Protein 8BIC (pdb70)

Sequence (641 aa):
GSMLIDLITSCRKSTVIYAFVDMGLSVHFKDGACVNISELASQYGLDHSRFSRLCEYLIKIGVLVSCNEGVALSEECSALADPESMESLMIRCEVSPEYWKAWSMYSKSSLYENNSKTAFEIAHGKPFFEYLDHHELFRSNNFDSFMSKNSDKIIEKLLDIYDFSQHNRILDVGGGEGNLLIRINEKIKGKHYAVLDRYNETPVLEDIEFINGDFFKLVPSGYDLYILKNVIHNWSDSNAILILENCRKAMDDNATILLIGTVKKLKLEIIDSTDILMDVLLLGKERYLNELEDLAHQAGFVVKDIKEINEKYSIIELGVLYFQGSMLIDLITSCRKSTVIYAFVDMGLSVHFKDGACVNISELASSQYGLDHSRFSRLCEYLIKIGVLVSCNEGVALSEEEECSALADPESMESLMIRCEVSPEYWKAWSSMYSKSLYENNSKTAFEIAHGKPFFEYLDHHELFRSNFDSFMSKNSDKIIEKLLDIYDFSQHNRILDVGGGEGNLLIRINEKIKGKHYAVLDRYNETPVLEDIEFINGDFFKLVPSGYDLYILKNVIHNWSDSNAILILENCRKAMDDNATILLIGTVKKLKLEIIDSTDILMDVLLLGKERYLNELEDLAHQAGFVVKDIKEINEKYSIIELGVK

Organism: Photorhabdus laumondii subsp. laumondii (strain DSM 15139 / CIP 105565 / TT01) (NCBI:txid243265)

B-factor: mean 32.11, std 12.87, range [11.85, 101.64]

InterPro domains:
  IPR001077 O-methyltransferase, C-terminal domain [PF00891] (106-297)
  IPR016461 O-methyltransferase-like [PIRSF005739] (4-313)
  IPR016461 O-methyltransferase-like [PS51683] (3-316)
  IPR029063 S-adenosyl-L-methionine-dependent methyltransferase superfamily [G3DSA:3.40.50.150] (79-315)
  IPR029063 S-adenosyl-L-methionine-dependent methyltransferase superfamily [SSF53335] (88-313)
  IPR036388 Winged helix-like DNA-binding domain superfamily [G3DSA:1.10.10.10] (1-78)
  IPR036390 Winged helix DNA-binding domain superfamily [SSF46785] (2-79)

Solvent-accessible surface area: 26872 Å² total; per-residue (Å²): 60,94,73,0,8,56,7,0,7,0,3,4,25,0,3,0,0,36,0,1,6,27,7,45,0,2,91,72,1,115,138,49,45,67,14,52,28,57,112,4,2,89,123,61,24,0,43,90,67,23,0,25,46,0,1,105,3,0,51,91,15,21,0,1,70,93,36,146,157,14,4,7,8,6,163,101,0,60,29,0,8,57,67,129,10,13,3,0,22,14,0,79,2,4,9,8,60,16,7,13,92,0,6,45,34,0,5,109,1,0,75,79,124,142,15,125,17,0,0,34,55,35,43,60,73,46,2,47,87,19,11,37,119,67,118,154,18,42,54,21,28,36,34,24,60,15,68,14,7,42,89,5,5,134,44,0,46,125,34,18,83,2,60,108,10,97,102,0,0,2,0,23,19,18,74,0,18,5,0,54,71,0,16,94,157,34,135,85,47,53,2,0,0,3,37,100,33,103,154,58,41,136,82,173,79,8,87,18,42,86,29,44,29,54,158,112,6,26,77,46,18,34,0,0,0,2,22,26,7,13,36,18,37,36,66,82,52,0,22,67,0,0,72,5,0,72,164,10,8,105,121,122,4,9,0,0,13,4,10,25,20,32,126,71,177,35,50,37,8,30,3,29,4,0,9,16,2,0,4,17,39,0,38,4,6,104,60,89,65,14,57,90,10,0,95,128,6,32,2,66,38,126,59,62,85,79,0,16,10,34,30,4,2,2,29,1,5,77,122,105,93,112,25,44,74,0,4,57,11,0,9,0,3,5,24,0,4,0,0,39,0,0,5,54,10,42,0,5,63,67,2,108,145,51,41,54,11,35,28,51,104,6,1,92,131,79,46,13,47,96,51,20,1,29,24,0,0,95,2,0,51,83,12,17,0,0,70,87,40,147,102,20,3,10,8,14,169,94,0,62,30,0,9,68,71,112,10,13,4,0,14,17,0,62,1,5,12,9,77,17,7,11,94,0,6,21,51,0,0,91,0,0,62,108,142,41,104,110,17,0,0,50,52,12,46,60,64,51,2,45,76,20,12,41,114,66,133,137,12,51,58,36,26,35,32,24,60,14,48,13,6,39,108,7,7,148,86,0,42,121,19,19,79,0,55,113,10,96,93,0,0,2,0,23,18,16,74,0,21,5,0,53,65,0,12,96,149,32,129,84,48,66,1,0,0,3,36,103,34,107,151,64,46,140,85,174,77,7,104,14,47,89,29,52,29,55,162,117,5,24,78,51,17,38,0,0,0,1,20,22,7,13,31,18,34,38,66,79,56,0,25,67,0,0,56,9,0,88,164,12,17,96,101,133,3,15,0,0,8,4,14,19,7,42,56,103,182,51,55,38,5,30,4,21,6,1,9,15,2,0,3,23,46,0,56,3,6,104,62,100,70,13,59,71,5,0,134,100,0,37,10,67,45,112,63,64,84,107,13,47,86,35,21,8,4,4,36,0,4,27,156

Secondary structure (DSSP, 8-state):
-HHHHHHHTTHHHHHHHHHHHHTT-GGGGGGG--B-HHHHHHHHTB-HHHHHHHHHHHHHTTSEEEETTEEEE-GGGGGGGSTTSHHHHHHHHHTSHHHHHHHHTHHHHHH-TTPPPHHHHHHSS-HHHHHTT-HHHHHHHHHHHHHHHHHHHHHHHHHS-GGG-SEEEEET-TT-HHHHHHHHHS-SSEEEEEE--SS----SSEEEEE-BTTTB--SS-SEEEEES-GGGS-HHHHHHHHHHHHHH--TT-EEEEEEE-B-S--HHHHHHHHHHHHHHS----BHHHHHHHHHHTT-EEEEEEE-SSSEEEEEEE-/---TTHHHHHHHTTHHHHHHHHHHHHTT-GGGGGGG--B-HHHHHHHHT--HHHHHHHHHHHHHHTSEEEETTEEEE-GGGGGGGSTTSHHHHHHHHHTSHHHHHHHHTHHHHTBTT--S-HHHHHHSS-HHHHHHT-HHHHHHHHHHHHHHHHHHHHHHHHHS-GGG-SEEEEET-TT-HHHHHHHHHS-SSEEEEEE--SS----SSEEEEE-BTTTB--SS-SEEEEES-GGGS-HHHHHHHHHHHHHH--TT-EEEEEEE-B-S--HHHHHHHHHHHHHHS----BHHHHHHHHHHTT-EEEEEEESSSSEEEEEEE--

Structure (mmCIF, N/CA/C/O backbone):
data_8BIC
#
_entry.id   8BIC
#
_cell.length_a   172.280
_cell.length_b   57.940
_cell.length_c   97.180
_cell.angle_alpha   90.000
_cell.angle_beta   121.780
_cell.angle_gamma   90.000
#
_symmetry.space_group_name_H-M   'C 1 2 1'
#
loop_
_entity.id
_entity.type
_entity.pdbx_description
1 polymer 'methyltransferase Plu4891'
2 non-polymer S-ADENOSYL-L-HOMOCYSTEINE
3 non-polymer 'SODIUM ION'
4 non-polymer GLYCEROL
5 water water
#
loop_
_atom_site.group_PDB
_atom_site.id
_atom_site.type_symbol
_atom_site.label_atom_id
_atom_site.label_alt_id
_atom_site.label_comp_id
_atom_site.label_asym_id
_atom_site.label_entity_id
_atom_site.label_seq_id
_atom_site.pdbx_PDB_ins_code
_atom_site.Cartn_x
_atom_site.Cartn_y
_atom_site.Cartn_z
_atom_site.occupancy
_atom_site.B_iso_or_equiv
_atom_site.auth_seq_id
_atom_site.auth_comp_id
_atom_site.auth_asym_id
_atom_site.auth_atom_id
_atom_site.pdbx_PDB_model_num
ATOM 1 N N . GLY A 1 17 ? 11.740 32.832 61.895 1.00 41.35 -1 GLY A N 1
ATOM 2 C CA . GLY A 1 17 ? 11.634 32.427 60.461 1.00 36.25 -1 GLY A CA 1
ATOM 3 C C . GLY A 1 17 ? 10.284 32.787 59.862 1.00 32.72 -1 GLY A C 1
ATOM 4 O O . GLY A 1 17 ? 9.681 31.918 59.197 1.00 29.08 -1 GLY A O 1
ATOM 5 N N . SER A 1 18 ? 9.826 34.032 60.052 1.00 30.88 0 SER A N 1
ATOM 6 C CA . SER A 1 18 ? 8.499 34.497 59.566 1.00 28.20 0 SER A CA 1
ATOM 7 C C . SER A 1 18 ? 8.481 34.501 58.028 1.00 22.46 0 SER A C 1
ATOM 8 O O . SER A 1 18 ? 7.447 34.109 57.451 1.00 23.41 0 SER A O 1
ATOM 11 N N . MET A 1 19 ? 9.585 34.871 57.374 1.00 19.93 1 MET A N 1
ATOM 12 C CA . MET A 1 19 ? 9.649 34.893 55.886 1.00 20.65 1 MET A CA 1
ATOM 13 C C . MET A 1 19 ? 9.611 33.454 55.339 1.00 17.24 1 MET A C 1
ATOM 14 O O . MET A 1 19 ? 8.902 33.222 54.350 1.00 15.65 1 MET A O 1
ATOM 19 N N . LEU A 1 20 ? 10.367 32.531 55.935 1.00 16.89 2 LEU A N 1
ATOM 20 C CA . LEU A 1 20 ? 10.428 31.110 55.488 1.00 16.39 2 LEU A CA 1
ATOM 21 C C . LEU A 1 20 ? 9.042 30.464 55.630 1.00 15.87 2 LEU A C 1
ATOM 22 O O . LEU A 1 20 ? 8.614 29.753 54.704 1.00 15.79 2 LEU A O 1
ATOM 27 N N . ILE A 1 21 ? 8.349 30.727 56.734 1.00 16.66 3 ILE A N 1
ATOM 28 C CA . ILE A 1 21 ? 7.008 30.124 57.004 1.00 17.26 3 ILE A CA 1
ATOM 29 C C . ILE A 1 21 ? 5.986 30.734 56.037 1.00 16.68 3 ILE A C 1
ATOM 30 O O . ILE A 1 21 ? 5.116 29.991 55.547 1.00 17.04 3 ILE A O 1
ATOM 35 N N . ASP A 1 22 ? 6.104 32.026 55.723 1.00 17.55 4 ASP A N 1
ATOM 36 C CA . ASP A 1 22 ? 5.256 32.657 54.676 1.00 17.23 4 ASP A CA 1
ATOM 37 C C . ASP A 1 22 ? 5.471 31.932 53.337 1.00 16.12 4 ASP A C 1
ATOM 38 O O . ASP A 1 22 ? 4.478 31.627 52.656 1.00 15.52 4 ASP A O 1
ATOM 43 N N . LEU A 1 23 ? 6.726 31.679 52.953 1.00 15.32 5 LEU A N 1
ATOM 44 C CA . LEU A 1 23 ? 7.047 30.986 51.676 1.00 14.66 5 LEU A CA 1
ATOM 45 C C . LEU A 1 23 ? 6.474 29.565 51.718 1.00 13.61 5 LEU A C 1
ATOM 46 O O . LEU A 1 23 ? 5.838 29.164 50.736 1.00 14.05 5 LEU A O 1
ATOM 51 N N . ILE A 1 24 ? 6.696 28.841 52.817 1.00 13.89 6 ILE A N 1
ATOM 52 C CA . ILE A 1 24 ? 6.261 27.421 52.987 1.00 13.23 6 ILE A CA 1
ATOM 53 C C . ILE A 1 24 ? 4.749 27.340 52.786 1.00 13.48 6 ILE A C 1
ATOM 54 O O . ILE A 1 24 ? 4.316 26.423 52.064 1.00 15.44 6 ILE A O 1
ATOM 59 N N . THR A 1 25 ? 3.995 28.296 53.346 1.00 13.91 7 THR A N 1
ATOM 60 C CA . THR A 1 25 ? 2.507 28.285 53.379 1.00 14.64 7 THR A CA 1
ATOM 61 C C . THR A 1 25 ? 1.917 29.076 52.204 1.00 14.84 7 THR A C 1
ATOM 62 O O . THR A 1 25 ? 0.678 29.303 52.215 1.00 16.26 7 THR A O 1
ATOM 66 N N . SER A 1 26 ? 2.736 29.463 51.218 1.00 14.77 8 SER A N 1
ATOM 67 C CA . SER A 1 26 ? 2.303 30.207 50.003 1.00 15.65 8 SER A CA 1
ATOM 68 C C . SER A 1 26 ? 1.129 29.501 49.319 1.00 15.48 8 SER A C 1
ATOM 69 O O . SER A 1 26 ? 0.223 30.206 48.850 1.00 17.86 8 SER A O 1
ATOM 72 N N . CYS A 1 27 ? 1.128 28.163 49.272 1.00 14.77 9 CYS A N 1
ATOM 73 C CA . CYS A 1 27 ? 0.060 27.354 48.610 1.00 14.70 9 CYS A CA 1
ATOM 74 C C . CYS A 1 27 ? -1.332 27.701 49.157 1.00 14.95 9 CYS A C 1
ATOM 75 O O . CYS A 1 27 ? -2.302 27.540 48.395 1.00 16.01 9 CYS A O 1
ATOM 78 N N . ARG A 1 28 ? -1.439 28.118 50.421 1.00 14.86 10 ARG A N 1
ATOM 79 C CA . ARG A 1 28 ? -2.743 28.443 51.082 1.00 14.74 10 ARG A CA 1
ATOM 80 C C . ARG A 1 28 ? -3.426 29.617 50.361 1.00 15.46 10 ARG A C 1
ATOM 81 O O . ARG A 1 28 ? -4.670 29.677 50.356 1.00 16.90 10 ARG A O 1
ATOM 89 N N . LYS A 1 29 ? -2.656 30.519 49.757 1.00 15.61 11 LYS A N 1
ATOM 90 C CA . LYS A 1 29 ? -3.210 31.621 48.927 1.00 16.14 11 LYS A CA 1
ATOM 91 C C . LYS A 1 29 ? -3.888 31.028 47.683 1.00 15.51 11 LYS A C 1
ATOM 92 O O . LYS A 1 29 ? -5.028 31.418 47.376 1.00 16.43 11 LYS A O 1
ATOM 98 N N . SER A 1 30 ? -3.227 30.095 47.000 1.00 15.01 12 SER A N 1
ATOM 99 C CA . SER A 1 30 ? -3.756 29.452 45.771 1.00 15.04 12 SER A CA 1
ATOM 100 C C . SER A 1 30 ? -5.038 28.673 46.109 1.00 15.00 12 SER A C 1
ATOM 101 O O . SER A 1 30 ? -6.001 28.755 45.331 1.00 16.13 12 SER A O 1
ATOM 104 N N . THR A 1 31 ? -5.064 27.952 47.233 1.00 14.75 13 THR A N 1
ATOM 105 C CA . THR A 1 31 ? -6.180 27.033 47.584 1.00 14.41 13 THR A CA 1
ATOM 106 C C . THR A 1 31 ? -7.417 27.839 48.005 1.00 15.24 13 THR A C 1
ATOM 107 O O . THR A 1 31 ? -8.527 27.418 47.645 1.00 16.34 13 THR A O 1
ATOM 111 N N . VAL A 1 32 ? -7.266 28.963 48.712 1.00 16.07 14 VAL A N 1
ATOM 112 C CA . VAL A 1 32 ? -8.450 29.793 49.102 1.00 17.20 14 VAL A CA 1
ATOM 113 C C . VAL A 1 32 ? -9.007 30.483 47.850 1.00 17.72 14 VAL A C 1
ATOM 114 O O . VAL A 1 32 ? -10.241 30.578 47.738 1.00 20.54 14 VAL A O 1
ATOM 118 N N . ILE A 1 33 ? -8.157 30.916 46.915 1.00 17.92 15 ILE A N 1
ATOM 119 C CA . ILE A 1 33 ? -8.635 31.506 45.628 1.00 18.43 15 ILE A CA 1
ATOM 120 C C . ILE A 1 33 ? -9.395 30.426 44.846 1.00 19.06 15 ILE A C 1
ATOM 121 O O . ILE A 1 33 ? -10.476 30.732 44.317 1.00 19.00 15 ILE A O 1
ATOM 126 N N . TYR A 1 34 ? -8.874 29.200 44.787 1.00 18.62 16 TYR A N 1
ATOM 127 C CA . TYR A 1 34 ? -9.581 28.054 44.158 1.00 19.17 16 TYR A CA 1
ATOM 128 C C . TYR A 1 34 ? -10.969 27.892 44.793 1.00 19.66 16 TYR A C 1
ATOM 129 O O . TYR A 1 34 ? -11.966 27.823 44.046 1.00 18.45 16 TYR A O 1
ATOM 138 N N . ALA A 1 35 ? -11.022 27.829 46.128 1.00 20.33 17 ALA A N 1
ATOM 139 C CA . ALA A 1 35 ? -12.259 27.626 46.921 1.00 22.04 17 ALA A CA 1
ATOM 140 C C . ALA A 1 35 ? -13.274 28.729 46.584 1.00 23.56 17 ALA A C 1
ATOM 141 O O . ALA A 1 35 ? -14.446 28.402 46.334 1.00 23.46 17 ALA A O 1
ATOM 143 N N . PHE A 1 36 ? -12.834 29.990 46.555 1.00 24.70 18 PHE A N 1
ATOM 144 C CA . PHE A 1 36 ? -13.664 31.157 46.158 1.00 27.38 18 PHE A CA 1
ATOM 145 C C . PHE A 1 36 ? -14.252 30.917 44.762 1.00 28.03 18 PHE A C 1
ATOM 146 O O . PHE A 1 36 ? -15.471 31.043 44.584 1.00 28.92 18 PHE A O 1
ATOM 154 N N . VAL A 1 37 ? -13.404 30.575 43.793 1.00 26.54 19 VAL A N 1
ATOM 155 C CA . VAL A 1 37 ? -13.822 30.358 42.375 1.00 28.40 19 VAL A CA 1
ATOM 156 C C . VAL A 1 37 ? -14.789 29.166 42.320 1.00 27.73 19 VAL A C 1
ATOM 157 O O . VAL A 1 37 ? -15.795 29.244 41.600 1.00 28.37 19 VAL A O 1
ATOM 161 N N . ASP A 1 38 ? -14.500 28.102 43.069 1.00 28.07 20 ASP A N 1
ATOM 162 C CA . ASP A 1 38 ? -15.198 26.798 42.930 1.00 29.12 20 ASP A CA 1
ATOM 163 C C . ASP A 1 38 ? -16.630 26.914 43.464 1.00 31.81 20 ASP A C 1
ATOM 164 O O . ASP A 1 38 ? -17.501 26.189 42.957 1.00 34.16 20 ASP A O 1
ATOM 169 N N . MET A 1 39 ? -16.860 27.804 44.431 1.00 33.26 21 MET A N 1
ATOM 170 C CA . MET A 1 39 ? -18.174 27.998 45.105 1.00 35.49 21 MET A CA 1
ATOM 171 C C . MET A 1 39 ? -19.198 28.629 44.152 1.00 38.36 21 MET A C 1
ATOM 172 O O . MET A 1 39 ? -20.393 28.596 44.490 1.00 39.92 21 MET A O 1
ATOM 177 N N . GLY A 1 40 ? -18.756 29.184 43.018 1.00 41.29 22 GLY A N 1
ATOM 178 C CA . GLY A 1 40 ? -19.631 29.664 41.929 1.00 44.08 22 GLY A CA 1
ATOM 179 C C . GLY A 1 40 ? -20.368 30.940 42.301 1.00 50.69 22 GLY A C 1
ATOM 180 O O . GLY A 1 40 ? -21.431 31.203 41.707 1.00 56.94 22 GLY A O 1
ATOM 181 N N . LEU A 1 41 ? -19.810 31.714 43.234 1.00 51.74 23 LEU A N 1
ATOM 182 C CA . LEU A 1 41 ? -20.421 32.946 43.802 1.00 54.39 23 LEU A CA 1
ATOM 183 C C . LEU A 1 41 ? -19.764 34.197 43.200 1.00 51.93 23 LEU A C 1
ATOM 184 O O . LEU A 1 41 ? -20.179 35.319 43.577 1.00 55.41 23 LEU A O 1
ATOM 189 N N . SER A 1 42 ? -18.822 34.017 42.267 1.00 51.98 24 SER A N 1
ATOM 190 C CA . SER A 1 42 ? -18.004 35.108 41.675 1.00 55.48 24 SER A CA 1
ATOM 191 C C . SER A 1 42 ? -18.884 36.033 40.824 1.00 56.26 24 SER A C 1
ATOM 192 O O . SER A 1 42 ? -18.590 37.243 40.777 1.00 58.10 24 SER A O 1
ATOM 195 N N . VAL A 1 43 ? -19.930 35.487 40.195 1.00 62.44 25 VAL A N 1
ATOM 196 C CA . VAL A 1 43 ? -20.915 36.243 39.361 1.00 63.28 25 VAL A CA 1
ATOM 197 C C . VAL A 1 43 ? -21.401 37.480 40.137 1.00 60.59 25 VAL A C 1
ATOM 198 O O . VAL A 1 43 ? -21.539 38.549 39.508 1.00 63.33 25 VAL A O 1
ATOM 202 N N . HIS A 1 44 ? -21.620 37.351 41.451 1.00 59.29 26 HIS A N 1
ATOM 203 C CA . HIS A 1 44 ? -22.203 38.400 42.336 1.00 59.49 26 HIS A CA 1
ATOM 204 C C . HIS A 1 44 ? -21.176 39.493 42.659 1.00 54.62 26 HIS A C 1
ATOM 205 O O . HIS A 1 44 ? -21.579 40.532 43.189 1.00 60.62 26 HIS A O 1
ATOM 212 N N . PHE A 1 45 ? -19.894 39.274 42.364 1.00 53.60 27 PHE A N 1
ATOM 213 C CA . PHE A 1 45 ? -18.794 40.223 42.684 1.00 54.45 27 PHE A CA 1
ATOM 214 C C . PHE A 1 45 ? -18.450 41.082 41.460 1.00 57.02 27 PHE A C 1
ATOM 215 O O . PHE A 1 45 ? -17.528 41.923 41.573 1.00 64.29 27 PHE A O 1
ATOM 223 N N . LYS A 1 46 ? -19.184 40.903 40.353 1.00 58.26 28 LYS A N 1
ATOM 224 C CA . LYS A 1 46 ? -18.924 41.552 39.036 1.00 58.77 28 LYS A CA 1
ATOM 225 C C . LYS A 1 46 ? -19.014 43.077 39.180 1.00 59.76 28 LYS A C 1
ATOM 226 O O . LYS A 1 46 ? -19.841 43.547 39.986 1.00 63.15 28 LYS A O 1
ATOM 232 N N . ASP A 1 47 ? -18.179 43.801 38.424 1.00 62.47 29 ASP A N 1
ATOM 233 C CA . ASP A 1 47 ? -18.118 45.288 38.373 1.00 62.21 29 ASP A CA 1
ATOM 234 C C . ASP A 1 47 ? -17.949 45.839 39.795 1.00 62.26 29 ASP A C 1
ATOM 235 O O . ASP A 1 47 ? -18.615 46.835 40.128 1.00 64.09 29 ASP A O 1
ATOM 240 N N . GLY A 1 48 ? -17.085 45.199 40.592 1.00 61.43 30 GLY A N 1
ATOM 241 C CA . GLY A 1 48 ? -16.730 45.606 41.967 1.00 59.56 30 GLY A CA 1
ATOM 242 C C . GLY A 1 48 ? -17.946 45.821 42.854 1.00 61.39 30 GLY A C 1
ATOM 243 O O . GLY A 1 48 ? -17.848 46.657 43.769 1.00 57.06 30 GLY A O 1
ATOM 244 N N . ALA A 1 49 ? -19.035 45.080 42.621 1.00 61.99 31 ALA A N 1
ATOM 245 C CA . ALA A 1 49 ? -20.303 45.187 43.386 1.00 58.88 31 ALA A CA 1
ATOM 246 C C . ALA A 1 49 ? -20.038 44.779 44.841 1.00 58.19 31 ALA A C 1
ATOM 247 O O . ALA A 1 49 ? -19.271 43.815 45.055 1.00 65.62 31 ALA A O 1
ATOM 249 N N . CYS A 1 50 ? -20.620 45.513 45.796 1.00 61.03 32 CYS A N 1
ATOM 250 C CA . CYS A 1 50 ? -20.440 45.309 47.261 1.00 62.92 32 CYS A CA 1
ATOM 251 C C . CYS A 1 50 ? -21.418 44.232 47.749 1.00 61.47 32 CYS A C 1
ATOM 252 O O . CYS A 1 50 ? -22.624 44.529 47.857 1.00 62.49 32 CYS A O 1
ATOM 255 N N . VAL A 1 51 ? -20.906 43.028 48.030 1.00 60.19 33 VAL A N 1
ATOM 256 C CA . VAL A 1 51 ? -21.702 41.819 48.402 1.00 63.39 33 VAL A CA 1
ATOM 257 C C . VAL A 1 51 ? -21.770 41.714 49.931 1.00 64.83 33 VAL A C 1
ATOM 258 O O . VAL A 1 51 ? -20.708 41.801 50.575 1.00 70.13 33 VAL A O 1
ATOM 262 N N . ASN A 1 52 ? -22.973 41.511 50.479 1.00 63.03 34 ASN A N 1
ATOM 263 C CA . ASN A 1 52 ? -23.212 41.295 51.932 1.00 62.57 34 ASN A CA 1
ATOM 264 C C . ASN A 1 52 ? -23.008 39.811 52.259 1.00 61.90 34 ASN A C 1
ATOM 265 O O . ASN A 1 52 ? -23.768 38.977 51.724 1.00 59.22 34 ASN A O 1
ATOM 270 N N . ILE A 1 53 ? -22.040 39.514 53.133 1.00 60.93 35 ILE A N 1
ATOM 271 C CA . ILE A 1 53 ? -21.607 38.134 53.511 1.00 63.08 35 ILE A CA 1
ATOM 272 C C . ILE A 1 53 ? -22.825 37.332 53.989 1.00 62.25 35 ILE A C 1
ATOM 273 O O . ILE A 1 53 ? -22.965 36.166 53.575 1.00 62.66 35 ILE A O 1
ATOM 278 N N . SER A 1 54 ? -23.683 37.941 54.811 1.00 63.96 36 SER A N 1
ATOM 279 C CA . SER A 1 54 ? -24.879 37.302 55.421 1.00 62.93 36 SER A CA 1
ATOM 280 C C . SER A 1 54 ? -25.900 36.938 54.337 1.00 60.35 36 SER A C 1
ATOM 281 O O . SER A 1 54 ? -26.383 35.790 54.351 1.00 61.08 36 SER A O 1
ATOM 284 N N . GLU A 1 55 ? -26.219 37.881 53.445 1.00 61.41 37 GLU A N 1
ATOM 285 C CA . GLU A 1 55 ? -27.181 37.675 52.327 1.00 65.44 37 GLU A CA 1
ATOM 286 C C . GLU A 1 55 ? -26.657 36.547 51.433 1.00 65.53 37 GLU A C 1
ATOM 287 O O . GLU A 1 55 ? -27.474 35.703 51.017 1.00 69.15 37 GLU A O 1
ATOM 293 N N . LEU A 1 56 ? -25.342 36.521 51.193 1.00 65.30 38 LEU A N 1
ATOM 294 C CA . LEU A 1 56 ? -24.658 35.547 50.300 1.00 63.52 38 LEU A CA 1
ATOM 295 C C . LEU A 1 56 ? -24.740 34.138 50.901 1.00 63.42 38 LEU A C 1
ATOM 296 O O . LEU A 1 56 ? -25.053 33.197 50.144 1.00 67.50 38 LEU A O 1
ATOM 301 N N . ALA A 1 57 ? -24.472 34.003 52.205 1.00 61.26 39 ALA A N 1
ATOM 302 C CA . ALA A 1 57 ? -24.447 32.712 52.932 1.00 62.85 39 ALA A CA 1
ATOM 303 C C . ALA A 1 57 ? -25.859 32.119 52.999 1.00 64.91 39 ALA A C 1
ATOM 304 O O . ALA A 1 57 ? -25.993 30.900 52.783 1.00 75.31 39 ALA A O 1
ATOM 306 N N . SER A 1 58 ? -26.864 32.948 53.292 1.00 63.55 40 SER A N 1
ATOM 307 C CA . SER A 1 58 ? -28.293 32.552 53.396 1.00 67.75 40 SER A CA 1
ATOM 308 C C . SER A 1 58 ? -28.792 32.028 52.042 1.00 70.58 40 SER A C 1
ATOM 309 O O . SER A 1 58 ? -29.395 30.934 52.020 1.00 69.57 40 SER A O 1
ATOM 312 N N . GLN A 1 59 ? -28.540 32.781 50.964 1.00 72.97 41 GLN A N 1
ATOM 313 C CA . GLN A 1 59 ? -28.931 32.446 49.565 1.00 78.49 41 GLN A CA 1
ATOM 314 C C . GLN A 1 59 ? -28.390 31.065 49.180 1.00 78.93 41 GLN A C 1
ATOM 315 O O . GLN A 1 59 ? -29.198 30.199 48.786 1.00 81.62 41 GLN A O 1
ATOM 321 N N . TYR A 1 60 ? -27.070 30.892 49.290 1.00 76.83 42 TYR A N 1
ATOM 322 C CA . TYR A 1 60 ? -26.297 29.711 48.818 1.00 68.77 42 TYR A CA 1
ATOM 323 C C . TYR A 1 60 ? -26.417 28.537 49.797 1.00 67.20 42 TYR A C 1
ATOM 324 O O . TYR A 1 60 ? -26.055 27.403 49.414 1.00 63.46 42 TYR A O 1
ATOM 333 N N . GLY A 1 61 ? -26.891 28.796 51.018 1.00 61.90 43 GLY A N 1
ATOM 334 C CA . GLY A 1 61 ? -26.822 27.832 52.130 1.00 56.75 43 GLY A CA 1
ATOM 335 C C . GLY A 1 61 ? -25.375 27.554 52.497 1.00 54.16 43 GLY A C 1
ATOM 336 O O . GLY A 1 61 ? -24.953 26.388 52.383 1.00 57.24 43 GLY A O 1
ATOM 337 N N . LEU A 1 62 ? -24.638 28.599 52.893 1.00 48.02 44 LEU A N 1
ATOM 338 C CA . LEU A 1 62 ? -23.237 28.527 53.396 1.00 45.83 44 LEU A CA 1
ATOM 339 C C . LEU A 1 62 ? -23.221 28.792 54.905 1.00 42.07 44 LEU A C 1
ATOM 340 O O . LEU A 1 62 ? -24.078 29.560 55.379 1.00 44.20 44 LEU A O 1
ATOM 345 N N . ASP A 1 63 ? -22.260 28.203 55.621 1.00 39.21 45 ASP A N 1
ATOM 346 C CA . ASP A 1 63 ? -21.988 28.512 57.050 1.00 42.14 45 ASP A CA 1
ATOM 347 C C . ASP A 1 63 ? -21.452 29.948 57.134 1.00 40.05 45 ASP A C 1
ATOM 348 O O . ASP A 1 63 ? -20.366 30.212 56.583 1.00 44.19 45 ASP A O 1
ATOM 353 N N . HIS A 1 64 ? -22.192 30.842 57.792 1.00 39.21 46 HIS A N 1
ATOM 354 C CA . HIS A 1 64 ? -21.910 32.302 57.840 1.00 41.02 46 HIS A CA 1
ATOM 355 C C . HIS A 1 64 ? -20.525 32.561 58.450 1.00 39.65 46 HIS A C 1
ATOM 356 O O . HIS A 1 64 ? -19.697 33.209 57.775 1.00 38.78 46 HIS A O 1
ATOM 363 N N . SER A 1 65 ? -20.290 32.095 59.682 1.00 39.15 47 SER A N 1
ATOM 364 C CA . SER A 1 65 ? -19.074 32.411 60.481 1.00 39.87 47 SER A CA 1
ATOM 365 C C . SER A 1 65 ? -17.830 31.854 59.780 1.00 37.64 47 SER A C 1
ATOM 366 O O . SER A 1 65 ? -16.787 32.541 59.772 1.00 38.81 47 SER A O 1
ATOM 369 N N . ARG A 1 66 ? -17.941 30.656 59.205 1.00 37.07 48 ARG A N 1
ATOM 370 C CA . ARG A 1 66 ? -16.819 29.967 58.516 1.00 34.83 48 ARG A CA 1
ATOM 371 C C . ARG A 1 66 ? -16.525 30.687 57.194 1.00 34.41 48 ARG A C 1
ATOM 372 O O . ARG A 1 66 ? -15.332 30.849 56.865 1.00 34.13 48 ARG A O 1
ATOM 380 N N . PHE A 1 67 ? -17.560 31.134 56.477 1.00 37.26 49 PHE A N 1
ATOM 381 C CA . PHE A 1 67 ? -17.405 31.893 55.207 1.00 38.41 49 PHE A CA 1
ATOM 382 C C . PHE A 1 67 ? -16.821 33.279 55.505 1.00 37.42 49 PHE A C 1
ATOM 383 O O . PHE A 1 67 ? -15.994 33.755 54.710 1.00 38.86 49 PHE A O 1
ATOM 391 N N . SER A 1 68 ? -17.235 33.906 56.610 1.00 39.53 50 SER A N 1
ATOM 392 C CA . SER A 1 68 ? -16.708 35.219 57.074 1.00 36.53 50 SER A CA 1
ATOM 393 C C . SER A 1 68 ? -15.198 35.111 57.311 1.00 33.50 50 SER A C 1
ATOM 394 O O . SER A 1 68 ? -14.470 36.025 56.908 1.00 33.35 50 SER A O 1
ATOM 397 N N . ARG A 1 69 ? -14.760 34.020 57.941 1.00 32.50 51 ARG A N 1
ATOM 398 C CA . ARG A 1 69 ? -13.332 33.737 58.249 1.00 30.29 51 ARG A CA 1
ATOM 399 C C . ARG A 1 69 ? -12.524 33.661 56.945 1.00 30.40 51 ARG A C 1
ATOM 400 O O . ARG A 1 69 ? -11.414 34.232 56.911 1.00 31.80 51 ARG A O 1
ATOM 408 N N . LEU A 1 70 ? -13.062 32.986 55.923 1.00 29.30 52 LEU A N 1
ATOM 409 C CA . LEU A 1 70 ? -12.458 32.899 54.564 1.00 29.22 52 LEU A CA 1
ATOM 410 C C . LEU A 1 70 ? -12.312 34.318 54.003 1.00 29.54 52 LEU A C 1
ATOM 411 O O . LEU A 1 70 ? -11.204 34.672 53.577 1.00 29.46 52 LEU A O 1
ATOM 416 N N . CYS A 1 71 ? -13.392 35.107 54.027 1.00 31.03 53 CYS A N 1
ATOM 417 C CA . CYS A 1 71 ? -13.420 36.495 53.491 1.00 32.60 53 CYS A CA 1
ATOM 418 C C . CYS A 1 71 ? -12.324 37.339 54.161 1.00 33.72 53 CYS A C 1
ATOM 419 O O . CYS A 1 71 ? -11.611 38.044 53.429 1.00 35.11 53 CYS A O 1
ATOM 422 N N . GLU A 1 72 ? -12.161 37.236 55.486 1.00 33.93 54 GLU A N 1
ATOM 423 C CA . GLU A 1 72 ? -11.137 37.997 56.258 1.00 33.44 54 GLU A CA 1
ATOM 424 C C . GLU A 1 72 ? -9.742 37.641 55.725 1.00 31.35 54 GLU A C 1
ATOM 425 O O . GLU A 1 72 ? -8.906 38.546 55.576 1.00 34.95 54 GLU A O 1
ATOM 431 N N . TYR A 1 73 ? -9.489 36.366 55.430 1.00 29.02 55 TYR A N 1
ATOM 432 C CA . TYR A 1 73 ? -8.171 35.920 54.907 1.00 27.17 55 TYR A CA 1
ATOM 433 C C . TYR A 1 73 ? -7.985 36.467 53.487 1.00 26.39 55 TYR A C 1
ATOM 434 O O . TYR A 1 73 ? -6.873 36.916 53.167 1.00 26.44 55 TYR A O 1
ATOM 443 N N . LEU A 1 74 ? -9.044 36.438 52.672 1.00 26.45 56 LEU A N 1
ATOM 444 C CA . LEU A 1 74 ? -9.013 36.933 51.269 1.00 26.89 56 LEU A CA 1
ATOM 445 C C . LEU A 1 74 ? -8.744 38.440 51.270 1.00 28.34 56 LEU A C 1
ATOM 446 O O . LEU A 1 74 ? -8.073 38.910 50.336 1.00 27.60 56 LEU A O 1
ATOM 451 N N . ILE A 1 75 ? -9.246 39.165 52.278 1.00 30.34 57 ILE A N 1
ATOM 452 C CA . ILE A 1 75 ? -8.942 40.614 52.463 1.00 30.87 57 ILE A CA 1
ATOM 453 C C . ILE A 1 75 ? -7.453 40.743 52.803 1.00 29.80 57 ILE A C 1
ATOM 454 O O . ILE A 1 75 ? -6.776 41.548 52.160 1.00 31.09 57 ILE A O 1
ATOM 459 N N . LYS A 1 76 ? -6.953 39.936 53.741 1.00 30.58 58 LYS A N 1
ATOM 460 C CA . LYS A 1 76 ? -5.547 40.015 54.218 1.00 33.61 58 LYS A CA 1
ATOM 461 C C . LYS A 1 76 ? -4.558 39.778 53.066 1.00 30.77 58 LYS A C 1
ATOM 462 O O . LYS A 1 76 ? -3.500 40.431 53.079 1.00 31.94 58 LYS A O 1
ATOM 468 N N . ILE A 1 77 ? -4.865 38.884 52.120 1.00 27.85 59 ILE A N 1
ATOM 469 C CA . ILE A 1 77 ? -3.941 38.548 50.989 1.00 26.63 59 ILE A CA 1
ATOM 470 C C . ILE A 1 77 ? -4.258 39.424 49.769 1.00 26.10 59 ILE A C 1
ATOM 471 O O . ILE A 1 77 ? -3.512 39.319 48.784 1.00 28.12 59 ILE A O 1
ATOM 476 N N . GLY A 1 78 ? -5.327 40.230 49.835 1.00 26.97 60 GLY A N 1
ATOM 477 C CA . GLY A 1 78 ? -5.598 41.348 48.909 1.00 29.14 60 GLY A CA 1
ATOM 478 C C . GLY A 1 78 ? -6.492 40.966 47.736 1.00 28.63 60 GLY A C 1
ATOM 479 O O . GLY A 1 78 ? -6.536 41.744 46.751 1.00 30.92 60 GLY A O 1
ATOM 480 N N . VAL A 1 79 ? -7.197 39.834 47.822 1.00 28.20 61 VAL A N 1
ATOM 481 C CA . VAL A 1 79 ? -8.202 39.410 46.804 1.00 28.61 61 VAL A CA 1
ATOM 482 C C . VAL A 1 79 ? -9.474 40.248 47.013 1.00 30.86 61 VAL A C 1
ATOM 483 O O . VAL A 1 79 ? -9.973 40.835 46.028 1.00 36.57 61 VAL A O 1
ATOM 487 N N . LEU A 1 80 ? -9.963 40.300 48.256 1.00 31.28 62 LEU A N 1
ATOM 488 C CA . LEU A 1 80 ? -11.151 41.097 48.651 1.00 32.42 62 LEU A CA 1
ATOM 489 C C . LEU A 1 80 ? -10.682 42.401 49.300 1.00 33.85 62 LEU A C 1
ATOM 490 O O . LEU A 1 80 ? -9.551 42.451 49.823 1.00 35.00 62 LEU A O 1
ATOM 495 N N . VAL A 1 81 ? -11.536 43.420 49.242 1.00 37.46 63 VAL A N 1
ATOM 496 C CA . VAL A 1 81 ? -11.385 44.693 49.998 1.00 40.67 63 VAL A CA 1
ATOM 497 C C . VAL A 1 81 ? -12.689 44.890 50.762 1.00 44.77 63 VAL A C 1
ATOM 498 O O . VAL A 1 81 ? -13.729 44.401 50.274 1.00 47.23 63 VAL A O 1
ATOM 502 N N . SER A 1 82 ? -12.611 45.521 51.933 1.00 46.54 64 SER A N 1
ATOM 503 C CA . SER A 1 82 ? -13.780 45.864 52.781 1.00 52.14 64 SER A CA 1
ATOM 504 C C . SER A 1 82 ? -14.606 46.931 52.053 1.00 57.21 64 SER A C 1
ATOM 505 O O . SER A 1 82 ? -13.984 47.871 51.516 1.00 58.30 64 SER A O 1
ATOM 508 N N . CYS A 1 83 ? -15.934 46.757 51.987 1.00 60.75 65 CYS A N 1
ATOM 509 C CA . CYS A 1 83 ? -16.903 47.754 51.444 1.00 64.07 65 CYS A CA 1
ATOM 510 C C . CYS A 1 83 ? -18.089 47.904 52.413 1.00 65.68 65 CYS A C 1
ATOM 511 O O . CYS A 1 83 ? -18.272 47.023 53.280 1.00 65.47 65 CYS A O 1
ATOM 514 N N . ASN A 1 84 ? -18.843 49.000 52.284 1.00 67.84 66 ASN A N 1
ATOM 515 C CA . ASN A 1 84 ? -19.915 49.416 53.231 1.00 70.02 66 ASN A CA 1
ATOM 516 C C . ASN A 1 84 ? -20.899 48.263 53.459 1.00 68.94 66 ASN A C 1
ATOM 517 O O . ASN A 1 84 ? -21.716 47.994 52.555 1.00 74.13 66 ASN A O 1
ATOM 522 N N . GLU A 1 85 ? -20.819 47.633 54.635 1.00 68.72 67 GLU A N 1
ATOM 523 C CA . GLU A 1 85 ? -21.688 46.506 55.077 1.00 79.20 67 GLU A CA 1
ATOM 524 C C . GLU A 1 85 ? -21.511 45.302 54.135 1.00 74.55 67 GLU A C 1
ATOM 525 O O . GLU A 1 85 ? -22.539 44.691 53.768 1.00 80.83 67 GLU A O 1
ATOM 531 N N . GLY A 1 86 ? -20.270 44.958 53.764 1.00 66.86 68 GLY A N 1
ATOM 532 C CA . GLY A 1 86 ? -19.990 43.778 52.918 1.00 63.68 68 GLY A CA 1
ATOM 533 C C . GLY A 1 86 ? -18.529 43.635 52.503 1.00 57.36 68 GLY A C 1
ATOM 534 O O . GLY A 1 86 ? -17.643 44.152 53.213 1.00 59.46 68 GLY A O 1
ATOM 535 N N . VAL A 1 87 ? -18.292 42.928 51.392 1.00 50.48 69 VAL A N 1
ATOM 536 C CA . VAL A 1 87 ? -16.950 42.716 50.767 1.00 50.95 69 VAL A CA 1
ATOM 537 C C . VAL A 1 87 ? -17.094 42.824 49.242 1.00 49.87 69 VAL A C 1
ATOM 538 O O . VAL A 1 87 ? -18.178 42.467 48.718 1.00 51.67 69 VAL A O 1
ATOM 542 N N . ALA A 1 88 ? -16.041 43.301 48.566 1.00 47.62 70 ALA A N 1
ATOM 543 C CA . ALA A 1 88 ? -15.926 43.369 47.089 1.00 44.35 70 ALA A CA 1
ATOM 544 C C . ALA A 1 88 ? -14.558 42.827 46.659 1.00 43.13 70 ALA A C 1
ATOM 545 O O . ALA A 1 88 ? -13.594 42.938 47.446 1.00 46.17 70 ALA A O 1
ATOM 547 N N . LEU A 1 89 ? -14.480 42.251 45.456 1.00 42.97 71 LEU A N 1
ATOM 548 C CA . LEU A 1 89 ? -13.196 41.877 44.811 1.00 40.45 71 LEU A CA 1
ATOM 549 C C . LEU A 1 89 ? -12.365 43.152 44.639 1.00 40.12 71 LEU A C 1
ATOM 550 O O . LEU A 1 89 ? -12.939 44.179 44.220 1.00 41.55 71 LEU A O 1
ATOM 555 N N . SER A 1 90 ? -11.075 43.089 44.983 1.00 40.92 72 SER A N 1
ATOM 556 C CA . SER A 1 90 ? -10.085 44.164 44.720 1.00 40.76 72 SER A CA 1
ATOM 557 C C . SER A 1 90 ? -10.020 44.391 43.208 1.00 40.90 72 SER A C 1
ATOM 558 O O . SER A 1 90 ? -10.356 43.454 42.455 1.00 41.09 72 SER A O 1
ATOM 561 N N . GLU A 1 91 ? -9.622 45.591 42.784 1.00 44.96 73 GLU A N 1
ATOM 562 C CA . GLU A 1 91 ? -9.503 45.962 41.347 1.00 43.45 73 GLU A CA 1
ATOM 563 C C . GLU A 1 91 ? -8.514 45.001 40.669 1.00 40.51 73 GLU A C 1
ATOM 564 O O . GLU A 1 91 ? -8.826 44.509 39.563 1.00 39.74 73 GLU A O 1
ATOM 570 N N . GLU A 1 92 ? -7.392 44.708 41.334 1.00 39.89 74 GLU A N 1
ATOM 571 C CA . GLU A 1 92 ? -6.297 43.844 40.805 1.00 38.08 74 GLU A CA 1
ATOM 572 C C . GLU A 1 92 ? -6.813 42.416 40.577 1.00 36.89 74 GLU A C 1
ATOM 573 O O . GLU A 1 92 ? -6.258 41.732 39.695 1.00 35.29 74 GLU A O 1
ATOM 579 N N . CYS A 1 93 ? -7.832 41.984 41.329 1.00 35.64 75 CYS A N 1
ATOM 580 C CA . CYS A 1 93 ? -8.372 40.596 41.305 1.00 33.71 75 CYS A CA 1
ATOM 581 C C . CYS A 1 93 ? -9.784 40.554 40.698 1.00 34.65 75 CYS A C 1
ATOM 582 O O . CYS A 1 93 ? -10.467 39.537 40.901 1.00 35.76 75 CYS A O 1
ATOM 585 N N . SER A 1 94 ? -10.189 41.583 39.942 1.00 34.82 76 SER A N 1
ATOM 586 C CA . SER A 1 94 ? -11.562 41.725 39.374 1.00 36.14 76 SER A CA 1
ATOM 587 C C . SER A 1 94 ? -11.878 40.577 38.401 1.00 33.29 76 SER A C 1
ATOM 588 O O . SER A 1 94 ? -13.069 40.254 38.250 1.00 36.21 76 SER A O 1
ATOM 591 N N . ALA A 1 95 ? -10.857 39.975 37.781 1.00 31.90 77 ALA A N 1
ATOM 592 C CA . ALA A 1 95 ? -10.987 38.905 36.762 1.00 31.40 77 ALA A CA 1
ATOM 593 C C . ALA A 1 95 ? -11.662 37.664 37.362 1.00 31.80 77 ALA A C 1
ATOM 594 O O . ALA A 1 95 ? -12.273 36.898 36.588 1.00 32.45 77 ALA A O 1
ATOM 596 N N . LEU A 1 96 ? -11.555 37.468 38.681 1.00 31.61 78 LEU A N 1
ATOM 597 C CA . LEU A 1 96 ? -12.161 36.318 39.408 1.00 33.19 78 LEU A CA 1
ATOM 598 C C . LEU A 1 96 ? -13.689 36.428 39.404 1.00 35.83 78 LEU A C 1
ATOM 599 O O . LEU A 1 96 ? -14.340 35.401 39.658 1.00 38.00 78 LEU A O 1
ATOM 604 N N . ALA A 1 97 ? -14.232 37.621 39.142 1.00 38.00 79 ALA A N 1
ATOM 605 C CA . ALA A 1 97 ? -15.687 37.878 39.028 1.00 39.18 79 ALA A CA 1
ATOM 606 C C . ALA A 1 97 ? -16.249 37.142 37.806 1.00 40.65 79 ALA A C 1
ATOM 607 O O . ALA A 1 97 ? -17.443 36.791 37.834 1.00 44.43 79 ALA A O 1
ATOM 609 N N . ASP A 1 98 ? -15.420 36.932 36.777 1.00 39.47 80 ASP A N 1
ATOM 610 C CA . ASP A 1 98 ? -15.791 36.230 35.518 1.00 39.35 80 ASP A CA 1
ATOM 611 C C . ASP A 1 98 ? -15.292 34.789 35.594 1.00 38.24 80 ASP A C 1
ATOM 612 O O . ASP A 1 98 ? -14.083 34.550 35.579 1.00 37.40 80 ASP A O 1
ATOM 617 N N . PRO A 1 99 ? -16.201 33.786 35.660 1.00 40.29 81 PRO A N 1
ATOM 618 C CA . PRO A 1 99 ? -15.797 32.388 35.823 1.00 39.36 81 PRO A CA 1
ATOM 619 C C . PRO A 1 99 ? -15.137 31.779 34.576 1.00 37.39 81 PRO A C 1
ATOM 620 O O . PRO A 1 99 ? -14.551 30.718 34.695 1.00 37.37 81 PRO A O 1
ATOM 624 N N . GLU A 1 100 ? -15.248 32.453 33.426 1.00 38.40 82 GLU A N 1
ATOM 625 C CA . GLU A 1 100 ? -14.654 32.012 32.136 1.00 38.00 82 GLU A CA 1
ATOM 626 C C . GLU A 1 100 ? -13.370 32.799 31.841 1.00 32.92 82 GLU A C 1
ATOM 627 O O . GLU A 1 100 ? -12.796 32.580 30.758 1.00 34.19 82 GLU A O 1
ATOM 633 N N . SER A 1 101 ? -12.929 33.664 32.762 1.00 29.36 83 SER A N 1
ATOM 634 C CA . SER A 1 101 ? -11.683 34.470 32.633 1.00 28.12 83 SER A CA 1
ATOM 635 C C . SER A 1 101 ? -10.463 33.538 32.612 1.00 26.62 83 SER A C 1
ATOM 636 O O . SER A 1 101 ? -10.541 32.432 33.179 1.00 24.00 83 SER A O 1
ATOM 639 N N . MET A 1 102 ? -9.364 33.984 31.999 1.00 26.18 84 MET A N 1
ATOM 640 C CA . MET A 1 102 ? -8.086 33.222 31.953 1.00 25.59 84 MET A CA 1
ATOM 641 C C . MET A 1 102 ? -7.687 32.844 33.384 1.00 23.98 84 MET A C 1
ATOM 642 O O . MET A 1 102 ? -7.223 31.712 33.587 1.00 23.06 84 MET A O 1
ATOM 647 N N . GLU A 1 103 ? -7.862 33.767 34.332 1.00 23.27 85 GLU A N 1
ATOM 648 C CA . GLU A 1 103 ? -7.397 33.612 35.733 1.00 23.38 85 GLU A CA 1
ATOM 649 C C . GLU A 1 103 ? -8.276 32.583 36.457 1.00 23.19 85 GLU A C 1
ATOM 650 O O . GLU A 1 103 ? -7.710 31.751 37.191 1.00 23.39 85 GLU A O 1
ATOM 656 N N . SER A 1 104 ? -9.596 32.630 36.261 1.00 24.21 86 SER A N 1
ATOM 657 C CA . SER A 1 104 ? -10.562 31.651 36.830 1.00 24.68 86 SER A CA 1
ATOM 658 C C . SER A 1 104 ? -10.192 30.233 36.369 1.00 24.32 86 SER A C 1
ATOM 659 O O . SER A 1 104 ? -10.152 29.307 37.212 1.00 24.16 86 SER A O 1
ATOM 662 N N . LEU A 1 105 ? -9.925 30.064 35.074 1.00 24.09 87 LEU A N 1
ATOM 663 C CA . LEU A 1 105 ? -9.559 28.747 34.486 1.00 24.01 87 LEU A CA 1
ATOM 664 C C . LEU A 1 105 ? -8.146 28.360 34.948 1.00 21.55 87 LEU A C 1
ATOM 665 O O . LEU A 1 105 ? -7.915 27.172 35.225 1.00 21.89 87 LEU A O 1
ATOM 670 N N . MET A 1 106 ? -7.241 29.331 35.068 1.00 20.59 88 MET A N 1
ATOM 671 C CA . MET A 1 106 ? -5.825 29.082 35.442 1.00 20.05 88 MET A CA 1
ATOM 672 C C . MET A 1 106 ? -5.756 28.441 36.837 1.00 18.86 88 MET A C 1
ATOM 673 O O . MET A 1 106 ? -4.989 27.478 36.990 1.00 17.84 88 MET A O 1
ATOM 678 N N . ILE A 1 107 ? -6.506 28.959 37.820 1.00 18.69 89 ILE A N 1
ATOM 679 C CA . ILE A 1 107 ? -6.447 28.457 39.230 1.00 20.39 89 ILE A CA 1
ATOM 680 C C . ILE A 1 107 ? -6.967 27.011 39.279 1.00 21.38 89 ILE A C 1
ATOM 681 O O . ILE A 1 107 ? -6.413 26.224 40.073 1.00 20.39 89 ILE A O 1
ATOM 686 N N . ARG A 1 108 ? -7.972 26.674 38.461 1.00 23.34 90 ARG A N 1
ATOM 687 C CA . ARG A 1 108 ? -8.525 25.295 38.347 1.00 22.26 90 ARG A CA 1
ATOM 688 C C . ARG A 1 108 ? -7.425 24.324 37.894 1.00 23.13 90 ARG A C 1
ATOM 689 O O . ARG A 1 108 ? -7.401 23.203 38.410 1.00 25.14 90 ARG A O 1
ATOM 697 N N . CYS A 1 109 ? -6.542 24.733 36.979 1.00 22.30 91 CYS A N 1
ATOM 698 C CA . CYS A 1 109 ? -5.379 23.915 36.524 1.00 22.77 91 CYS A CA 1
ATOM 699 C C . CYS A 1 109 ? -4.315 23.860 37.625 1.00 19.81 91 CYS A C 1
ATOM 700 O O . CYS A 1 109 ? -3.782 22.762 37.895 1.00 21.29 91 CYS A O 1
ATOM 703 N N . GLU A 1 110 ? -4.022 25.014 38.228 1.00 18.77 92 GLU A N 1
ATOM 704 C CA . GLU A 1 110 ? -2.894 25.234 39.172 1.00 18.95 92 GLU A CA 1
ATOM 705 C C . GLU A 1 110 ? -2.964 24.286 40.384 1.00 19.05 92 GLU A C 1
ATOM 706 O O . GLU A 1 110 ? -1.907 23.760 40.777 1.00 18.01 92 GLU A O 1
ATOM 712 N N . VAL A 1 111 ? -4.141 24.110 40.995 1.00 19.05 93 VAL A N 1
ATOM 713 C CA . VAL A 1 111 ? -4.296 23.283 42.235 1.00 20.16 93 VAL A CA 1
ATOM 714 C C . VAL A 1 111 ? -5.080 22.003 41.908 1.00 19.39 93 VAL A C 1
ATOM 715 O O . VAL A 1 111 ? -5.600 21.387 42.832 1.00 21.69 93 VAL A O 1
ATOM 719 N N . SER A 1 112 ? -5.101 21.598 40.640 1.00 17.86 94 SER A N 1
ATOM 720 C CA . SER A 1 112 ? -5.683 20.323 40.156 1.00 18.25 94 SER A CA 1
ATOM 721 C C . SER A 1 112 ? -4.879 19.159 40.726 1.00 18.05 94 SER A C 1
ATOM 722 O O . SER A 1 112 ? -3.684 19.309 40.978 1.00 17.48 94 SER A O 1
ATOM 725 N N . PRO A 1 113 ? -5.495 17.969 40.936 1.00 19.27 95 PRO A N 1
ATOM 726 C CA . PRO A 1 113 ? -4.739 16.782 41.325 1.00 20.44 95 PRO A CA 1
ATOM 727 C C . PRO A 1 113 ? -3.623 16.487 40.313 1.00 20.55 95 PRO A C 1
ATOM 728 O O . PRO A 1 113 ? -2.566 16.056 40.736 1.00 22.66 95 PRO A O 1
ATOM 732 N N . GLU A 1 114 ? -3.890 16.754 39.029 1.00 20.32 96 GLU A N 1
ATOM 733 C CA . GLU A 1 114 ? -2.938 16.606 37.897 1.00 21.34 96 GLU A CA 1
ATOM 734 C C . GLU A 1 114 ? -1.634 17.336 38.236 1.00 19.35 96 GLU A C 1
ATOM 735 O O . GLU A 1 114 ? -0.550 16.724 38.106 1.00 20.40 96 GLU A O 1
ATOM 741 N N . TYR A 1 115 ? -1.734 18.594 38.670 1.00 18.18 97 TYR A N 1
ATOM 742 C CA . TYR A 1 115 ? -0.562 19.465 38.952 1.00 17.27 97 TYR A CA 1
ATOM 743 C C . TYR A 1 115 ? 0.117 19.015 40.247 1.00 18.18 97 TYR A C 1
ATOM 744 O O . TYR A 1 115 ? 1.330 18.815 40.209 1.00 17.66 97 TYR A O 1
ATOM 753 N N . TRP A 1 116 ? -0.603 18.876 41.367 1.00 18.36 98 TRP A N 1
ATOM 754 C CA . TRP A 1 116 ? 0.109 18.681 42.660 1.00 19.28 98 TRP A CA 1
ATOM 755 C C . TRP A 1 116 ? 0.742 17.286 42.719 1.00 17.20 98 TRP A C 1
ATOM 756 O O . TRP A 1 116 ? 1.806 17.176 43.338 1.00 17.40 98 TRP A O 1
ATOM 767 N N . LYS A 1 117 ? 0.160 16.289 42.048 1.00 17.63 99 LYS A N 1
ATOM 768 C CA . LYS A 1 117 ? 0.742 14.918 41.968 1.00 16.74 99 LYS A CA 1
ATOM 769 C C . LYS A 1 117 ? 2.037 14.998 41.152 1.00 16.11 99 LYS A C 1
ATOM 770 O O . LYS A 1 117 ? 3.040 14.397 41.578 1.00 17.00 99 LYS A O 1
ATOM 776 N N . ALA A 1 118 ? 2.025 15.758 40.051 1.00 14.61 100 ALA A N 1
ATOM 777 C CA . ALA A 1 118 ? 3.204 15.994 39.190 1.00 14.30 100 ALA A CA 1
ATOM 778 C C . ALA A 1 118 ? 4.301 16.650 40.032 1.00 13.52 100 ALA A C 1
ATOM 779 O O . ALA A 1 118 ? 5.424 16.126 40.058 1.00 14.06 100 ALA A O 1
ATOM 781 N N . TRP A 1 119 ? 3.971 17.733 40.739 1.00 13.16 101 TRP A N 1
ATOM 782 C CA . TRP A 1 119 ? 4.914 18.456 41.636 1.00 13.48 101 TRP A CA 1
ATOM 783 C C . TRP A 1 119 ? 5.562 17.499 42.648 1.00 13.91 101 TRP A C 1
ATOM 784 O O . TRP A 1 119 ? 6.764 17.641 42.901 1.00 14.78 101 TRP A O 1
ATOM 795 N N . SER A 1 120 ? 4.802 16.569 43.231 1.00 14.32 102 SER A N 1
ATOM 796 C CA . SER A 1 120 ? 5.325 15.625 44.255 1.00 15.43 102 SER A CA 1
ATOM 797 C C . SER A 1 120 ? 6.489 14.806 43.673 1.00 15.81 102 SER A C 1
ATOM 798 O O . SER A 1 120 ? 7.392 14.461 44.448 1.00 15.37 102 SER A O 1
ATOM 801 N N . MET A 1 121 ? 6.501 14.551 42.359 1.00 16.02 103 MET A N 1
ATOM 802 C CA . MET A 1 121 ? 7.535 13.708 41.694 1.00 16.62 103 MET A CA 1
ATOM 803 C C . MET A 1 121 ? 8.668 14.558 41.097 1.00 16.76 103 MET A C 1
ATOM 804 O O . MET A 1 121 ? 9.583 13.979 40.485 1.00 17.65 103 MET A O 1
ATOM 809 N N . TYR A 1 122 ? 8.639 15.879 41.268 1.00 17.26 104 TYR A N 1
ATOM 810 C CA . TYR A 1 122 ? 9.676 16.790 40.709 1.00 17.23 104 TYR A CA 1
ATOM 811 C C . TYR A 1 122 ? 11.061 16.411 41.248 1.00 18.30 104 TYR A C 1
ATOM 812 O O . TYR A 1 122 ? 11.992 16.314 40.441 1.00 19.25 104 TYR A O 1
ATOM 821 N N . SER A 1 123 ? 11.189 16.233 42.566 1.00 18.52 105 SER A N 1
ATOM 822 C CA . SER A 1 123 ? 12.472 15.952 43.266 1.00 19.06 105 SER A CA 1
ATOM 823 C C . SER A 1 123 ? 13.072 14.647 42.734 1.00 19.04 105 SER A C 1
ATOM 824 O O . SER A 1 123 ? 14.300 14.579 42.562 1.00 19.16 105 SER A O 1
ATOM 827 N N . LYS A 1 124 ? 12.225 13.664 42.439 1.00 19.31 106 LYS A N 1
ATOM 828 C CA . LYS A 1 124 ? 12.671 12.353 41.906 1.00 20.12 106 LYS A CA 1
ATOM 829 C C . LYS A 1 124 ? 13.164 12.542 40.462 1.00 19.22 106 LYS A C 1
ATOM 830 O O . LYS A 1 124 ? 14.231 11.991 40.113 1.00 21.22 106 LYS A O 1
ATOM 836 N N A SER A 1 125 ? 12.425 13.319 39.662 0.50 18.54 107 SER A N 1
ATOM 837 N N B SER A 1 125 ? 12.420 13.311 39.659 0.50 19.04 107 SER A N 1
ATOM 838 C CA A SER A 1 125 ? 12.722 13.598 38.230 0.50 18.69 107 SER A CA 1
ATOM 839 C CA B SER A 1 125 ? 12.725 13.598 38.231 0.50 19.14 107 SER A CA 1
ATOM 840 C C A SER A 1 125 ? 14.076 14.308 38.081 0.50 19.07 107 SER A C 1
ATOM 841 C C B SER A 1 125 ? 14.089 14.290 38.093 0.50 19.34 107 SER A C 1
ATOM 842 O O A SER A 1 125 ? 14.749 14.066 37.062 0.50 20.25 107 SER A O 1
ATOM 843 O O B SER A 1 125 ? 14.782 14.015 37.095 0.50 20.49 107 SER A O 1
ATOM 848 N N . LEU A 1 126 ? 14.461 15.148 39.048 1.00 19.60 108 LEU A N 1
ATOM 849 C CA . LEU A 1 126 ? 15.724 15.944 38.974 1.00 19.36 108 LEU A CA 1
ATOM 850 C C . LEU A 1 126 ? 16.951 15.041 39.141 1.00 21.47 108 LEU A C 1
ATOM 851 O O . LEU A 1 126 ? 18.023 15.431 38.648 1.00 23.12 108 LEU A O 1
ATOM 856 N N . TYR A 1 127 ? 16.810 13.900 39.821 1.00 22.52 109 TYR A N 1
ATOM 857 C CA . TYR A 1 127 ? 17.923 12.940 40.064 1.00 23.29 109 TYR A CA 1
ATOM 858 C C . TYR A 1 127 ? 18.144 12.018 38.860 1.00 24.36 109 TYR A C 1
ATOM 859 O O . TYR A 1 127 ? 19.241 11.449 38.784 1.00 26.34 109 TYR A O 1
ATOM 868 N N . GLU A 1 128 ? 17.167 11.869 37.961 1.00 24.15 110 GLU A N 1
ATOM 869 C CA . GLU A 1 128 ? 17.221 10.860 36.864 1.00 26.27 110 GLU A CA 1
ATOM 870 C C . GLU A 1 128 ? 17.627 11.535 35.547 1.00 29.32 110 GLU A C 1
ATOM 871 O O . GLU A 1 128 ? 16.899 12.426 35.087 1.00 28.47 110 GLU A O 1
ATOM 877 N N . ASN A 1 129 ? 18.746 11.091 34.964 1.00 35.34 111 ASN A N 1
ATOM 878 C CA . ASN A 1 129 ? 19.447 11.728 33.813 1.00 39.89 111 ASN A CA 1
ATOM 879 C C . ASN A 1 129 ? 18.500 11.823 32.605 1.00 38.46 111 ASN A C 1
ATOM 880 O O . ASN A 1 129 ? 18.401 12.931 32.016 1.00 41.33 111 ASN A O 1
ATOM 885 N N . ASN A 1 130 ? 17.841 10.713 32.257 1.00 34.53 112 ASN A N 1
ATOM 886 C CA . ASN A 1 130 ? 16.898 10.592 31.111 1.00 32.50 112 ASN A CA 1
ATOM 887 C C . ASN A 1 130 ? 15.496 10.325 31.672 1.00 28.78 112 ASN A C 1
ATOM 888 O O . ASN A 1 130 ? 14.754 9.466 31.131 1.00 28.49 112 ASN A O 1
ATOM 893 N N . SER A 1 131 ? 15.170 11.060 32.730 1.00 25.60 113 SER A N 1
ATOM 894 C CA . SER A 1 131 ? 13.883 11.026 33.462 1.00 24.67 113 SER A CA 1
ATOM 895 C C . SER A 1 131 ? 12.711 11.063 32.477 1.00 21.79 113 SER A C 1
ATOM 896 O O . SER A 1 131 ? 12.824 11.727 31.429 1.00 23.42 113 SER A O 1
ATOM 899 N N . LYS A 1 132 ? 11.623 10.373 32.819 1.00 19.57 114 LYS A N 1
ATOM 900 C CA . LYS A 1 132 ? 10.260 10.710 32.341 1.00 18.29 114 LYS A CA 1
ATOM 901 C C . LYS A 1 132 ? 9.866 12.032 33.006 1.00 17.12 114 LYS A C 1
ATOM 902 O O . LYS A 1 132 ? 10.479 12.376 34.042 1.00 17.38 114 LYS A O 1
ATOM 908 N N . THR A 1 133 ? 8.882 12.747 32.457 1.00 17.01 115 THR A N 1
ATOM 909 C CA . THR A 1 133 ? 8.348 13.983 33.088 1.00 16.22 115 THR A CA 1
ATOM 910 C C . THR A 1 133 ? 7.820 13.619 34.480 1.00 16.50 115 THR A C 1
ATOM 911 O O . THR A 1 133 ? 7.247 12.496 34.635 1.00 15.72 115 THR A O 1
ATOM 915 N N . ALA A 1 134 ? 7.983 14.521 35.457 1.00 15.79 116 ALA A N 1
ATOM 916 C CA . ALA A 1 134 ? 7.433 14.347 36.818 1.00 15.68 116 ALA A CA 1
ATOM 917 C C . ALA A 1 134 ? 5.936 14.019 36.700 1.00 15.51 116 ALA A C 1
ATOM 918 O O . ALA A 1 134 ? 5.453 13.194 37.485 1.00 15.15 116 ALA A O 1
ATOM 920 N N . PHE A 1 135 ? 5.252 14.595 35.708 1.00 15.26 117 PHE A N 1
ATOM 921 C CA . PHE A 1 135 ? 3.820 14.337 35.420 1.00 15.64 117 PHE A CA 1
ATOM 922 C C . PHE A 1 135 ? 3.616 12.857 35.047 1.00 16.97 117 PHE A C 1
ATOM 923 O O . PHE A 1 135 ? 2.709 12.203 35.598 1.00 18.48 117 PHE A O 1
ATOM 931 N N . GLU A 1 136 ? 4.409 12.341 34.110 1.00 17.50 118 GLU A N 1
ATOM 932 C CA . GLU A 1 136 ? 4.301 10.927 33.661 1.00 18.73 118 GLU A CA 1
ATOM 933 C C . GLU A 1 136 ? 4.561 9.996 34.851 1.00 18.20 118 GLU A C 1
ATOM 934 O O . GLU A 1 136 ? 3.816 9.002 34.997 1.00 18.42 118 GLU A O 1
ATOM 940 N N . ILE A 1 137 ? 5.568 10.301 35.670 1.00 17.50 119 ILE A N 1
ATOM 941 C CA . ILE A 1 137 ? 5.902 9.486 36.873 1.00 17.96 119 ILE A CA 1
ATOM 942 C C . ILE A 1 137 ? 4.659 9.427 37.763 1.00 18.29 119 ILE A C 1
ATOM 943 O O . ILE A 1 137 ? 4.350 8.338 38.258 1.00 19.67 119 ILE A O 1
ATOM 948 N N . ALA A 1 138 ? 3.974 10.560 37.938 1.00 18.64 120 ALA A N 1
ATOM 949 C CA . ALA A 1 138 ? 2.791 10.688 38.816 1.00 18.50 120 ALA A CA 1
ATOM 950 C C . ALA A 1 138 ? 1.600 9.935 38.222 1.00 19.30 120 ALA A C 1
ATOM 951 O O . ALA A 1 138 ? 0.913 9.285 39.002 1.00 20.36 120 ALA A O 1
ATOM 953 N N . HIS A 1 139 ? 1.354 10.041 36.913 1.00 20.07 121 HIS A N 1
ATOM 954 C CA . HIS A 1 139 ? 0.043 9.688 36.295 1.00 20.76 121 HIS A CA 1
ATOM 955 C C . HIS A 1 139 ? 0.122 8.465 35.369 1.00 21.04 121 HIS A C 1
ATOM 956 O O . HIS A 1 139 ? -0.949 7.948 35.020 1.00 21.54 121 HIS A O 1
ATOM 963 N N . GLY A 1 140 ? 1.319 8.030 34.964 1.00 20.94 122 GLY A N 1
ATOM 964 C CA . GLY A 1 140 ? 1.501 6.875 34.060 1.00 21.14 122 GLY A CA 1
ATOM 965 C C . GLY A 1 140 ? 1.341 7.230 32.587 1.00 22.06 122 GLY A C 1
ATOM 966 O O . GLY A 1 140 ? 1.420 6.311 31.764 1.00 23.72 122 GLY A O 1
ATOM 967 N N . LYS A 1 141 ? 1.120 8.508 32.252 1.00 22.96 123 LYS A N 1
ATOM 968 C CA . LYS A 1 141 ? 1.040 9.015 30.853 1.00 23.50 123 LYS A CA 1
ATOM 969 C C . LYS A 1 141 ? 1.667 10.402 30.790 1.00 22.38 123 LYS A C 1
ATOM 970 O O . LYS A 1 141 ? 1.600 11.141 31.768 1.00 22.22 123 LYS A O 1
ATOM 976 N N . PRO A 1 142 ? 2.287 10.796 29.653 1.00 22.46 124 PRO A N 1
ATOM 977 C CA . PRO A 1 142 ? 2.739 12.174 29.472 1.00 21.21 124 PRO A CA 1
ATOM 978 C C . PRO A 1 142 ? 1.523 13.106 29.357 1.00 20.27 124 PRO A C 1
ATOM 979 O O . PRO A 1 142 ? 0.426 12.634 29.052 1.00 20.49 124 PRO A O 1
ATOM 983 N N . PHE A 1 143 ? 1.750 14.389 29.638 1.00 19.01 125 PHE A N 1
ATOM 984 C CA . PHE A 1 143 ? 0.716 15.444 29.808 1.00 18.96 125 PHE A CA 1
ATOM 985 C C . PHE A 1 143 ? -0.325 15.368 28.687 1.00 20.05 125 PHE A C 1
ATOM 986 O O . PHE A 1 143 ? -1.516 15.230 28.994 1.00 23.43 125 PHE A O 1
ATOM 994 N N . PHE A 1 144 ? 0.097 15.471 27.426 1.00 20.86 126 PHE A N 1
ATOM 995 C CA . PHE A 1 144 ? -0.828 15.623 26.273 1.00 23.42 126 PHE A CA 1
ATOM 996 C C . PHE A 1 144 ? -1.564 14.304 26.010 1.00 24.12 126 PHE A C 1
ATOM 997 O O . PHE A 1 144 ? -2.743 14.364 25.612 1.00 26.95 126 PHE A O 1
ATOM 1005 N N . GLU A 1 145 ? -0.921 13.160 26.257 1.00 25.13 127 GLU A N 1
ATOM 1006 C CA . GLU A 1 145 ? -1.579 11.826 26.190 1.00 27.49 127 GLU A CA 1
ATOM 1007 C C . GLU A 1 145 ? -2.677 11.758 27.255 1.00 26.94 127 GLU A C 1
ATOM 1008 O O . GLU A 1 145 ? -3.778 11.271 26.936 1.00 27.73 127 GLU A O 1
ATOM 1014 N N . TYR A 1 146 ? -2.380 12.234 28.467 1.00 26.09 128 TYR A N 1
ATOM 1015 C CA . TYR A 1 146 ? -3.314 12.258 29.621 1.00 25.03 128 TYR A CA 1
ATOM 1016 C C . TYR A 1 146 ? -4.586 13.023 29.234 1.00 25.45 128 TYR A C 1
ATOM 1017 O O . TYR A 1 146 ? -5.693 12.535 29.532 1.00 24.07 128 TYR A O 1
ATOM 1026 N N . LEU A 1 147 ? -4.430 14.173 28.571 1.00 27.43 129 LEU A N 1
ATOM 1027 C CA . LEU A 1 147 ? -5.554 15.055 28.144 1.00 29.51 129 LEU A CA 1
ATOM 1028 C C . LEU A 1 147 ? -6.576 14.255 27.324 1.00 31.03 129 LEU A C 1
ATOM 1029 O O . LEU A 1 147 ? -7.773 14.570 27.431 1.00 30.99 129 LEU A O 1
ATOM 1034 N N . ASP A 1 148 ? -6.131 13.257 26.553 1.00 32.04 130 ASP A N 1
ATOM 1035 C CA . ASP A 1 148 ? -7.005 12.420 25.683 1.00 34.86 130 ASP A CA 1
ATOM 1036 C C . ASP A 1 148 ? -8.039 11.654 26.517 1.00 33.91 130 ASP A C 1
ATOM 1037 O O . ASP A 1 148 ? -9.137 11.403 25.990 1.00 37.33 130 ASP A O 1
ATOM 1042 N N . HIS A 1 149 ? -7.699 11.281 27.755 1.00 34.00 131 HIS A N 1
ATOM 1043 C CA . HIS A 1 149 ? -8.517 10.395 28.628 1.00 37.35 131 HIS A CA 1
ATOM 1044 C C . HIS A 1 149 ? -9.202 11.197 29.740 1.00 35.93 131 HIS A C 1
ATOM 1045 O O . HIS A 1 149 ? -9.822 10.570 30.602 1.00 37.58 131 HIS A O 1
ATOM 1052 N N . HIS A 1 150 ? -9.107 12.532 29.733 1.00 34.37 132 HIS A N 1
ATOM 1053 C CA . HIS A 1 150 ? -9.625 13.393 30.831 1.00 34.69 132 HIS A CA 1
ATOM 1054 C C . HIS A 1 150 ? -10.300 14.641 30.248 1.00 34.14 132 HIS A C 1
ATOM 1055 O O . HIS A 1 150 ? -9.686 15.721 30.272 1.00 33.67 132 HIS A O 1
ATOM 1062 N N . GLU A 1 151 ? -11.543 14.476 29.783 1.00 35.76 133 GLU A N 1
ATOM 1063 C CA . GLU A 1 151 ? -12.363 15.493 29.061 1.00 38.39 133 GLU A CA 1
ATOM 1064 C C . GLU A 1 151 ? -12.440 16.804 29.854 1.00 34.76 133 GLU A C 1
ATOM 1065 O O . GLU A 1 151 ? -12.265 17.868 29.233 1.00 35.66 133 GLU A O 1
ATOM 1071 N N . LEU A 1 152 ? -12.736 16.730 31.155 1.00 32.00 134 LEU A N 1
ATOM 1072 C CA . LEU A 1 152 ? -12.962 17.912 32.034 1.00 33.41 134 LEU A CA 1
ATOM 1073 C C . LEU A 1 152 ? -11.659 18.719 32.149 1.00 30.48 134 LEU A C 1
ATOM 1074 O O . LEU A 1 152 ? -11.676 19.944 31.895 1.00 26.97 134 LEU A O 1
ATOM 1079 N N . PHE A 1 153 ? -10.554 18.056 32.491 1.00 28.65 135 PHE A N 1
ATOM 1080 C CA . PHE A 1 153 ? -9.219 18.691 32.622 1.00 27.77 135 PHE A CA 1
ATOM 1081 C C . PHE A 1 153 ? -8.788 19.311 31.284 1.00 26.76 135 PHE A C 1
ATOM 1082 O O . PHE A 1 153 ? -8.298 20.456 31.292 1.00 27.71 135 PHE A O 1
ATOM 1090 N N . ARG A 1 154 ? -8.948 18.582 30.174 1.00 28.46 136 ARG A N 1
ATOM 1091 C CA . ARG A 1 154 ? -8.589 19.062 28.809 1.00 29.45 136 ARG A CA 1
ATOM 1092 C C . ARG A 1 154 ? -9.411 20.312 28.481 1.00 28.24 136 ARG A C 1
ATOM 1093 O O . ARG A 1 154 ? -8.813 21.305 28.042 1.00 28.66 136 ARG A O 1
ATOM 1101 N N . SER A 1 155 ? -10.732 20.241 28.664 1.00 28.26 137 SER A N 1
ATOM 1102 C CA . SER A 1 155 ? -11.689 21.349 28.408 1.00 28.39 137 SER A CA 1
ATOM 1103 C C . SER A 1 155 ? -11.211 22.623 29.116 1.00 28.06 137 SER A C 1
ATOM 1104 O O . SER A 1 155 ? -11.128 23.687 28.458 1.00 28.26 137 SER A O 1
ATOM 1107 N N A ASN A 1 156 ? -10.890 22.499 30.407 0.50 27.31 138 ASN A N 1
ATOM 1108 N N B ASN A 1 156 ? -10.895 22.515 30.412 0.50 26.89 138 ASN A N 1
ATOM 1109 C CA A ASN A 1 156 ? -10.385 23.599 31.271 0.50 27.04 138 ASN A CA 1
ATOM 1110 C CA B ASN A 1 156 ? -10.393 23.636 31.254 0.50 26.71 138 ASN A CA 1
ATOM 1111 C C A ASN A 1 156 ? -9.060 24.130 30.705 0.50 25.93 138 ASN A C 1
ATOM 1112 C C B ASN A 1 156 ? -9.055 24.141 30.694 0.50 25.56 138 ASN A C 1
ATOM 1113 O O A ASN A 1 156 ? -8.919 25.361 30.586 0.50 24.67 138 ASN A O 1
ATOM 1114 O O B ASN A 1 156 ? -8.898 25.369 30.568 0.50 24.19 138 ASN A O 1
ATOM 1123 N N . PHE A 1 157 ? -8.128 23.233 30.368 1.00 24.27 139 PHE A N 1
ATOM 1124 C CA . PHE A 1 157 ? -6.791 23.587 29.827 1.00 24.71 139 PHE A CA 1
ATOM 1125 C C . PHE A 1 157 ? -6.943 24.298 28.473 1.00 25.49 139 PHE A C 1
ATOM 1126 O O . PHE A 1 157 ? -6.344 25.386 28.294 1.00 23.98 139 PHE A O 1
ATOM 1134 N N . ASP A 1 158 ? -7.708 23.708 27.547 1.00 26.78 140 ASP A N 1
ATOM 1135 C CA . ASP A 1 158 ? -7.872 24.228 26.160 1.00 28.68 140 ASP A CA 1
ATOM 1136 C C . ASP A 1 158 ? -8.503 25.629 26.224 1.00 29.51 140 ASP A C 1
ATOM 1137 O O . ASP A 1 158 ? -8.037 26.518 25.483 1.00 29.16 140 ASP A O 1
ATOM 1142 N N . SER A 1 159 ? -9.502 25.830 27.090 1.00 28.81 141 SER A N 1
ATOM 1143 C CA . SER A 1 159 ? -10.188 27.135 27.294 1.00 30.27 141 SER A CA 1
ATOM 1144 C C . SER A 1 159 ? -9.210 28.157 27.891 1.00 30.27 141 SER A C 1
ATOM 1145 O O . SER A 1 159 ? -9.238 29.324 27.458 1.00 30.71 141 SER A O 1
ATOM 1148 N N . PHE A 1 160 ? -8.393 27.734 28.860 1.00 29.52 142 PHE A N 1
ATOM 1149 C CA . PHE A 1 160 ? -7.331 28.553 29.506 1.00 28.44 142 PHE A CA 1
ATOM 1150 C C . PHE A 1 160 ? -6.380 29.068 28.415 1.00 28.16 142 PHE A C 1
ATOM 1151 O O . PHE A 1 160 ? -6.085 30.282 28.384 1.00 27.42 142 PHE A O 1
ATOM 1159 N N . MET A 1 161 ? -5.954 28.180 27.513 1.00 26.04 143 MET A N 1
ATOM 1160 C CA . MET A 1 161 ? -5.046 28.520 26.386 1.00 26.01 143 MET A CA 1
ATOM 1161 C C . MET A 1 161 ? -5.746 29.524 25.455 1.00 24.82 143 MET A C 1
ATOM 1162 O O . MET A 1 161 ? -5.101 30.513 25.071 1.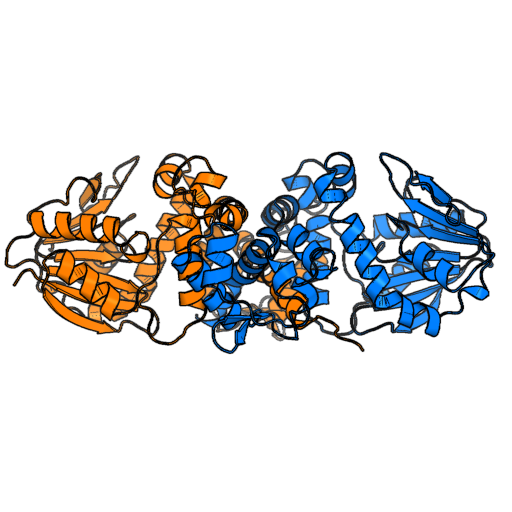00 24.53 143 MET A O 1
ATOM 1167 N N . SER A 1 162 ? -7.028 29.316 25.146 1.00 24.73 144 SER A N 1
ATOM 1168 C CA . SER A 1 162 ? -7.836 30.199 24.261 1.00 27.21 144 SER A CA 1
ATOM 1169 C C . SER A 1 162 ? -7.905 31.623 24.832 1.00 28.32 144 SER A C 1
ATOM 1170 O O . SER A 1 162 ? -7.744 32.583 24.043 1.00 29.59 144 SER A O 1
ATOM 1173 N N . LYS A 1 163 ? -8.116 31.761 26.146 1.00 28.47 145 LYS A N 1
ATOM 1174 C CA . LYS A 1 163 ? -8.179 33.078 26.842 1.00 29.71 145 LYS A CA 1
ATOM 1175 C C . LYS A 1 163 ? -6.799 33.754 26.831 1.00 29.57 145 LYS A C 1
ATOM 1176 O O . LYS A 1 163 ? -6.752 34.997 26.882 1.00 30.10 145 LYS A O 1
ATOM 1182 N N . ASN A 1 164 ? -5.712 32.980 26.777 1.00 29.61 146 ASN A N 1
ATOM 1183 C CA . ASN A 1 164 ? -4.332 33.526 26.673 1.00 29.05 146 ASN A CA 1
ATOM 1184 C C . ASN A 1 164 ? -4.169 34.248 25.329 1.00 28.88 146 ASN A C 1
ATOM 1185 O O . ASN A 1 164 ? -3.515 35.318 25.301 1.00 30.44 146 ASN A O 1
ATOM 1190 N N . SER A 1 165 ? -4.725 33.681 24.255 1.00 26.78 147 SER A N 1
ATOM 1191 C CA . SER A 1 165 ? -4.704 34.269 22.890 1.00 29.90 147 SER A CA 1
ATOM 1192 C C . SER A 1 165 ? -5.521 35.564 22.882 1.00 31.00 147 SER A C 1
ATOM 1193 O O . SER A 1 165 ? -5.095 36.523 22.218 1.00 30.54 147 SER A O 1
ATOM 1196 N N . ASP A 1 166 ? -6.640 35.591 23.614 1.00 33.65 148 ASP A N 1
ATOM 1197 C CA . ASP A 1 166 ? -7.536 36.776 23.720 1.00 34.65 148 ASP A CA 1
ATOM 1198 C C . ASP A 1 166 ? -6.782 37.962 24.337 1.00 36.89 148 ASP A C 1
ATOM 1199 O O . ASP A 1 166 ? -7.104 39.117 23.976 1.00 37.35 148 ASP A O 1
ATOM 1204 N N . LYS A 1 167 ? -5.822 37.702 25.230 1.00 36.84 149 LYS A N 1
ATOM 1205 C CA . LYS A 1 167 ? -5.121 38.767 26.000 1.00 38.93 149 LYS A CA 1
ATOM 1206 C C . LYS A 1 167 ? -4.086 39.497 25.131 1.00 37.66 149 LYS A C 1
ATOM 1207 O O . LYS A 1 167 ? -3.781 40.647 25.463 1.00 36.49 149 LYS A O 1
ATOM 1213 N N . ILE A 1 168 ? -3.538 38.864 24.088 1.00 38.96 150 ILE A N 1
ATOM 1214 C CA . ILE A 1 168 ? -2.396 39.436 23.308 1.00 37.71 150 ILE A CA 1
ATOM 1215 C C . ILE A 1 168 ? -2.801 39.718 21.856 1.00 36.13 150 ILE A C 1
ATOM 1216 O O . ILE A 1 168 ? -1.951 40.261 21.127 1.00 33.38 150 ILE A O 1
ATOM 1221 N N . ILE A 1 169 ? -4.022 39.361 21.443 1.00 34.94 151 ILE A N 1
ATOM 1222 C CA . ILE A 1 169 ? -4.418 39.361 20.003 1.00 38.27 151 ILE A CA 1
ATOM 1223 C C . ILE A 1 169 ? -4.376 40.790 19.454 1.00 37.76 151 ILE A C 1
ATOM 1224 O O . ILE A 1 169 ? -3.925 40.960 18.308 1.00 37.13 151 ILE A O 1
ATOM 1229 N N . GLU A 1 170 ? -4.841 41.768 20.230 1.00 40.30 152 GLU A N 1
ATOM 1230 C CA . GLU A 1 170 ? -4.873 43.193 19.807 1.00 42.82 152 GLU A CA 1
ATOM 1231 C C . GLU A 1 170 ? -3.436 43.612 19.471 1.00 41.39 152 GLU A C 1
ATOM 1232 O O . GLU A 1 170 ? -3.187 44.030 18.325 1.00 40.35 152 GLU A O 1
ATOM 1238 N N . LYS A 1 171 ? -2.518 43.442 20.423 1.00 37.24 153 LYS A N 1
ATOM 1239 C CA . LYS A 1 171 ? -1.095 43.848 20.288 1.00 41.41 153 LYS A CA 1
ATOM 1240 C C . LYS A 1 171 ? -0.447 43.092 19.121 1.00 40.00 153 LYS A C 1
ATOM 1241 O O . LYS A 1 171 ? 0.424 43.673 18.441 1.00 41.25 153 LYS A O 1
ATOM 1247 N N . LEU A 1 172 ? -0.862 41.844 18.901 1.00 37.75 154 LEU A N 1
ATOM 1248 C CA . LEU A 1 172 ? -0.280 40.940 17.875 1.00 37.54 154 LEU A CA 1
ATOM 1249 C C . LEU A 1 172 ? -0.566 41.469 16.465 1.00 37.76 154 LEU A C 1
ATOM 1250 O O . LEU A 1 172 ? 0.367 41.474 15.639 1.00 36.16 154 LEU A O 1
ATOM 1255 N N . LEU A 1 173 ? -1.810 41.882 16.205 1.00 39.62 155 LEU A N 1
ATOM 1256 C CA . LEU A 1 173 ? -2.288 42.368 14.880 1.00 42.31 155 LEU A CA 1
ATOM 1257 C C . LEU A 1 173 ? -1.605 43.696 14.525 1.00 42.28 155 LEU A C 1
ATOM 1258 O O . LEU A 1 173 ? -1.440 43.964 13.322 1.00 46.87 155 LEU A O 1
ATOM 1263 N N . ASP A 1 174 ? -1.219 44.485 15.531 1.00 45.00 156 ASP A N 1
ATOM 1264 C CA . ASP A 1 174 ? -0.546 45.801 15.356 1.00 47.49 156 ASP A CA 1
ATOM 1265 C C . ASP A 1 174 ? 0.881 45.598 14.833 1.00 47.73 156 ASP A C 1
ATOM 1266 O O . ASP A 1 174 ? 1.231 46.239 13.831 1.00 53.02 156 ASP A O 1
ATOM 1271 N N . ILE A 1 175 ? 1.667 44.740 15.488 1.00 44.92 157 ILE A N 1
ATOM 1272 C CA . ILE A 1 175 ? 3.150 44.664 15.308 1.00 46.08 157 ILE A CA 1
ATOM 1273 C C . ILE A 1 175 ? 3.520 43.711 14.167 1.00 43.24 157 ILE A C 1
ATOM 1274 O O . ILE A 1 175 ? 4.696 43.738 13.757 1.00 42.26 157 ILE A O 1
ATOM 1279 N N . TYR A 1 176 ? 2.590 42.884 13.686 1.00 40.24 158 TYR A N 1
ATOM 1280 C CA . TYR A 1 176 ? 2.850 41.942 12.567 1.00 41.63 158 TYR A CA 1
ATOM 1281 C C . TYR A 1 176 ? 1.716 42.010 11.544 1.00 41.19 158 TYR A C 1
ATOM 1282 O O . TYR A 1 176 ? 0.536 41.946 11.937 1.00 44.27 158 TYR A O 1
ATOM 1291 N N . ASP A 1 177 ? 2.094 42.106 10.267 1.00 42.06 159 ASP A N 1
ATOM 1292 C CA . ASP A 1 177 ? 1.175 42.215 9.105 1.00 42.46 159 ASP A CA 1
ATOM 1293 C C . ASP A 1 177 ? 0.799 40.799 8.653 1.00 41.08 159 ASP A C 1
ATOM 1294 O O . ASP A 1 177 ? 1.568 40.187 7.881 1.00 40.57 159 ASP A O 1
ATOM 1299 N N . PHE A 1 178 ? -0.341 40.299 9.132 1.00 36.47 160 PHE A N 1
ATOM 1300 C CA . PHE A 1 178 ? -0.870 38.950 8.809 1.00 36.79 160 PHE A CA 1
ATOM 1301 C C . PHE A 1 178 ? -1.473 38.948 7.399 1.00 39.10 160 PHE A C 1
ATOM 1302 O O . PHE A 1 178 ? -1.564 37.861 6.803 1.00 35.42 160 PHE A O 1
ATOM 1310 N N . SER A 1 179 ? -1.846 40.120 6.871 1.00 42.19 161 SER A N 1
ATOM 1311 C CA . SER A 1 179 ? -2.494 40.279 5.541 1.00 42.37 161 SER A CA 1
ATOM 1312 C C . SER A 1 179 ? -1.519 39.911 4.412 1.00 41.37 161 SER A C 1
ATOM 1313 O O . SER A 1 179 ? -2.000 39.607 3.307 1.00 40.45 161 SER A O 1
ATOM 1316 N N . GLN A 1 180 ? -0.206 39.913 4.674 1.00 41.15 162 GLN A N 1
ATOM 1317 C CA . GLN A 1 180 ? 0.844 39.550 3.678 1.00 41.25 162 GLN A CA 1
ATOM 1318 C C . GLN A 1 180 ? 0.812 38.034 3.416 1.00 38.32 162 GLN A C 1
ATOM 1319 O O . GLN A 1 180 ? 1.337 37.601 2.372 1.00 39.18 162 GLN A O 1
ATOM 1325 N N . HIS A 1 181 ? 0.218 37.254 4.321 1.00 36.15 163 HIS A N 1
ATOM 1326 C CA . HIS A 1 181 ? 0.131 35.770 4.233 1.00 37.17 163 HIS A CA 1
ATOM 1327 C C . HIS A 1 181 ? -1.262 35.354 3.744 1.00 38.18 163 HIS A C 1
ATOM 1328 O O . HIS A 1 181 ? -2.237 36.022 4.128 1.00 43.19 163 HIS A O 1
ATOM 1335 N N . ASN A 1 182 ? -1.343 34.289 2.935 1.00 36.46 164 ASN A N 1
ATOM 1336 C CA . ASN A 1 182 ? -2.601 33.798 2.301 1.00 37.35 164 ASN A CA 1
ATOM 1337 C C . ASN A 1 182 ? -3.001 32.420 2.848 1.00 35.09 164 ASN A C 1
ATOM 1338 O O . ASN A 1 182 ? -4.215 32.143 2.911 1.00 38.09 164 ASN A O 1
ATOM 1343 N N . ARG A 1 183 ? -2.025 31.573 3.179 1.00 33.58 165 ARG A N 1
ATOM 1344 C CA . ARG A 1 183 ? -2.251 30.199 3.701 1.00 33.97 165 ARG A CA 1
ATOM 1345 C C . ARG A 1 183 ? -1.510 30.062 5.033 1.00 33.04 165 ARG A C 1
ATOM 1346 O O . ARG A 1 183 ? -0.264 30.007 5.015 1.00 36.96 165 ARG A O 1
ATOM 1354 N N . ILE A 1 184 ? -2.265 30.006 6.134 1.00 31.14 166 ILE A N 1
ATOM 1355 C CA . ILE A 1 184 ? -1.763 30.125 7.534 1.00 31.57 166 ILE A CA 1
ATOM 1356 C C . ILE A 1 184 ? -2.134 28.855 8.304 1.00 30.52 166 ILE A C 1
ATOM 1357 O O . ILE A 1 184 ? -3.337 28.543 8.380 1.00 31.13 166 ILE A O 1
ATOM 1362 N N . LEU A 1 185 ? -1.135 28.161 8.859 1.00 30.04 167 LEU A N 1
ATOM 1363 C CA . LEU A 1 185 ? -1.331 26.985 9.745 1.00 28.93 167 LEU A CA 1
ATOM 1364 C C . LEU A 1 185 ? -0.971 27.366 11.184 1.00 27.39 167 LEU A C 1
ATOM 1365 O O . LEU A 1 185 ? 0.162 27.820 11.417 1.00 28.16 167 LEU A O 1
ATOM 1370 N N . ASP A 1 186 ? -1.911 27.180 12.111 1.00 27.13 168 ASP A N 1
ATOM 1371 C CA . ASP A 1 186 ? -1.689 27.306 13.576 1.00 27.20 168 ASP A CA 1
ATOM 1372 C C . ASP A 1 186 ? -1.218 25.943 14.091 1.00 25.13 168 ASP A C 1
ATOM 1373 O O . ASP A 1 186 ? -2.070 25.064 14.303 1.00 25.30 168 ASP A O 1
ATOM 1378 N N . VAL A 1 187 ? 0.096 25.773 14.243 1.00 24.45 169 VAL A N 1
ATOM 1379 C CA . VAL A 1 187 ? 0.732 24.486 14.645 1.00 24.60 169 VAL A CA 1
ATOM 1380 C C . VAL A 1 187 ? 0.588 24.346 16.163 1.00 24.29 169 VAL A C 1
ATOM 1381 O O . VAL A 1 187 ? 1.209 25.142 16.883 1.00 24.39 169 VAL A O 1
ATOM 1385 N N . GLY A 1 188 ? -0.190 23.359 16.620 1.00 24.47 170 GLY A N 1
ATOM 1386 C CA . GLY A 1 188 ? -0.541 23.178 18.041 1.00 24.18 170 GLY A CA 1
ATOM 1387 C C . GLY A 1 188 ? -1.482 24.269 18.527 1.00 23.90 170 GLY A C 1
ATOM 1388 O O . GLY A 1 188 ? -1.321 24.710 19.670 1.00 23.24 170 GLY A O 1
ATOM 1389 N N . GLY A 1 189 ? -2.451 24.664 17.699 1.00 26.04 171 GLY A N 1
ATOM 1390 C CA . GLY A 1 189 ? -3.366 25.796 17.960 1.00 27.36 171 GLY A CA 1
ATOM 1391 C C . GLY A 1 189 ? -4.532 25.447 18.873 1.00 28.12 171 GLY A C 1
ATOM 1392 O O . GLY A 1 189 ? -5.290 26.377 19.225 1.00 30.51 171 GLY A O 1
ATOM 1393 N N . GLY A 1 190 ? -4.704 24.170 19.232 1.00 27.18 172 GLY A N 1
ATOM 1394 C CA . GLY A 1 190 ? -5.780 23.720 20.136 1.00 27.75 172 GLY A CA 1
ATOM 1395 C C . GLY A 1 190 ? -7.155 24.055 19.583 1.00 28.79 172 GLY A C 1
ATOM 1396 O O . GLY A 1 190 ? -7.469 23.604 18.467 1.00 27.12 172 GLY A O 1
ATOM 1397 N N . GLU A 1 191 ? -7.945 24.839 20.323 1.00 29.90 173 GLU A N 1
ATOM 1398 C CA . GLU A 1 191 ? -9.313 25.266 19.921 1.00 31.17 173 GLU A CA 1
ATOM 1399 C C . GLU A 1 191 ? -9.241 26.141 18.665 1.00 29.40 173 GLU A C 1
ATOM 1400 O O . GLU A 1 191 ? -10.284 26.307 18.014 1.00 28.75 173 GLU A O 1
ATOM 1406 N N . GLY A 1 192 ? -8.060 26.691 18.362 1.00 30.37 174 GLY A N 1
ATOM 1407 C CA . GLY A 1 192 ? -7.817 27.549 17.187 1.00 30.42 174 GLY A CA 1
ATOM 1408 C C . GLY A 1 192 ? -8.257 28.980 17.432 1.00 29.76 174 GLY A C 1
ATOM 1409 O O . GLY A 1 192 ? -8.545 29.682 16.445 1.00 31.50 174 GLY A O 1
ATOM 1410 N N . ASN A 1 193 ? -8.287 29.414 18.694 1.00 29.74 175 ASN A N 1
ATOM 1411 C CA . ASN A 1 193 ? -8.799 30.756 19.085 1.00 31.46 175 ASN A CA 1
ATOM 1412 C C . ASN A 1 193 ? -7.913 31.848 18.479 1.00 29.65 175 ASN A C 1
ATOM 1413 O O . ASN A 1 193 ? -8.443 32.933 18.198 1.00 32.07 175 ASN A O 1
ATOM 1418 N N . LEU A 1 194 ? -6.616 31.590 18.297 1.00 27.10 176 LEU A N 1
ATOM 1419 C CA . LEU A 1 194 ? -5.694 32.580 17.679 1.00 29.05 176 LEU A CA 1
ATOM 1420 C C . LEU A 1 194 ? -6.217 32.941 16.284 1.00 29.71 176 LEU A C 1
ATOM 1421 O O . LEU A 1 194 ? -6.375 34.142 16.013 1.00 32.62 176 LEU A O 1
ATOM 1426 N N . LEU A 1 195 ? -6.517 31.942 15.452 1.00 27.88 177 LEU A N 1
ATOM 1427 C CA . LEU A 1 195 ? -6.962 32.151 14.048 1.00 29.79 177 LEU A CA 1
ATOM 1428 C C . LEU A 1 195 ? -8.424 32.618 14.033 1.00 31.87 177 LEU A C 1
ATOM 1429 O O . LEU A 1 195 ? -8.781 33.373 13.111 1.00 33.74 177 LEU A O 1
ATOM 1434 N N . ILE A 1 196 ? -9.234 32.196 15.010 1.00 33.29 178 ILE A N 1
ATOM 1435 C CA . ILE A 1 196 ? -10.631 32.693 15.196 1.00 35.37 178 ILE A CA 1
ATOM 1436 C C . ILE A 1 196 ? -10.582 34.216 15.371 1.00 37.25 178 ILE A C 1
ATOM 1437 O O . ILE A 1 196 ? -11.374 34.906 14.701 1.00 42.19 178 ILE A O 1
ATOM 1442 N N . ARG A 1 197 ? -9.679 34.715 16.224 1.00 35.82 179 ARG A N 1
ATOM 1443 C CA . ARG A 1 197 ? -9.559 36.163 16.551 1.00 36.98 179 ARG A CA 1
ATOM 1444 C C . ARG A 1 197 ? -8.904 36.907 15.376 1.00 36.03 179 ARG A C 1
ATOM 1445 O O . ARG A 1 197 ? -9.376 38.016 15.055 1.00 35.90 179 ARG A O 1
ATOM 1453 N N . ILE A 1 198 ? -7.880 36.331 14.739 1.00 35.94 180 ILE A N 1
ATOM 1454 C CA . ILE A 1 198 ? -7.214 36.935 13.541 1.00 36.99 180 ILE A CA 1
ATOM 1455 C C . ILE A 1 198 ? -8.237 37.032 12.401 1.00 37.51 180 ILE A C 1
ATOM 1456 O O . ILE A 1 198 ? -8.239 38.069 11.704 1.00 36.42 180 ILE A O 1
ATOM 1461 N N . ASN A 1 199 ? -9.069 35.996 12.228 1.00 39.25 181 ASN A N 1
ATOM 1462 C CA . ASN A 1 199 ? -10.127 35.916 11.183 1.00 40.69 181 ASN A CA 1
ATOM 1463 C C . ASN A 1 199 ? -11.129 37.072 11.330 1.00 42.29 181 ASN A C 1
ATOM 1464 O O . ASN A 1 199 ? -11.622 37.543 10.291 1.00 44.10 181 ASN A O 1
ATOM 1469 N N . GLU A 1 200 ? -11.433 37.499 12.562 1.00 44.87 182 GLU A N 1
ATOM 1470 C CA . GLU A 1 200 ? -12.395 38.601 12.854 1.00 46.04 182 GLU A CA 1
ATOM 1471 C C . GLU A 1 200 ? -11.955 39.888 12.146 1.00 44.35 182 GLU A C 1
ATOM 1472 O O . GLU A 1 200 ? -12.842 40.652 11.732 1.00 49.26 182 GLU A O 1
ATOM 1478 N N . LYS A 1 201 ? -10.644 40.125 12.036 1.00 41.69 183 LYS A N 1
ATOM 1479 C CA . LYS A 1 201 ? -10.064 41.364 11.448 1.00 44.52 183 LYS A CA 1
ATOM 1480 C C . LYS A 1 201 ? -9.571 41.099 10.021 1.00 46.55 183 LYS A C 1
ATOM 1481 O O . LYS A 1 201 ? -9.746 41.996 9.173 1.00 44.07 183 LYS A O 1
ATOM 1487 N N . ILE A 1 202 ? -8.995 39.918 9.771 1.00 48.07 184 ILE A N 1
ATOM 1488 C CA . ILE A 1 202 ? -8.399 39.511 8.462 1.00 48.94 184 ILE A CA 1
ATOM 1489 C C . ILE A 1 202 ? -9.280 38.416 7.842 1.00 50.01 184 ILE A C 1
ATOM 1490 O O . ILE A 1 202 ? -9.247 37.273 8.344 1.00 48.44 184 ILE A O 1
ATOM 1495 N N . LYS A 1 203 ? -10.030 38.749 6.787 1.00 50.19 185 LYS A N 1
ATOM 1496 C CA . LYS A 1 203 ? -10.968 37.824 6.093 1.00 52.02 185 LYS A CA 1
ATOM 1497 C C . LYS A 1 203 ? -10.393 37.460 4.717 1.00 50.07 185 LYS A C 1
ATOM 1498 O O . LYS A 1 203 ? -9.437 38.127 4.279 1.00 55.76 185 LYS A O 1
ATOM 1504 N N . GLY A 1 204 ? -10.948 36.427 4.075 1.00 47.88 186 GLY A N 1
ATOM 1505 C CA . GLY A 1 204 ? -10.561 35.979 2.722 1.00 47.87 186 GLY A CA 1
ATOM 1506 C C . GLY A 1 204 ? -9.205 35.292 2.706 1.00 46.16 186 GLY A C 1
ATOM 1507 O O . GLY A 1 204 ? -8.520 35.366 1.667 1.00 44.40 186 GLY A O 1
ATOM 1508 N N . LYS A 1 205 ? -8.831 34.642 3.813 1.00 44.79 187 LYS A N 1
ATOM 1509 C CA . LYS A 1 205 ? -7.574 33.860 3.958 1.00 42.23 187 LYS A CA 1
ATOM 1510 C C . LYS A 1 205 ? -7.924 32.375 4.096 1.00 38.86 187 LYS A C 1
ATOM 1511 O O . LYS A 1 205 ? -9.114 32.069 4.309 1.00 39.52 187 LYS A O 1
ATOM 1517 N N . HIS A 1 206 ? -6.927 31.493 3.971 1.00 35.70 188 HIS A N 1
ATOM 1518 C CA . HIS A 1 206 ? -7.026 30.063 4.369 1.00 35.23 188 HIS A CA 1
ATOM 1519 C C . HIS A 1 206 ? -6.426 29.890 5.767 1.00 33.59 188 HIS A C 1
ATOM 1520 O O . HIS A 1 206 ? -5.196 30.036 5.908 1.00 33.95 188 HIS A O 1
ATOM 1527 N N . TYR A 1 207 ? -7.272 29.595 6.752 1.00 33.14 189 TYR A N 1
ATOM 1528 C CA . TYR A 1 207 ? -6.891 29.379 8.170 1.00 32.57 189 TYR A CA 1
ATOM 1529 C C . TYR A 1 207 ? -7.062 27.898 8.504 1.00 32.02 189 TYR A C 1
ATOM 1530 O O . TYR A 1 207 ? -8.190 27.382 8.381 1.00 31.86 189 TYR A O 1
ATOM 1539 N N . ALA A 1 208 ? -5.972 27.243 8.907 1.00 29.88 190 ALA A N 1
ATOM 1540 C CA . ALA A 1 208 ? -5.945 25.822 9.319 1.00 30.38 190 ALA A CA 1
ATOM 1541 C C . ALA A 1 208 ? -5.332 25.719 10.718 1.00 29.56 190 ALA A C 1
ATOM 1542 O O . ALA A 1 208 ? -4.459 26.541 11.049 1.00 29.77 190 ALA A O 1
ATOM 1544 N N . VAL A 1 209 ? -5.787 24.751 11.513 1.00 29.16 191 VAL A N 1
ATOM 1545 C CA . VAL A 1 209 ? -5.260 24.485 12.883 1.00 30.23 191 VAL A CA 1
ATOM 1546 C C . VAL A 1 209 ? -4.827 23.021 12.944 1.00 30.11 191 VAL A C 1
ATOM 1547 O O . VAL A 1 209 ? -5.642 22.161 12.570 1.00 32.83 191 VAL A O 1
ATOM 1551 N N . LEU A 1 210 ? -3.580 22.766 13.357 1.00 29.76 192 LEU A N 1
ATOM 1552 C CA . LEU A 1 210 ? -3.026 21.398 13.557 1.00 30.73 192 LEU A CA 1
ATOM 1553 C C . LEU A 1 210 ? -2.933 21.115 15.059 1.00 30.19 192 LEU A C 1
ATOM 1554 O O . LEU A 1 210 ? -2.240 21.879 15.763 1.00 29.30 192 LEU A O 1
ATOM 1559 N N . ASP A 1 211 ? -3.601 20.055 15.524 1.00 30.44 193 ASP A N 1
ATOM 1560 C CA . ASP A 1 211 ? -3.538 19.599 16.938 1.00 30.37 193 ASP A CA 1
ATOM 1561 C C . ASP A 1 211 ? -4.085 18.171 17.032 1.00 31.68 193 ASP A C 1
ATOM 1562 O O . ASP A 1 211 ? -4.473 17.601 15.992 1.00 31.41 193 ASP A O 1
ATOM 1567 N N . ARG A 1 212 ? -4.091 17.617 18.243 1.00 33.21 194 ARG A N 1
ATOM 1568 C CA . ARG A 1 212 ? -4.596 16.255 18.551 1.00 34.41 194 ARG A CA 1
ATOM 1569 C C . ARG A 1 212 ? -6.008 16.397 19.125 1.00 34.36 194 ARG A C 1
ATOM 1570 O O . ARG A 1 212 ? -6.155 17.078 20.157 1.00 36.52 194 ARG A O 1
ATOM 1578 N N . TYR A 1 213 ? -7.003 15.821 18.448 1.00 33.64 195 TYR A N 1
ATOM 1579 C CA . TYR A 1 213 ? -8.439 15.913 18.819 1.00 36.67 195 TYR A CA 1
ATOM 1580 C C . TYR A 1 213 ? -9.017 14.501 18.952 1.00 39.53 195 TYR A C 1
ATOM 1581 O O . TYR A 1 213 ? -8.731 13.640 18.094 1.00 38.91 195 TYR A O 1
ATOM 1590 N N . ASN A 1 214 ? -9.785 14.264 20.018 1.00 43.16 196 ASN A N 1
ATOM 1591 C CA . ASN A 1 214 ? -10.675 13.081 20.156 1.00 46.14 196 ASN A CA 1
ATOM 1592 C C . ASN A 1 214 ? -11.808 13.227 19.134 1.00 49.65 196 ASN A C 1
ATOM 1593 O O . ASN A 1 214 ? -12.178 12.219 18.501 1.00 50.80 196 ASN A O 1
ATOM 1598 N N . GLU A 1 215 ? -12.321 14.453 18.989 1.00 51.30 197 GLU A N 1
ATOM 1599 C CA . GLU A 1 215 ? -13.360 14.854 18.004 1.00 50.92 197 GLU A CA 1
ATOM 1600 C C . GLU A 1 215 ? -12.871 16.126 17.300 1.00 47.52 197 GLU A C 1
ATOM 1601 O O . GLU A 1 215 ? -12.739 17.162 17.977 1.00 43.06 197 GLU A O 1
ATOM 1607 N N . THR A 1 216 ? -12.583 16.035 15.997 1.00 48.16 198 THR A N 1
ATOM 1608 C CA . THR A 1 216 ? -12.028 17.142 15.170 1.00 47.29 198 THR A CA 1
ATOM 1609 C C . THR A 1 216 ? -13.032 18.292 15.132 1.00 46.21 198 THR A C 1
ATOM 1610 O O . THR A 1 216 ? -14.177 18.110 14.727 1.00 49.29 198 THR A O 1
ATOM 1614 N N . PRO A 1 217 ? -12.639 19.514 15.555 1.00 44.47 199 PRO A N 1
ATOM 1615 C CA . PRO A 1 217 ? -13.545 20.663 15.541 1.00 42.74 199 PRO A CA 1
ATOM 1616 C C . PRO A 1 217 ? -13.963 21.076 14.122 1.00 43.46 199 PRO A C 1
ATOM 1617 O O . PRO A 1 217 ? -13.219 20.811 13.193 1.00 39.19 199 PRO A O 1
ATOM 1621 N N . VAL A 1 218 ? -15.130 21.718 14.006 1.00 45.31 200 VAL A N 1
ATOM 1622 C CA . VAL A 1 218 ? -15.713 22.224 12.728 1.00 46.76 200 VAL A CA 1
ATOM 1623 C C . VAL A 1 218 ? -16.092 23.698 12.915 1.00 46.42 200 VAL A C 1
ATOM 1624 O O . VAL A 1 218 ? -16.884 23.991 13.828 1.00 44.55 200 VAL A O 1
ATOM 1628 N N . LEU A 1 219 ? -15.523 24.582 12.089 1.00 46.34 201 LEU A N 1
ATOM 1629 C CA . LEU A 1 219 ? -15.930 26.007 11.954 1.00 43.96 201 LEU A CA 1
ATOM 1630 C C . LEU A 1 219 ? -16.051 26.345 10.466 1.00 45.32 201 LEU A C 1
ATOM 1631 O O . LEU A 1 219 ? -15.425 25.649 9.649 1.00 43.32 201 LEU A O 1
ATOM 1636 N N . GLU A 1 220 ? -16.827 27.379 10.139 1.00 48.89 202 GLU A N 1
ATOM 1637 C CA . GLU A 1 220 ? -17.087 27.829 8.745 1.00 52.84 202 GLU A CA 1
ATOM 1638 C C . GLU A 1 220 ? -15.791 28.373 8.126 1.00 48.79 202 GLU A C 1
ATOM 1639 O O . GLU A 1 220 ? -15.501 28.009 6.974 1.00 50.15 202 GLU A O 1
ATOM 1645 N N . ASP A 1 221 ? -15.042 29.203 8.862 1.00 46.03 203 ASP A N 1
ATOM 1646 C CA . ASP A 1 221 ? -13.905 30.004 8.327 1.00 45.45 203 ASP A CA 1
ATOM 1647 C C . ASP A 1 221 ? -12.552 29.362 8.670 1.00 42.32 203 ASP A C 1
ATOM 1648 O O . ASP A 1 221 ? -11.543 29.830 8.115 1.00 42.12 203 ASP A O 1
ATOM 1653 N N . ILE A 1 222 ? -12.519 28.352 9.547 1.00 42.21 204 ILE A N 1
ATOM 1654 C CA . ILE A 1 222 ? -11.259 27.698 10.017 1.00 39.11 204 ILE A CA 1
ATOM 1655 C C . ILE A 1 222 ? -11.330 26.198 9.707 1.00 41.19 204 ILE A C 1
ATOM 1656 O O . ILE A 1 222 ? -12.338 25.567 10.080 1.00 47.83 204 ILE A O 1
ATOM 1661 N N . GLU A 1 223 ? -10.295 25.657 9.058 1.00 40.91 205 GLU A N 1
ATOM 1662 C CA . GLU A 1 223 ? -10.092 24.196 8.860 1.00 42.06 205 GLU A CA 1
ATOM 1663 C C . GLU A 1 223 ? -9.313 23.653 10.065 1.00 39.53 205 GLU A C 1
ATOM 1664 O O . GLU A 1 223 ? -8.388 24.339 10.528 1.00 38.10 205 GLU A O 1
ATOM 1670 N N . PHE A 1 224 ? -9.688 22.473 10.561 1.00 37.64 206 PHE A N 1
ATOM 1671 C CA . PHE A 1 224 ? -9.009 21.772 11.681 1.00 35.26 206 PHE A CA 1
ATOM 1672 C C . PHE A 1 224 ? -8.439 20.446 11.178 1.00 35.73 206 PHE A C 1
ATOM 1673 O O . PHE A 1 224 ? -9.189 19.690 10.541 1.00 35.93 206 PHE A O 1
ATOM 1681 N N . ILE A 1 225 ? -7.158 20.195 11.466 1.00 35.50 207 ILE A N 1
ATOM 1682 C CA . ILE A 1 225 ? -6.394 18.987 11.034 1.00 35.85 207 ILE A CA 1
ATOM 1683 C C . ILE A 1 225 ? -6.007 18.195 12.289 1.00 34.75 207 ILE A C 1
ATOM 1684 O O . ILE A 1 225 ? -5.178 18.689 13.078 1.00 32.77 207 ILE A O 1
ATOM 1689 N N . ASN A 1 226 ? -6.604 17.017 12.476 1.00 36.08 208 ASN A N 1
ATOM 1690 C CA . ASN A 1 226 ? -6.213 16.056 13.538 1.00 36.30 208 ASN A CA 1
ATOM 1691 C C . ASN A 1 226 ? -4.923 15.368 13.080 1.00 36.86 208 ASN A C 1
ATOM 1692 O O . ASN A 1 226 ? -4.995 14.546 12.155 1.00 41.33 208 ASN A O 1
ATOM 1697 N N . GLY A 1 227 ? -3.784 15.730 13.673 1.00 35.17 209 GLY A N 1
ATOM 1698 C CA . GLY A 1 227 ? -2.466 15.179 13.310 1.00 35.61 209 GLY A CA 1
ATOM 1699 C C . GLY A 1 227 ? -1.533 15.078 14.501 1.00 34.92 209 GLY A C 1
ATOM 1700 O O . GLY A 1 227 ? -2.017 14.971 15.643 1.00 34.50 209 GLY A O 1
ATOM 1701 N N . ASP A 1 228 ? -0.231 15.115 14.232 1.00 34.05 210 ASP A N 1
ATOM 1702 C CA . ASP A 1 228 ? 0.849 14.952 15.237 1.00 33.32 210 ASP A CA 1
ATOM 1703 C C . ASP A 1 228 ? 2.113 15.585 14.647 1.00 31.09 210 ASP A C 1
ATOM 1704 O O . ASP A 1 228 ? 2.658 14.999 13.706 1.00 33.49 210 ASP A O 1
ATOM 1709 N N . PHE A 1 229 ? 2.550 16.741 15.162 1.00 28.70 211 PHE A N 1
ATOM 1710 C CA . PHE A 1 229 ? 3.666 17.530 14.567 1.00 29.13 211 PHE A CA 1
ATOM 1711 C C . PHE A 1 229 ? 5.014 16.814 14.753 1.00 30.79 211 PHE A C 1
ATOM 1712 O O . PHE A 1 229 ? 6.031 17.318 14.217 1.00 31.34 211 PHE A O 1
ATOM 1720 N N . PHE A 1 230 ? 5.040 15.672 15.450 1.00 31.11 212 PHE A N 1
ATOM 1721 C CA . PHE A 1 230 ? 6.234 14.787 15.548 1.00 32.80 212 PHE A CA 1
ATOM 1722 C C . PHE A 1 230 ? 6.287 13.841 14.341 1.00 34.12 212 PHE A C 1
ATOM 1723 O O . PHE A 1 230 ? 7.402 13.435 13.967 1.00 34.60 212 PHE A O 1
ATOM 1731 N N . LYS A 1 231 ? 5.133 13.503 13.755 1.00 36.44 213 LYS A N 1
ATOM 1732 C CA . LYS A 1 231 ? 5.032 12.636 12.547 1.00 40.15 213 LYS A CA 1
ATOM 1733 C C . LYS A 1 231 ? 5.262 13.495 11.300 1.00 40.67 213 LYS A C 1
ATOM 1734 O O . LYS A 1 231 ? 6.255 13.245 10.599 1.00 42.42 213 LYS A O 1
ATOM 1740 N N . LEU A 1 232 ? 4.393 14.471 11.025 1.00 39.29 214 LEU A N 1
ATOM 1741 C CA . LEU A 1 232 ? 4.657 15.486 9.969 1.00 42.64 214 LEU A CA 1
ATOM 1742 C C . LEU A 1 232 ? 3.870 16.765 10.246 1.00 40.97 214 LEU A C 1
ATOM 1743 O O . LEU A 1 232 ? 2.875 16.723 11.004 1.00 42.28 214 LEU A O 1
ATOM 1748 N N . VAL A 1 233 ? 4.338 17.856 9.640 1.00 37.99 215 VAL A N 1
ATOM 1749 C CA . VAL A 1 233 ? 3.629 19.159 9.528 1.00 34.91 215 VAL A CA 1
ATOM 1750 C C . VAL A 1 233 ? 3.169 19.295 8.080 1.00 35.11 215 VAL A C 1
ATOM 1751 O O . VAL A 1 233 ? 3.965 19.087 7.167 1.00 34.92 215 VAL A O 1
ATOM 1755 N N . PRO A 1 234 ? 1.876 19.602 7.819 1.00 34.68 216 PRO A N 1
ATOM 1756 C CA . PRO A 1 234 ? 1.384 19.761 6.449 1.00 34.41 216 PRO A CA 1
ATOM 1757 C C . PRO A 1 234 ? 2.136 20.846 5.661 1.00 34.23 216 PRO A C 1
ATOM 1758 O O . PRO A 1 234 ? 2.380 21.906 6.204 1.00 32.65 216 PRO A O 1
ATOM 1762 N N . SER A 1 235 ? 2.485 20.545 4.408 1.00 34.47 217 SER A N 1
ATOM 1763 C CA . SER A 1 235 ? 3.071 21.498 3.430 1.00 34.63 217 SER A CA 1
ATOM 1764 C C . SER A 1 235 ? 1.954 22.357 2.820 1.00 34.54 217 SER A C 1
ATOM 1765 O O . SER A 1 235 ? 0.764 22.068 3.079 1.00 33.58 217 SER A O 1
ATOM 1768 N N . GLY A 1 236 ? 2.330 23.395 2.067 1.00 35.04 218 GLY A N 1
ATOM 1769 C CA . GLY A 1 236 ? 1.401 24.229 1.280 1.00 36.06 218 GLY A CA 1
ATOM 1770 C C . GLY A 1 236 ? 0.953 25.478 2.020 1.00 36.06 218 GLY A C 1
ATOM 1771 O O . GLY A 1 236 ? -0.012 26.109 1.558 1.00 39.05 218 GLY A O 1
ATOM 1772 N N . TYR A 1 237 ? 1.627 25.837 3.115 1.00 36.21 219 TYR A N 1
ATOM 1773 C CA . TYR A 1 237 ? 1.347 27.055 3.924 1.00 35.23 219 TYR A CA 1
ATOM 1774 C C . TYR A 1 237 ? 2.536 28.015 3.808 1.00 35.00 219 TYR A C 1
ATOM 1775 O O . TYR A 1 237 ? 3.693 27.551 3.795 1.00 37.72 219 TYR A O 1
ATOM 1784 N N . ASP A 1 238 ? 2.260 29.318 3.698 1.00 33.47 220 ASP A N 1
ATOM 1785 C CA . ASP A 1 238 ? 3.304 30.374 3.608 1.00 34.09 220 ASP A CA 1
ATOM 1786 C C . ASP A 1 238 ? 3.543 30.987 4.997 1.00 32.12 220 ASP A C 1
ATOM 1787 O O . ASP A 1 238 ? 4.527 31.726 5.132 1.00 34.00 220 ASP A O 1
ATOM 1792 N N . LEU A 1 239 ? 2.697 30.681 5.989 1.00 31.34 221 LEU A N 1
ATOM 1793 C CA . LEU A 1 239 ? 2.918 31.043 7.421 1.00 31.68 221 LEU A CA 1
ATOM 1794 C C . LEU A 1 239 ? 2.631 29.833 8.319 1.00 29.12 221 LEU A C 1
ATOM 1795 O O . LEU A 1 239 ? 1.526 29.275 8.222 1.00 28.52 221 LEU A O 1
ATOM 1800 N N . TYR A 1 240 ? 3.596 29.471 9.168 1.00 28.16 222 TYR A N 1
ATOM 1801 C CA . TYR A 1 240 ? 3.472 28.461 10.251 1.00 26.95 222 TYR A CA 1
ATOM 1802 C C . TYR A 1 240 ? 3.597 29.179 11.598 1.00 26.54 222 TYR A C 1
ATOM 1803 O O . TYR A 1 240 ? 4.661 29.750 11.865 1.00 30.63 222 TYR A O 1
ATOM 1812 N N . ILE A 1 241 ? 2.538 29.172 12.412 1.00 25.05 223 ILE A N 1
ATOM 1813 C CA . ILE A 1 241 ? 2.533 29.810 13.762 1.00 24.56 223 ILE A CA 1
ATOM 1814 C C . ILE A 1 241 ? 2.728 28.720 14.820 1.00 23.99 223 ILE A C 1
ATOM 1815 O O . ILE A 1 241 ? 1.964 27.736 14.802 1.00 25.13 223 ILE A O 1
ATOM 1820 N N . LEU A 1 242 ? 3.714 28.905 15.702 1.00 24.68 224 LEU A N 1
ATOM 1821 C CA . LEU A 1 242 ? 3.930 28.088 16.926 1.00 24.17 224 LEU A CA 1
ATOM 1822 C C . LEU A 1 242 ? 3.785 29.020 18.131 1.00 23.39 224 LEU A C 1
ATOM 1823 O O . LEU A 1 242 ? 4.801 29.629 18.519 1.00 22.26 224 LEU A O 1
ATOM 1828 N N . LYS A 1 243 ? 2.570 29.145 18.672 1.00 22.13 225 LYS A N 1
ATOM 1829 C CA . LYS A 1 243 ? 2.283 29.942 19.894 1.00 22.56 225 LYS A CA 1
ATOM 1830 C C . LYS A 1 243 ? 2.265 29.019 21.119 1.00 22.82 225 LYS A C 1
ATOM 1831 O O . LYS A 1 243 ? 1.442 28.076 21.148 1.00 21.67 225 LYS A O 1
ATOM 1837 N N . ASN A 1 244 ? 3.133 29.297 22.096 1.00 23.11 226 ASN A N 1
ATOM 1838 C CA . ASN A 1 244 ? 3.191 28.586 23.404 1.00 22.10 226 ASN A CA 1
ATOM 1839 C C . ASN A 1 244 ? 3.332 27.078 23.152 1.00 22.39 226 ASN A C 1
ATOM 1840 O O . ASN A 1 244 ? 2.652 26.297 23.841 1.00 24.31 226 ASN A O 1
ATOM 1845 N N . VAL A 1 245 ? 4.180 26.688 22.194 1.00 21.62 227 VAL A N 1
ATOM 1846 C CA . VAL A 1 245 ? 4.452 25.260 21.841 1.00 22.58 227 VAL A CA 1
ATOM 1847 C C . VAL A 1 245 ? 5.874 24.896 22.289 1.00 22.26 227 VAL A C 1
ATOM 1848 O O . VAL A 1 245 ? 6.019 23.937 23.066 1.00 22.12 227 VAL A O 1
ATOM 1852 N N . ILE A 1 246 ? 6.874 25.658 21.843 1.00 22.52 228 ILE A N 1
ATOM 1853 C CA . ILE A 1 246 ? 8.324 25.320 21.974 1.00 22.79 228 ILE A CA 1
ATOM 1854 C C . ILE A 1 246 ? 8.685 25.105 23.452 1.00 20.86 228 ILE A C 1
ATOM 1855 O O . ILE A 1 246 ? 9.503 24.202 23.724 1.00 20.94 228 ILE A O 1
ATOM 1860 N N . HIS A 1 247 ? 8.094 25.882 24.368 1.00 19.99 229 HIS A N 1
ATOM 1861 C CA . HIS A 1 247 ? 8.401 25.846 25.825 1.00 19.94 229 HIS A CA 1
ATOM 1862 C C . HIS A 1 247 ? 7.842 24.572 26.475 1.00 18.79 229 HIS A C 1
ATOM 1863 O O . HIS A 1 247 ? 8.197 24.311 27.631 1.00 18.95 229 HIS A O 1
ATOM 1870 N N . ASN A 1 248 ? 7.024 23.798 25.758 1.00 18.67 230 ASN A N 1
ATOM 1871 C CA . ASN A 1 248 ? 6.455 22.512 26.241 1.00 18.39 230 ASN A CA 1
ATOM 1872 C C . ASN A 1 248 ? 7.450 21.359 26.027 1.00 19.37 230 ASN A C 1
ATOM 1873 O O . ASN A 1 248 ? 7.101 20.223 26.405 1.00 19.68 230 ASN A O 1
ATOM 1878 N N . TRP A 1 249 ? 8.618 21.595 25.421 1.00 20.62 231 TRP A N 1
ATOM 1879 C CA . TRP A 1 249 ? 9.447 20.491 24.856 1.00 21.81 231 TRP A CA 1
ATOM 1880 C C . TRP A 1 249 ? 10.927 20.640 25.209 1.00 23.17 231 TRP A C 1
ATOM 1881 O O . TRP A 1 249 ? 11.409 21.771 25.288 1.00 22.69 231 TRP A O 1
ATOM 1892 N N . SER A 1 250 ? 11.607 19.503 25.390 1.00 25.12 232 SER A N 1
ATOM 1893 C CA . SER A 1 250 ? 13.085 19.387 25.473 1.00 26.82 232 SER A CA 1
ATOM 1894 C C . SER A 1 250 ? 13.702 19.905 24.170 1.00 27.31 232 SER A C 1
ATOM 1895 O O . SER A 1 250 ? 12.959 20.065 23.179 1.00 26.17 232 SER A O 1
ATOM 1898 N N . ASP A 1 251 ? 15.014 20.141 24.173 1.00 29.86 233 ASP A N 1
ATOM 1899 C CA . ASP A 1 251 ? 15.775 20.628 22.993 1.00 31.51 233 ASP A CA 1
ATOM 1900 C C . ASP A 1 251 ? 15.597 19.641 21.832 1.00 32.47 233 ASP A C 1
ATOM 1901 O O . ASP A 1 251 ? 15.325 20.105 20.710 1.00 37.98 233 ASP A O 1
ATOM 1906 N N . SER A 1 252 ? 15.710 18.333 22.091 1.00 33.63 234 SER A N 1
ATOM 1907 C CA . SER A 1 252 ? 15.605 17.270 21.054 1.00 33.26 234 SER A CA 1
ATOM 1908 C C . SER A 1 252 ? 14.192 17.277 20.450 1.00 31.47 234 SER A C 1
ATOM 1909 O O . SER A 1 252 ? 14.083 17.266 19.212 1.00 33.41 234 SER A O 1
ATOM 1912 N N . ASN A 1 253 ? 13.150 17.323 21.285 1.00 29.64 235 ASN A N 1
ATOM 1913 C CA . ASN A 1 253 ? 11.732 17.309 20.831 1.00 31.12 235 ASN A CA 1
ATOM 1914 C C . ASN A 1 253 ? 11.410 18.626 20.102 1.00 31.48 235 ASN A C 1
ATOM 1915 O O . ASN A 1 253 ? 10.702 18.572 19.072 1.00 29.87 235 ASN A O 1
ATOM 1920 N N . ALA A 1 254 ? 11.919 19.760 20.597 1.00 32.13 236 ALA A N 1
ATOM 1921 C CA . ALA A 1 254 ? 11.739 21.098 19.983 1.00 30.89 236 ALA A CA 1
ATOM 1922 C C . ALA A 1 254 ? 12.322 21.096 18.562 1.00 32.87 236 ALA A C 1
ATOM 1923 O O . ALA A 1 254 ? 11.630 21.569 17.636 1.00 31.39 236 ALA A O 1
ATOM 1925 N N . ILE A 1 255 ? 13.543 20.578 18.395 1.00 33.19 237 ILE A N 1
ATOM 1926 C CA . ILE A 1 255 ? 14.249 20.495 17.080 1.00 35.19 237 ILE A CA 1
ATOM 1927 C C . ILE A 1 255 ? 13.427 19.619 16.125 1.00 34.24 237 ILE A C 1
ATOM 1928 O O . ILE A 1 255 ? 13.312 19.984 14.949 1.00 37.61 237 ILE A O 1
ATOM 1933 N N . LEU A 1 256 ? 12.861 18.515 16.617 1.00 33.98 238 LEU A N 1
ATOM 1934 C CA . LEU A 1 256 ? 12.070 17.559 15.794 1.00 34.85 238 LEU A CA 1
ATOM 1935 C C . LEU A 1 256 ? 10.825 18.261 15.233 1.00 34.24 238 LEU A C 1
ATOM 1936 O O . LEU A 1 256 ? 10.474 17.991 14.067 1.00 34.75 238 LEU A O 1
ATOM 1941 N N . ILE A 1 257 ? 10.190 19.135 16.022 1.00 30.95 239 ILE A N 1
ATOM 1942 C CA . ILE A 1 257 ? 9.018 19.951 15.581 1.00 30.65 239 ILE A CA 1
ATOM 1943 C C . ILE A 1 257 ? 9.486 20.908 14.474 1.00 30.98 239 ILE A C 1
ATOM 1944 O O . ILE A 1 257 ? 8.857 20.919 13.396 1.00 31.16 239 ILE A O 1
ATOM 1949 N N . LEU A 1 258 ? 10.558 21.666 14.725 1.00 31.39 240 LEU A N 1
ATOM 1950 C CA . LEU A 1 258 ? 11.106 22.673 13.774 1.00 31.85 240 LEU A CA 1
ATOM 1951 C C . LEU A 1 258 ? 11.590 21.976 12.495 1.00 34.04 240 LEU A C 1
ATOM 1952 O O . LEU A 1 258 ? 11.376 22.542 11.407 1.00 35.35 240 LEU A O 1
ATOM 1957 N N . GLU A 1 259 ? 12.214 20.799 12.622 1.00 36.71 241 GLU A N 1
ATOM 1958 C CA . GLU A 1 259 ? 12.670 19.953 11.482 1.00 37.68 241 GLU A CA 1
ATOM 1959 C C . GLU A 1 259 ? 11.472 19.536 10.621 1.00 37.68 241 GLU A C 1
ATOM 1960 O O . GLU A 1 259 ? 11.581 19.614 9.391 1.00 38.48 241 GLU A O 1
ATOM 1966 N N . ASN A 1 260 ? 10.374 19.094 11.240 1.00 38.52 242 ASN A N 1
ATOM 1967 C CA . ASN A 1 260 ? 9.146 1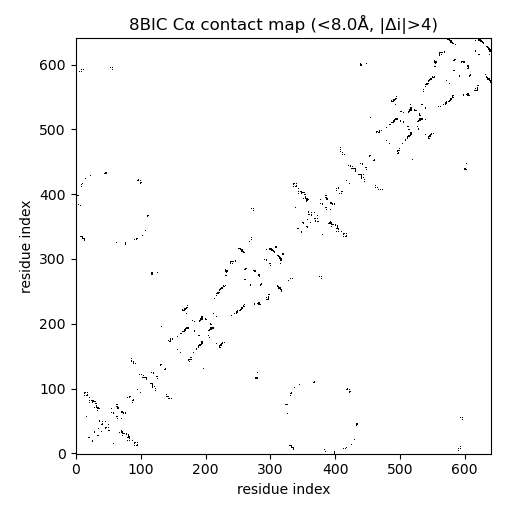8.658 10.522 1.00 36.89 242 ASN A CA 1
ATOM 1968 C C . ASN A 1 260 ? 8.518 19.870 9.820 1.00 37.17 242 ASN A C 1
ATOM 1969 O O . ASN A 1 260 ? 8.029 19.696 8.691 1.00 39.59 242 ASN A O 1
ATOM 1974 N N . CYS A 1 261 ? 8.542 21.048 10.455 1.00 38.20 243 CYS A N 1
ATOM 1975 C CA . CYS A 1 261 ? 8.110 22.342 9.854 1.00 37.35 243 CYS A CA 1
ATOM 1976 C C . CYS A 1 261 ? 8.978 22.644 8.623 1.00 38.76 243 CYS A C 1
ATOM 1977 O O . CYS A 1 261 ? 8.415 23.031 7.581 1.00 37.01 243 CYS A O 1
ATOM 1980 N N . ARG A 1 262 ? 10.295 22.450 8.736 1.00 40.13 244 ARG A N 1
ATOM 1981 C CA . ARG A 1 262 ? 11.289 22.745 7.665 1.00 43.78 244 ARG A CA 1
ATOM 1982 C C . ARG A 1 262 ? 11.025 21.870 6.434 1.00 42.60 244 ARG A C 1
ATOM 1983 O O . ARG A 1 262 ? 11.063 22.404 5.315 1.00 43.21 244 ARG A O 1
ATOM 1991 N N . LYS A 1 263 ? 10.775 20.576 6.641 1.00 43.61 245 LYS A N 1
ATOM 1992 C CA . LYS A 1 263 ? 10.494 19.597 5.556 1.00 46.26 245 LYS A CA 1
ATOM 1993 C C . LYS A 1 263 ? 9.174 19.975 4.866 1.00 46.61 245 LYS A C 1
ATOM 1994 O O . LYS A 1 263 ? 9.044 19.703 3.659 1.00 45.92 245 LYS A O 1
ATOM 2000 N N . ALA A 1 264 ? 8.246 20.610 5.592 1.00 43.30 246 ALA A N 1
ATOM 2001 C CA . ALA A 1 264 ? 6.918 21.035 5.087 1.00 43.42 246 ALA A CA 1
ATOM 2002 C C . ALA A 1 264 ? 7.038 22.328 4.271 1.00 43.67 246 ALA A C 1
ATOM 2003 O O . ALA A 1 264 ? 6.222 22.528 3.348 1.00 43.79 246 ALA A O 1
ATOM 2005 N N . MET A 1 265 ? 8.017 23.174 4.606 1.00 43.72 247 MET A N 1
ATOM 2006 C CA . MET A 1 265 ? 8.129 24.571 4.109 1.00 41.08 247 MET A CA 1
ATOM 2007 C C . MET A 1 265 ? 8.944 24.629 2.816 1.00 41.06 247 MET A C 1
ATOM 2008 O O . MET A 1 265 ? 9.912 23.850 2.673 1.00 39.82 247 MET A O 1
ATOM 2013 N N . ASP A 1 266 ? 8.565 25.549 1.927 1.00 39.19 248 ASP A N 1
ATOM 2014 C CA . ASP A 1 266 ? 9.389 26.000 0.777 1.00 39.24 248 ASP A CA 1
ATOM 2015 C C . ASP A 1 266 ? 10.169 27.237 1.230 1.00 39.61 248 ASP A C 1
ATOM 2016 O O . ASP A 1 266 ? 9.913 27.707 2.358 1.00 43.14 248 ASP A O 1
ATOM 2021 N N . ASP A 1 267 ? 11.071 27.737 0.382 1.00 41.50 249 ASP A N 1
ATOM 2022 C CA . ASP A 1 267 ? 12.115 28.736 0.743 1.00 44.84 249 ASP A CA 1
ATOM 2023 C C . ASP A 1 267 ? 11.482 30.077 1.146 1.00 42.49 249 ASP A C 1
ATOM 2024 O O . ASP A 1 267 ? 12.123 30.800 1.923 1.00 41.96 249 ASP A O 1
ATOM 2029 N N . ASN A 1 268 ? 10.278 30.392 0.656 1.00 43.97 250 ASN A N 1
ATOM 2030 C CA . ASN A 1 268 ? 9.591 31.695 0.887 1.00 43.36 250 ASN A CA 1
ATOM 2031 C C . ASN A 1 268 ? 8.740 31.671 2.167 1.00 42.65 250 ASN A C 1
ATOM 2032 O O . ASN A 1 268 ? 8.239 32.747 2.535 1.00 40.39 250 ASN A O 1
ATOM 2037 N N . ALA A 1 269 ? 8.551 30.508 2.803 1.00 43.17 251 ALA A N 1
ATOM 2038 C CA . ALA A 1 269 ? 7.592 30.306 3.921 1.00 40.93 251 ALA A CA 1
ATOM 2039 C C . ALA A 1 269 ? 8.163 30.865 5.232 1.00 39.77 251 ALA A C 1
ATOM 2040 O O . ALA A 1 269 ? 9.390 30.787 5.444 1.00 42.22 251 ALA A O 1
ATOM 2042 N N . THR A 1 270 ? 7.284 31.389 6.089 1.00 37.79 252 THR A N 1
ATOM 2043 C CA . THR A 1 270 ? 7.623 32.026 7.389 1.00 36.62 252 THR A CA 1
ATOM 2044 C C . THR A 1 270 ? 7.159 31.132 8.544 1.00 34.26 252 THR A C 1
ATOM 2045 O O . THR A 1 270 ? 6.050 30.577 8.451 1.00 32.97 252 THR A O 1
ATOM 2049 N N . ILE A 1 271 ? 7.988 31.003 9.584 1.00 33.93 253 ILE A N 1
ATOM 2050 C CA . ILE A 1 271 ? 7.573 30.511 10.932 1.00 32.45 253 ILE A CA 1
ATOM 2051 C C . ILE A 1 271 ? 7.502 31.722 11.868 1.00 29.22 253 ILE A C 1
ATOM 2052 O O . ILE A 1 271 ? 8.455 32.529 11.868 1.00 27.82 253 ILE A O 1
ATOM 2057 N N . LEU A 1 272 ? 6.413 31.828 12.633 1.00 28.26 254 LEU A N 1
ATOM 2058 C CA . LEU A 1 272 ? 6.271 32.775 13.770 1.00 28.80 254 LEU A CA 1
ATOM 2059 C C . LEU A 1 272 ? 6.291 31.986 15.081 1.00 27.25 254 LEU A C 1
ATOM 2060 O O . LEU A 1 272 ? 5.320 31.255 15.326 1.00 28.87 254 LEU A O 1
ATOM 2065 N N . LEU A 1 273 ? 7.355 32.126 15.879 1.00 28.19 255 LEU A N 1
ATOM 2066 C CA . LEU A 1 273 ? 7.402 31.650 17.289 1.00 29.68 255 LEU A CA 1
ATOM 2067 C C . LEU A 1 273 ? 6.795 32.734 18.182 1.00 29.19 255 LEU A C 1
ATOM 2068 O O . LEU A 1 273 ? 7.419 33.811 18.305 1.00 30.61 255 LEU A O 1
ATOM 2073 N N . ILE A 1 274 ? 5.621 32.463 18.758 1.00 27.00 256 ILE A N 1
ATOM 2074 C CA . ILE A 1 274 ? 4.918 33.372 19.710 1.00 25.92 256 ILE A CA 1
ATOM 2075 C C . ILE A 1 274 ? 4.941 32.721 21.093 1.00 25.45 256 ILE A C 1
ATOM 2076 O O . ILE A 1 274 ? 4.468 31.573 21.232 1.00 26.75 256 ILE A O 1
ATOM 2081 N N . GLY A 1 275 ? 5.463 33.439 22.083 1.00 25.28 257 GLY A N 1
ATOM 2082 C CA . GLY A 1 275 ? 5.525 32.969 23.474 1.00 26.91 257 GLY A CA 1
ATOM 2083 C C . GLY A 1 275 ? 6.613 33.678 24.241 1.00 29.30 257 GLY A C 1
ATOM 2084 O O . GLY A 1 275 ? 7.145 34.694 23.734 1.00 31.51 257 GLY A O 1
ATOM 2085 N N . THR A 1 276 ? 6.923 33.164 25.429 1.00 30.61 258 THR A N 1
ATOM 2086 C CA . THR A 1 276 ? 7.902 33.757 26.368 1.00 33.59 258 THR A CA 1
ATOM 2087 C C . THR A 1 276 ? 9.302 33.630 25.761 1.00 34.84 258 THR A C 1
ATOM 2088 O O . THR A 1 276 ? 9.640 32.545 25.256 1.00 36.95 258 THR A O 1
ATOM 2092 N N . VAL A 1 277 ? 10.054 34.728 25.770 1.00 35.77 259 VAL A N 1
ATOM 2093 C CA . VAL A 1 277 ? 11.514 34.763 25.467 1.00 37.37 259 VAL A CA 1
ATOM 2094 C C . VAL A 1 277 ? 12.208 35.289 26.722 1.00 38.26 259 VAL A C 1
ATOM 2095 O O . VAL A 1 277 ? 12.002 36.467 27.044 1.00 42.19 259 VAL A O 1
ATOM 2099 N N . LYS A 1 278 ? 12.976 34.443 27.411 1.00 37.90 260 LYS A N 1
ATOM 2100 C CA . LYS A 1 278 ? 13.631 34.811 28.693 1.00 40.19 260 LYS A CA 1
ATOM 2101 C C . LYS A 1 278 ? 14.559 36.011 28.459 1.00 40.06 260 LYS A C 1
ATOM 2102 O O . LYS A 1 278 ? 15.381 35.958 27.525 1.00 44.95 260 LYS A O 1
ATOM 2108 N N . LYS A 1 279 ? 14.402 37.058 29.269 1.00 40.92 261 LYS A N 1
ATOM 2109 C CA . LYS A 1 279 ? 15.201 38.312 29.198 1.00 42.26 261 LYS A CA 1
ATOM 2110 C C . LYS A 1 279 ? 14.868 39.158 30.429 1.00 40.13 261 LYS A C 1
ATOM 2111 O O . LYS A 1 279 ? 15.790 39.415 31.229 1.00 41.23 261 LYS A O 1
ATOM 2117 N N . LEU A 1 280 ? 13.597 39.556 30.572 1.00 37.79 262 LEU A N 1
ATOM 2118 C CA . LEU A 1 280 ? 13.091 40.303 31.755 1.00 39.14 262 LEU A CA 1
ATOM 2119 C C . LEU A 1 280 ? 13.100 39.365 32.966 1.00 36.75 262 LEU A C 1
ATOM 2120 O O . LEU A 1 280 ? 12.581 38.222 32.855 1.00 35.50 262 LEU A O 1
ATOM 2125 N N . LYS A 1 281 ? 13.660 39.835 34.084 1.00 35.82 263 LYS A N 1
ATOM 2126 C CA . LYS A 1 281 ? 13.877 39.022 35.311 1.00 33.56 263 LYS A CA 1
ATOM 2127 C C . LYS A 1 281 ? 12.578 39.038 36.129 1.00 29.66 263 LYS A C 1
ATOM 2128 O O . LYS A 1 281 ? 12.550 39.653 37.210 1.00 26.55 263 LYS A O 1
ATOM 2134 N N . LEU A 1 282 ? 11.540 38.376 35.608 1.00 27.76 264 LEU A N 1
ATOM 2135 C CA . LEU A 1 282 ? 10.188 38.293 36.216 1.00 25.81 264 LEU A CA 1
ATOM 2136 C C . LEU A 1 282 ? 9.990 36.915 36.854 1.00 26.23 264 LEU A C 1
ATOM 2137 O O . LEU A 1 282 ? 10.371 35.893 36.241 1.00 29.90 264 LEU A O 1
ATOM 2142 N N . GLU A 1 283 ? 9.389 36.907 38.040 1.00 25.41 265 GLU A N 1
ATOM 2143 C CA . GLU A 1 283 ? 9.136 35.688 38.851 1.00 24.62 265 GLU A CA 1
ATOM 2144 C C . GLU A 1 283 ? 8.144 34.768 38.131 1.00 24.01 265 GLU A C 1
ATOM 2145 O O . GLU A 1 283 ? 8.327 33.539 38.233 1.00 25.37 265 GLU A O 1
ATOM 2151 N N . ILE A 1 284 ? 7.131 35.318 37.454 1.00 22.98 266 ILE A N 1
ATOM 2152 C CA . ILE A 1 284 ? 6.134 34.507 36.687 1.00 22.48 266 ILE A CA 1
ATOM 2153 C C . ILE A 1 284 ? 6.849 33.710 35.581 1.00 22.24 266 ILE A C 1
ATOM 2154 O O . ILE A 1 284 ? 6.409 32.576 35.294 1.00 22.40 266 ILE A O 1
ATOM 2159 N N . ILE A 1 285 ? 7.913 34.257 34.988 1.00 22.12 267 ILE A N 1
ATOM 2160 C CA . ILE A 1 285 ? 8.706 33.544 33.944 1.00 22.19 267 ILE A CA 1
ATOM 2161 C C . ILE A 1 285 ? 9.500 32.413 34.614 1.00 20.38 267 ILE A C 1
ATOM 2162 O O . ILE A 1 285 ? 9.450 31.285 34.101 1.00 19.23 267 ILE A O 1
ATOM 2167 N N . ASP A 1 286 ? 10.191 32.697 35.723 1.00 20.53 268 ASP A N 1
ATOM 2168 C CA . ASP A 1 286 ? 10.984 31.677 36.465 1.00 20.37 268 ASP A CA 1
ATOM 2169 C C . ASP A 1 286 ? 10.064 30.544 36.941 1.00 19.04 268 ASP A C 1
ATOM 2170 O O . ASP A 1 286 ? 10.468 29.361 36.816 1.00 19.25 268 ASP A O 1
ATOM 2175 N N . SER A 1 287 ? 8.890 30.879 37.487 1.00 17.57 269 SER A N 1
ATOM 2176 C CA . SER A 1 287 ? 7.951 29.890 38.081 1.00 16.17 269 SER A CA 1
ATOM 2177 C C . SER A 1 287 ? 7.341 29.031 36.965 1.00 15.57 269 SER A C 1
ATOM 2178 O O . SER A 1 287 ? 7.167 27.836 37.191 1.00 17.48 269 SER A O 1
ATOM 2181 N N . THR A 1 288 ? 7.029 29.630 35.812 1.00 14.40 270 THR A N 1
ATOM 2182 C CA . THR A 1 288 ? 6.478 28.939 34.618 1.00 14.31 270 THR A CA 1
ATOM 2183 C C . THR A 1 288 ? 7.571 28.037 34.018 1.00 14.41 270 THR A C 1
ATOM 2184 O O . THR A 1 288 ? 7.237 26.931 33.551 1.00 15.51 270 THR A O 1
ATOM 2188 N N . ASP A 1 289 ? 8.827 28.493 34.037 1.00 13.82 271 ASP A N 1
ATOM 2189 C CA . ASP A 1 289 ? 10.003 27.698 33.597 1.00 14.23 271 ASP A CA 1
ATOM 2190 C C . ASP A 1 289 ? 10.031 26.376 34.382 1.00 14.27 271 ASP A C 1
ATOM 2191 O O . ASP A 1 289 ? 10.207 25.300 33.752 1.00 14.68 271 ASP A O 1
ATOM 2196 N N . ILE A 1 290 ? 9.846 26.438 35.704 1.00 13.97 272 ILE A N 1
ATOM 2197 C CA . ILE A 1 290 ? 9.889 25.233 36.587 1.00 13.54 272 ILE A CA 1
ATOM 2198 C C . ILE A 1 290 ? 8.635 24.383 36.339 1.00 13.91 272 ILE A C 1
ATOM 2199 O O . ILE A 1 290 ? 8.764 23.148 36.349 1.00 14.89 272 ILE A O 1
ATOM 2204 N N . LEU A 1 291 ? 7.471 24.998 36.110 1.00 13.69 273 LEU A N 1
ATOM 2205 C CA . LEU A 1 291 ? 6.221 24.244 35.820 1.00 13.40 273 LEU A CA 1
ATOM 2206 C C . LEU A 1 291 ? 6.377 23.457 34.513 1.00 14.19 273 LEU A C 1
ATOM 2207 O O . LEU A 1 291 ? 5.900 22.313 34.458 1.00 15.65 273 LEU A O 1
ATOM 2212 N N . MET A 1 292 ? 6.978 24.064 33.487 1.00 14.93 274 MET A N 1
ATOM 2213 C CA . MET A 1 292 ? 7.247 23.407 32.182 1.00 15.49 274 MET A CA 1
ATOM 2214 C C . MET A 1 292 ? 8.156 22.194 32.420 1.00 15.45 274 MET A C 1
ATOM 2215 O O . MET A 1 292 ? 7.886 21.127 31.824 1.00 16.28 274 MET A O 1
ATOM 2220 N N . ASP A 1 293 ? 9.159 22.335 33.289 1.00 15.14 275 ASP A N 1
ATOM 2221 C CA . ASP A 1 293 ? 10.054 21.216 33.686 1.00 16.00 275 ASP A CA 1
ATOM 2222 C C . ASP A 1 293 ? 9.213 20.092 34.309 1.00 17.18 275 ASP A C 1
ATOM 2223 O O . ASP A 1 293 ? 9.394 18.935 33.901 1.00 19.96 275 ASP A O 1
ATOM 2228 N N . VAL A 1 294 ? 8.324 20.428 35.246 1.00 16.63 276 VAL A N 1
ATOM 2229 C CA . VAL A 1 294 ? 7.513 19.450 36.035 1.00 16.32 276 VAL A CA 1
ATOM 2230 C C . VAL A 1 294 ? 6.545 18.719 35.100 1.00 16.75 276 VAL A C 1
ATOM 2231 O O . VAL A 1 294 ? 6.509 17.459 35.141 1.00 16.55 276 VAL A O 1
ATOM 2235 N N . LEU A 1 295 ? 5.787 19.478 34.304 1.00 16.35 277 LEU A N 1
ATOM 2236 C CA . LEU A 1 295 ? 4.669 18.952 33.484 1.00 16.84 277 LEU A CA 1
ATOM 2237 C C . LEU A 1 295 ? 5.206 18.222 32.249 1.00 17.07 277 LEU A C 1
ATOM 2238 O O . LEU A 1 295 ? 4.591 17.205 31.872 1.00 17.99 277 LEU A O 1
ATOM 2243 N N . LEU A 1 296 ? 6.265 18.746 31.625 1.00 16.27 278 LEU A N 1
ATOM 2244 C CA . LEU A 1 296 ? 6.612 18.453 30.207 1.00 17.49 278 LEU A CA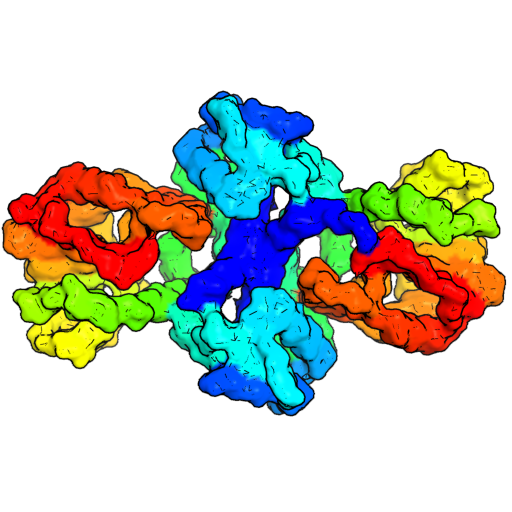 1
ATOM 2245 C C . LEU A 1 296 ? 8.122 18.280 29.978 1.00 16.98 278 LEU A C 1
ATOM 2246 O O . LEU A 1 296 ? 8.485 17.991 28.834 1.00 17.76 278 LEU A O 1
ATOM 2251 N N . LEU A 1 297 ? 8.969 18.430 30.998 1.00 16.82 279 LEU A N 1
ATOM 2252 C CA . LEU A 1 297 ? 10.444 18.567 30.831 1.00 17.86 279 LEU A CA 1
ATOM 2253 C C . LEU A 1 297 ? 10.726 19.628 29.753 1.00 18.04 279 LEU A C 1
ATOM 2254 O O . LEU A 1 297 ? 11.726 19.511 29.010 1.00 18.05 279 LEU A O 1
ATOM 2259 N N . GLY A 1 298 ? 9.880 20.660 29.698 1.00 17.25 280 GLY A N 1
ATOM 2260 C CA . GLY A 1 298 ? 10.073 21.839 28.843 1.00 16.94 280 GLY A CA 1
ATOM 2261 C C . GLY A 1 298 ? 10.889 22.896 29.564 1.00 16.61 280 GLY A C 1
ATOM 2262 O O . GLY A 1 298 ? 11.442 22.604 30.640 1.00 15.69 280 GLY A O 1
ATOM 2263 N N . LYS A 1 299 ? 10.960 24.093 28.991 1.00 17.72 281 LYS A N 1
ATOM 2264 C CA . LYS A 1 299 ? 11.709 25.231 29.580 1.00 19.26 281 LYS A CA 1
ATOM 2265 C C . LYS A 1 299 ? 11.337 26.521 28.850 1.00 20.66 281 LYS A C 1
ATOM 2266 O O . LYS A 1 299 ? 10.953 26.453 27.666 1.00 21.79 281 LYS A O 1
ATOM 2272 N N . GLU A 1 300 ? 11.462 27.649 29.544 1.00 21.66 282 GLU A N 1
ATOM 2273 C CA . GLU A 1 300 ? 11.539 28.984 28.909 1.00 23.87 282 GLU A CA 1
ATOM 2274 C C . GLU A 1 300 ? 12.983 29.159 28.434 1.00 25.12 282 GLU A C 1
ATOM 2275 O O . GLU A 1 300 ? 13.885 28.637 29.111 1.00 25.92 282 GLU A O 1
ATOM 2281 N N . ARG A 1 301 ? 13.185 29.825 27.296 1.00 26.78 283 ARG A N 1
ATOM 2282 C CA . ARG A 1 301 ? 14.509 29.911 26.625 1.00 26.70 283 ARG A CA 1
ATOM 2283 C C . ARG A 1 301 ? 14.892 31.374 26.374 1.00 28.37 283 ARG A C 1
ATOM 2284 O O . ARG A 1 301 ? 13.990 32.211 26.134 1.00 25.58 283 ARG A O 1
ATOM 2292 N N . TYR A 1 302 ? 16.195 31.660 26.454 1.00 31.01 284 TYR A N 1
ATOM 2293 C CA . TYR A 1 302 ? 16.830 32.919 25.987 1.00 32.13 284 TYR A CA 1
ATOM 2294 C C . TYR A 1 302 ? 16.818 32.930 24.459 1.00 32.56 284 TYR A C 1
ATOM 2295 O O . TYR A 1 302 ? 16.672 31.850 23.848 1.00 34.43 284 TYR A O 1
ATOM 2304 N N . LEU A 1 303 ? 16.982 34.108 23.859 1.00 35.11 285 LEU A N 1
ATOM 2305 C CA . LEU A 1 303 ? 16.931 34.285 22.384 1.00 37.07 285 LEU A CA 1
ATOM 2306 C C . LEU A 1 303 ? 17.986 33.400 21.714 1.00 36.99 285 LEU A C 1
ATOM 2307 O O . LEU A 1 303 ? 17.648 32.745 20.711 1.00 36.87 285 LEU A O 1
ATOM 2312 N N . ASN A 1 304 ? 19.216 33.407 22.238 1.00 37.34 286 ASN A N 1
ATOM 2313 C CA . ASN A 1 304 ? 20.370 32.644 21.687 1.00 40.52 286 ASN A CA 1
ATOM 2314 C C . ASN A 1 304 ? 20.043 31.143 21.696 1.00 38.81 286 ASN A C 1
ATOM 2315 O O . ASN A 1 304 ? 20.455 30.446 20.740 1.00 39.67 286 ASN A O 1
ATOM 2320 N N . GLU A 1 305 ? 19.323 30.671 22.721 1.00 36.47 287 GLU A N 1
ATOM 2321 C CA . GLU A 1 305 ? 18.914 29.249 22.870 1.00 36.09 287 GLU A CA 1
ATOM 2322 C C . GLU A 1 305 ? 17.890 28.908 21.782 1.00 37.63 287 GLU A C 1
ATOM 2323 O O . GLU A 1 305 ? 18.033 27.844 21.150 1.00 40.69 287 GLU A O 1
ATOM 2329 N N . LEU A 1 306 ? 16.898 29.782 21.583 1.00 32.53 288 LEU A N 1
ATOM 2330 C CA . LEU A 1 306 ? 15.869 29.655 20.519 1.00 33.50 288 LEU A CA 1
ATOM 2331 C C . LEU A 1 306 ? 16.547 29.757 19.149 1.00 36.78 288 LEU A C 1
ATOM 2332 O O . LEU A 1 306 ? 16.170 28.987 18.240 1.00 35.98 288 LEU A O 1
ATOM 2337 N N . GLU A 1 307 ? 17.528 30.659 19.035 1.00 39.40 289 GLU A N 1
ATOM 2338 C CA . GLU A 1 307 ? 18.389 30.859 17.840 1.00 41.71 289 GLU A CA 1
ATOM 2339 C C . GLU A 1 307 ? 19.134 29.554 17.519 1.00 41.21 289 GLU A C 1
ATOM 2340 O O . GLU A 1 307 ? 19.128 29.150 16.334 1.00 41.07 289 GLU A O 1
ATOM 2346 N N . ASP A 1 308 ? 19.735 28.919 18.533 1.00 40.78 290 ASP A N 1
ATOM 2347 C CA . ASP A 1 308 ? 20.490 27.640 18.403 1.00 42.65 290 ASP A CA 1
ATOM 2348 C C . ASP A 1 308 ? 19.560 26.536 17.884 1.00 40.77 290 ASP A C 1
ATOM 2349 O O . ASP A 1 308 ? 19.991 25.798 16.972 1.00 41.72 290 ASP A O 1
ATOM 2354 N N . LEU A 1 309 ? 18.344 26.427 18.439 1.00 39.22 291 LEU A N 1
ATOM 2355 C CA . LEU A 1 309 ? 17.303 25.463 17.982 1.00 38.00 291 LEU A CA 1
ATOM 2356 C C . LEU A 1 309 ? 16.979 25.739 16.511 1.00 38.34 291 LEU A C 1
ATOM 2357 O O . LEU A 1 309 ? 16.976 24.771 15.719 1.00 38.18 291 LEU A O 1
ATOM 2362 N N . ALA A 1 310 ? 16.716 27.008 16.177 1.00 38.51 292 ALA A N 1
ATOM 2363 C CA . ALA A 1 310 ? 16.318 27.471 14.825 1.00 41.47 292 ALA A CA 1
ATOM 2364 C C . ALA A 1 310 ? 17.377 27.054 13.799 1.00 42.78 292 ALA A C 1
ATOM 2365 O O . ALA A 1 310 ? 17.001 26.414 12.796 1.00 43.28 292 ALA A O 1
ATOM 2367 N N . HIS A 1 311 ? 18.646 27.392 14.057 1.00 45.67 293 HIS A N 1
ATOM 2368 C CA . HIS A 1 311 ? 19.811 27.092 13.178 1.00 47.58 293 HIS A CA 1
ATOM 2369 C C . HIS A 1 311 ? 19.915 25.579 12.955 1.00 47.43 293 HIS A C 1
ATOM 2370 O O . HIS A 1 311 ? 20.040 25.168 11.788 1.00 47.75 293 HIS A O 1
ATOM 2377 N N . GLN A 1 312 ? 19.831 24.791 14.031 1.00 47.25 294 GLN A N 1
ATOM 2378 C CA . GLN A 1 312 ? 19.973 23.309 14.006 1.00 48.51 294 GLN A CA 1
ATOM 2379 C C . GLN A 1 312 ? 18.857 22.701 13.144 1.00 48.03 294 GLN A C 1
ATOM 2380 O O . GLN A 1 312 ? 19.112 21.671 12.502 1.00 51.56 294 GLN A O 1
ATOM 2386 N N . ALA A 1 313 ? 17.670 23.320 13.130 1.00 44.09 295 ALA A N 1
ATOM 2387 C CA . ALA A 1 313 ? 16.490 22.875 12.350 1.00 43.03 295 ALA A CA 1
ATOM 2388 C C . ALA A 1 313 ? 16.570 23.395 10.909 1.00 43.73 295 ALA A C 1
ATOM 2389 O O . ALA A 1 313 ? 15.744 22.959 10.084 1.00 43.64 295 ALA A O 1
ATOM 2391 N N . GLY A 1 314 ? 17.510 24.304 10.627 1.00 45.47 296 GLY A N 1
ATOM 2392 C CA . GLY A 1 314 ? 17.785 24.837 9.278 1.00 45.13 296 GLY A CA 1
ATOM 2393 C C . GLY A 1 314 ? 17.035 26.131 9.003 1.00 45.64 296 GLY A C 1
ATOM 2394 O O . GLY A 1 314 ? 16.620 26.329 7.844 1.00 49.49 296 GLY A O 1
ATOM 2395 N N . PHE A 1 315 ? 16.884 26.989 10.021 1.00 44.31 297 PHE A N 1
ATOM 2396 C CA . PHE A 1 315 ? 16.215 28.316 9.939 1.00 41.42 297 PHE A CA 1
ATOM 2397 C C . PHE A 1 315 ? 17.171 29.416 10.402 1.00 40.29 297 PHE A C 1
ATOM 2398 O O . PHE A 1 315 ? 18.188 29.088 11.032 1.00 41.71 297 PHE A O 1
ATOM 2406 N N . VAL A 1 316 ? 16.827 30.676 10.115 1.00 41.36 298 VAL A N 1
ATOM 2407 C CA . VAL A 1 316 ? 17.521 31.890 10.643 1.00 44.12 298 VAL A CA 1
ATOM 2408 C C . VAL A 1 316 ? 16.470 32.845 11.219 1.00 42.69 298 VAL A C 1
ATOM 2409 O O . VAL A 1 316 ? 15.332 32.872 10.699 1.00 39.06 298 VAL A O 1
ATOM 2413 N N . VAL A 1 317 ? 16.847 33.597 12.254 1.00 42.10 299 VAL A N 1
ATOM 2414 C CA . VAL A 1 317 ? 15.993 34.647 12.880 1.00 41.82 299 VAL A CA 1
ATOM 2415 C C . VAL A 1 317 ? 16.004 35.867 11.957 1.00 40.94 299 VAL A C 1
ATOM 2416 O O . VAL A 1 317 ? 17.094 36.419 11.734 1.00 41.15 299 VAL A O 1
ATOM 2420 N N . LYS A 1 318 ? 14.840 36.267 11.443 1.00 38.92 300 LYS A N 1
ATOM 2421 C CA . LYS A 1 318 ? 14.705 37.440 10.540 1.00 43.33 300 LYS A CA 1
ATOM 2422 C C . LYS A 1 318 ? 14.366 38.690 11.360 1.00 42.80 300 LYS A C 1
ATOM 2423 O O . LYS A 1 318 ? 14.763 39.787 10.937 1.00 44.23 300 LYS A O 1
ATOM 2429 N N . ASP A 1 319 ? 13.658 38.539 12.484 1.00 43.79 301 ASP A N 1
ATOM 2430 C CA . ASP A 1 319 ? 13.180 39.683 13.306 1.00 45.20 301 ASP A CA 1
ATOM 2431 C C . ASP A 1 319 ? 12.670 39.188 14.666 1.00 43.01 301 ASP A C 1
ATOM 2432 O O . ASP A 1 319 ? 12.271 38.006 14.769 1.00 40.10 301 ASP A O 1
ATOM 2437 N N . ILE A 1 320 ? 12.698 40.078 15.664 1.00 41.83 302 ILE A N 1
ATOM 2438 C CA . ILE A 1 320 ? 12.091 39.897 17.016 1.00 39.68 302 ILE A CA 1
ATOM 2439 C C . ILE A 1 320 ? 11.267 41.145 17.343 1.00 38.90 302 ILE A C 1
ATOM 2440 O O . ILE A 1 320 ? 11.767 42.255 17.106 1.00 35.05 302 ILE A O 1
ATOM 2445 N N . LYS A 1 321 ? 10.064 40.955 17.888 1.00 38.21 303 LYS A N 1
ATOM 2446 C CA . LYS A 1 321 ? 9.140 42.048 18.286 1.00 39.16 303 LYS A CA 1
ATOM 2447 C C . LYS A 1 321 ? 8.528 41.708 19.647 1.00 38.59 303 LYS A C 1
ATOM 2448 O O . LYS A 1 321 ? 8.008 40.580 19.796 1.00 37.53 303 LYS A O 1
ATOM 2454 N N . GLU A 1 322 ? 8.611 42.641 20.598 1.00 36.86 304 GLU A N 1
ATOM 2455 C CA . GLU A 1 322 ? 8.043 42.505 21.963 1.00 39.19 304 GLU A CA 1
ATOM 2456 C C . GLU A 1 322 ? 6.522 42.669 21.878 1.00 37.85 304 GLU A C 1
ATOM 2457 O O . GLU A 1 322 ? 6.063 43.632 21.251 1.00 38.69 304 GLU A O 1
ATOM 2463 N N . ILE A 1 323 ? 5.770 41.738 22.464 1.00 35.79 305 ILE A N 1
ATOM 2464 C CA . ILE A 1 323 ? 4.298 41.871 22.664 1.00 35.32 305 ILE A CA 1
ATOM 2465 C C . ILE A 1 323 ? 4.082 42.558 24.014 1.00 35.41 305 ILE A C 1
ATOM 2466 O O . ILE A 1 323 ? 3.364 43.566 24.055 1.00 34.69 305 ILE A O 1
ATOM 2471 N N . ASN A 1 324 ? 4.696 42.021 25.069 1.00 36.82 306 ASN A N 1
ATOM 2472 C CA . ASN A 1 324 ? 4.608 42.566 26.446 1.00 37.36 306 ASN A CA 1
ATOM 2473 C C . ASN A 1 324 ? 5.820 42.074 27.250 1.00 39.09 306 ASN A C 1
ATOM 2474 O O . ASN A 1 324 ? 6.818 41.678 26.619 1.00 38.48 306 ASN A O 1
ATOM 2479 N N . GLU A 1 325 ? 5.738 42.120 28.585 1.00 42.34 307 GLU A N 1
ATOM 2480 C CA . GLU A 1 325 ? 6.844 41.774 29.520 1.00 41.99 307 GLU A CA 1
ATOM 2481 C C . GLU A 1 325 ? 7.113 40.265 29.474 1.00 40.92 307 GLU A C 1
ATOM 2482 O O . GLU A 1 325 ? 8.255 39.865 29.766 1.00 40.64 307 GLU A O 1
ATOM 2488 N N . LYS A 1 326 ? 6.088 39.470 29.149 1.00 42.39 308 LYS A N 1
ATOM 2489 C CA . LYS A 1 326 ? 6.151 37.986 29.085 1.00 42.35 308 LYS A CA 1
ATOM 2490 C C . LYS A 1 326 ? 6.506 37.546 27.661 1.00 42.57 308 LYS A C 1
ATOM 2491 O O . LYS A 1 326 ? 7.439 36.736 27.523 1.00 49.65 308 LYS A O 1
ATOM 2497 N N . TYR A 1 327 ? 5.798 38.067 26.651 1.00 36.77 309 TYR A N 1
ATOM 2498 C CA . TYR A 1 327 ? 5.739 37.484 25.284 1.00 35.82 309 TYR A CA 1
ATOM 2499 C C . TYR A 1 327 ? 6.460 38.363 24.259 1.00 33.22 309 TYR A C 1
ATOM 2500 O O . TYR A 1 327 ? 6.395 39.609 24.333 1.00 30.72 309 TYR A O 1
ATOM 2509 N N . SER A 1 328 ? 7.127 37.694 23.315 1.00 32.30 310 SER A N 1
ATOM 2510 C CA . SER A 1 328 ? 7.723 38.267 22.082 1.00 33.35 310 SER A CA 1
ATOM 2511 C C . SER A 1 328 ? 7.305 37.417 20.878 1.00 31.54 310 SER A C 1
ATOM 2512 O O . SER A 1 328 ? 6.815 36.276 21.076 1.00 31.47 310 SER A O 1
ATOM 2515 N N . ILE A 1 329 ? 7.472 37.976 19.682 1.00 32.27 311 ILE A N 1
ATOM 2516 C CA . ILE A 1 329 ? 7.344 37.276 18.371 1.00 33.37 311 ILE A CA 1
ATOM 2517 C C . ILE A 1 329 ? 8.751 37.100 17.795 1.00 33.28 311 ILE A C 1
ATOM 2518 O O . ILE A 1 329 ? 9.485 38.103 17.741 1.00 33.19 311 ILE A O 1
ATOM 2523 N N . ILE A 1 330 ? 9.106 35.880 17.385 1.00 33.78 312 ILE A N 1
ATOM 2524 C CA . ILE A 1 330 ? 10.359 35.583 16.627 1.00 33.40 312 ILE A CA 1
ATOM 2525 C C . ILE A 1 330 ? 9.957 35.107 15.225 1.00 33.49 312 ILE A C 1
ATOM 2526 O O . ILE A 1 330 ? 9.233 34.098 15.121 1.00 30.05 312 ILE A O 1
ATOM 2531 N N . GLU A 1 331 ? 10.381 35.841 14.193 1.00 35.07 313 GLU A N 1
ATOM 2532 C CA . GLU A 1 331 ? 10.143 35.509 12.763 1.00 36.01 313 GLU A CA 1
ATOM 2533 C C . GLU A 1 331 ? 11.329 34.691 12.243 1.00 34.97 313 GLU A C 1
ATOM 2534 O O . GLU A 1 331 ? 12.446 35.239 12.210 1.00 36.60 313 GLU A O 1
ATOM 2540 N N . LEU A 1 332 ? 11.090 33.429 11.871 1.00 34.44 314 LEU A N 1
ATOM 2541 C CA . LEU A 1 332 ? 12.113 32.522 11.284 1.00 35.01 314 LEU A CA 1
ATOM 2542 C C . LEU A 1 332 ? 11.883 32.412 9.774 1.00 36.75 314 LEU A C 1
ATOM 2543 O O . LEU A 1 332 ? 10.714 32.528 9.347 1.00 33.95 314 LEU A O 1
ATOM 2548 N N . GLY A 1 333 ? 12.968 32.202 9.019 1.00 40.36 315 GLY A N 1
ATOM 2549 C CA . GLY A 1 333 ? 12.970 31.989 7.558 1.00 41.25 315 GLY A CA 1
ATOM 2550 C C . GLY A 1 333 ? 13.920 30.871 7.158 1.00 42.27 315 GLY A C 1
ATOM 2551 O O . GLY A 1 333 ? 14.639 30.368 8.043 1.00 40.42 315 GLY A O 1
ATOM 2552 N N . VAL A 1 334 ? 13.934 30.519 5.867 1.00 46.66 316 VAL A N 1
ATOM 2553 C CA . VAL A 1 334 ? 14.730 29.409 5.252 1.00 47.97 316 VAL A CA 1
ATOM 2554 C C . VAL A 1 334 ? 13.989 28.097 5.515 1.00 49.15 316 VAL A C 1
ATOM 2555 O O . VAL A 1 334 ? 13.097 27.775 4.739 1.00 56.68 316 VAL A O 1
ATOM 2559 N N . LEU B 1 13 ? 5.849 45.170 29.250 1.00 57.64 -5 LEU B N 1
ATOM 2560 C CA . LEU B 1 13 ? 4.945 46.231 28.716 1.00 57.85 -5 LEU B CA 1
ATOM 2561 C C . LEU B 1 13 ? 3.691 46.335 29.601 1.00 60.69 -5 LEU B C 1
ATOM 2562 O O . LEU B 1 13 ? 3.645 47.249 30.444 1.00 73.00 -5 LEU B O 1
ATOM 2567 N N . TYR B 1 14 ? 2.734 45.415 29.439 1.00 58.51 -4 TYR B N 1
ATOM 2568 C CA . TYR B 1 14 ? 1.360 45.483 30.009 1.00 57.27 -4 TYR B CA 1
ATOM 2569 C C . TYR B 1 14 ? 1.380 45.241 31.526 1.00 51.77 -4 TYR B C 1
ATOM 2570 O O . TYR B 1 14 ? 1.088 46.186 32.281 1.00 58.41 -4 TYR B O 1
ATOM 2579 N N . PHE B 1 15 ? 1.685 44.008 31.947 1.00 47.92 -3 PHE B N 1
ATOM 2580 C CA . PHE B 1 15 ? 1.566 43.497 33.343 1.00 47.55 -3 PHE B CA 1
ATOM 2581 C C . PHE B 1 15 ? 0.086 43.398 33.747 1.00 42.51 -3 PHE B C 1
ATOM 2582 O O . PHE B 1 15 ? -0.230 43.607 34.933 1.00 40.63 -3 PHE B O 1
ATOM 2590 N N . GLN B 1 16 ? -0.794 43.059 32.798 1.00 44.12 -2 GLN B N 1
ATOM 2591 C CA . GLN B 1 16 ? -2.253 42.892 33.045 1.00 46.03 -2 GLN B CA 1
ATOM 2592 C C . GLN B 1 16 ? -2.465 41.657 33.924 1.00 43.05 -2 GLN B C 1
ATOM 2593 O O . GLN B 1 16 ? -2.127 40.551 33.467 1.00 44.54 -2 GLN B O 1
ATOM 2599 N N . GLY B 1 17 ? -2.978 41.860 35.142 1.00 37.90 -1 GLY B N 1
ATOM 2600 C CA . GLY B 1 17 ? -3.377 40.795 36.080 1.00 35.76 -1 GLY B CA 1
ATOM 2601 C C . GLY B 1 17 ? -2.192 40.147 36.778 1.00 31.33 -1 GLY B C 1
ATOM 2602 O O . GLY B 1 17 ? -2.386 39.061 37.340 1.00 29.87 -1 GLY B O 1
ATOM 2603 N N . SER B 1 18 ? -1.020 40.793 36.778 1.00 32.13 0 SER B N 1
ATOM 2604 C CA . SER B 1 18 ? 0.253 40.226 37.303 1.00 29.51 0 SER B CA 1
ATOM 2605 C C . SER B 1 18 ? 0.113 39.931 38.805 1.00 26.64 0 SER B C 1
ATOM 2606 O O . SER B 1 18 ? 0.594 38.874 39.249 1.00 27.08 0 SER B O 1
ATOM 2609 N N . MET B 1 19 ? -0.537 40.811 39.570 1.00 23.93 1 MET B N 1
ATOM 2610 C CA . MET B 1 19 ? -0.719 40.594 41.030 1.00 27.20 1 MET B CA 1
ATOM 2611 C C . MET B 1 19 ? -1.610 39.357 41.262 1.00 25.26 1 MET B C 1
ATOM 2612 O O . MET B 1 19 ? -1.222 38.487 42.078 1.00 26.62 1 MET B O 1
ATOM 2617 N N . LEU B 1 20 ? -2.747 39.258 40.564 1.00 23.64 2 LEU B N 1
ATOM 2618 C CA . LEU B 1 20 ? -3.687 38.108 40.688 1.00 22.73 2 LEU B CA 1
ATOM 2619 C C . LEU B 1 20 ? -2.975 36.812 40.264 1.00 22.16 2 LEU B C 1
ATOM 2620 O O . LEU B 1 20 ? -3.142 35.788 40.959 1.00 23.35 2 LEU B O 1
ATOM 2625 N N . ILE B 1 21 ? -2.201 36.852 39.178 1.00 22.08 3 ILE B N 1
ATOM 2626 C CA . ILE B 1 21 ? -1.474 35.661 38.638 1.00 21.93 3 ILE B CA 1
ATOM 2627 C C . ILE B 1 21 ? -0.391 35.233 39.642 1.00 21.88 3 ILE B C 1
ATOM 2628 O O . ILE B 1 21 ? -0.192 33.998 39.804 1.00 20.63 3 ILE B O 1
ATOM 2633 N N . ASP B 1 22 ? 0.253 36.191 40.320 1.00 21.71 4 ASP B N 1
ATOM 2634 C CA . ASP B 1 22 ? 1.221 35.915 41.415 1.00 21.35 4 ASP B CA 1
ATOM 2635 C C . ASP B 1 22 ? 0.518 35.158 42.552 1.00 19.95 4 ASP B C 1
ATOM 2636 O O . ASP B 1 22 ? 1.084 34.158 43.037 1.00 19.38 4 ASP B O 1
ATOM 2641 N N . LEU B 1 23 ? -0.654 35.623 42.989 1.00 19.37 5 LEU B N 1
ATOM 2642 C CA . LEU B 1 23 ? -1.431 34.958 44.069 1.00 19.52 5 LEU B CA 1
ATOM 2643 C C . LEU B 1 23 ? -1.837 33.555 43.603 1.00 18.28 5 LEU B C 1
ATOM 2644 O O . LEU B 1 23 ? -1.672 32.602 44.385 1.00 18.70 5 LEU B O 1
ATOM 2649 N N . ILE B 1 24 ? -2.349 33.442 42.375 1.00 17.87 6 ILE B N 1
ATOM 2650 C CA . ILE B 1 24 ? -2.847 32.159 41.792 1.00 17.46 6 ILE B CA 1
ATOM 2651 C C . ILE B 1 24 ? -1.698 31.143 41.767 1.00 16.79 6 ILE B C 1
ATOM 2652 O O . ILE B 1 24 ? -1.966 29.981 42.089 1.00 17.97 6 ILE B O 1
ATOM 2657 N N . THR B 1 25 ? -0.474 31.578 41.454 1.00 16.25 7 THR B N 1
ATOM 2658 C CA . THR B 1 25 ? 0.716 30.695 41.269 1.00 16.02 7 THR B CA 1
ATOM 2659 C C . THR B 1 25 ? 1.545 30.609 42.554 1.00 15.81 7 THR B C 1
ATOM 2660 O O . THR B 1 25 ? 2.632 30.012 42.491 1.00 16.92 7 THR B O 1
ATOM 2664 N N . SER B 1 26 ? 1.051 31.155 43.673 1.00 16.06 8 SER B N 1
ATOM 2665 C CA . SER B 1 26 ? 1.742 31.156 44.992 1.00 16.08 8 SER B CA 1
ATOM 2666 C C . SER B 1 26 ? 2.171 29.734 45.393 1.00 15.44 8 SER B C 1
ATOM 2667 O O . SER B 1 26 ? 3.243 29.582 46.003 1.00 15.86 8 SER B O 1
ATOM 2670 N N . CYS B 1 27 ? 1.357 28.727 45.074 1.00 14.34 9 CYS B N 1
ATOM 2671 C CA . CYS B 1 27 ? 1.603 27.307 45.443 1.00 14.12 9 CYS B CA 1
ATOM 2672 C C . CYS B 1 27 ? 2.926 26.804 44.837 1.00 14.17 9 CYS B C 1
ATOM 2673 O O . CYS B 1 27 ? 3.525 25.904 45.440 1.00 14.08 9 CYS B O 1
ATOM 2676 N N . ARG B 1 28 ? 3.364 27.370 43.706 1.00 14.77 10 ARG B N 1
ATOM 2677 C CA . ARG B 1 28 ? 4.652 27.031 43.035 1.00 14.75 10 ARG B CA 1
ATOM 2678 C C . ARG B 1 28 ? 5.831 27.270 43.985 1.00 13.86 10 ARG B C 1
ATOM 2679 O O . ARG B 1 28 ? 6.806 26.494 43.919 1.00 14.63 10 ARG B O 1
ATOM 2687 N N . LYS B 1 29 ? 5.737 28.268 44.864 1.00 14.62 11 LYS B N 1
ATOM 2688 C CA . LYS B 1 29 ? 6.785 28.560 45.882 1.00 15.23 11 LYS B CA 1
ATOM 2689 C C . LYS B 1 29 ? 6.848 27.416 46.906 1.00 15.01 11 LYS B C 1
ATOM 2690 O O . LYS B 1 29 ? 7.970 26.981 47.251 1.00 15.68 11 LYS B O 1
ATOM 2696 N N . SER B 1 30 ? 5.691 26.951 47.385 1.00 14.93 12 SER B N 1
ATOM 2697 C CA . SER B 1 30 ? 5.599 25.803 48.330 1.00 13.95 12 SER B CA 1
ATOM 2698 C C . SER B 1 30 ? 6.204 24.553 47.669 1.00 13.81 12 SER B C 1
ATOM 2699 O O . SER B 1 30 ? 7.017 23.848 48.322 1.00 14.14 12 SER B O 1
ATOM 2702 N N . THR B 1 31 ? 5.849 24.279 46.413 1.00 13.97 13 THR B N 1
ATOM 2703 C CA . THR B 1 31 ? 6.229 23.002 45.755 1.00 13.89 13 THR B CA 1
ATOM 2704 C C . THR B 1 31 ? 7.724 23.010 45.412 1.00 14.02 13 THR B C 1
ATOM 2705 O O . THR B 1 31 ? 8.330 21.937 45.514 1.00 15.25 13 THR B O 1
ATOM 2709 N N . VAL B 1 32 ? 8.331 24.159 45.085 1.00 13.98 14 VAL B N 1
ATOM 2710 C CA . VAL B 1 32 ? 9.798 24.171 44.802 1.00 14.20 14 VAL B CA 1
ATOM 2711 C C . VAL B 1 32 ? 10.552 24.026 46.122 1.00 14.27 14 VAL B C 1
ATOM 2712 O O . VAL B 1 32 ? 11.601 23.349 46.118 1.00 15.58 14 VAL B O 1
ATOM 2716 N N . ILE B 1 33 ? 10.021 24.581 47.212 1.00 14.31 15 ILE B N 1
ATOM 2717 C CA . ILE B 1 33 ? 10.665 24.444 48.549 1.00 14.32 15 ILE B CA 1
ATOM 2718 C C . ILE B 1 33 ? 10.591 22.972 48.975 1.00 14.28 15 ILE B C 1
ATOM 2719 O O . ILE B 1 33 ? 11.601 22.475 49.486 1.00 14.82 15 ILE B O 1
ATOM 2724 N N . TYR B 1 34 ? 9.448 22.312 48.762 1.00 13.99 16 TYR B N 1
ATOM 2725 C CA . TYR B 1 34 ? 9.279 20.861 49.043 1.00 14.12 16 TYR B CA 1
ATOM 2726 C C . TYR B 1 34 ? 10.367 20.081 48.296 1.00 14.16 16 TYR B C 1
ATOM 2727 O O . TYR B 1 34 ? 11.079 19.285 48.944 1.00 13.87 16 TYR B O 1
ATOM 2736 N N . ALA B 1 35 ? 10.473 20.315 46.981 1.00 14.51 17 ALA B N 1
ATOM 2737 C CA . ALA B 1 35 ? 11.414 19.630 46.063 1.00 15.26 17 ALA B CA 1
ATOM 2738 C C . ALA B 1 35 ? 12.847 19.838 46.562 1.00 15.58 17 ALA B C 1
ATOM 2739 O O . ALA B 1 35 ? 13.594 18.843 46.653 1.00 15.62 17 ALA B O 1
ATOM 2741 N N . PHE B 1 36 ? 13.215 21.076 46.904 1.00 15.67 18 PHE B N 1
ATOM 2742 C CA . PHE B 1 36 ? 14.558 21.397 47.456 1.00 16.42 18 PHE B CA 1
ATOM 2743 C C . PHE B 1 36 ? 14.793 20.570 48.732 1.00 16.92 18 PHE B C 1
ATOM 2744 O O . PHE B 1 36 ? 15.832 19.881 48.824 1.00 18.15 18 PHE B O 1
ATOM 2752 N N . VAL B 1 37 ? 13.858 20.608 49.685 1.00 17.47 19 VAL B N 1
ATOM 2753 C CA . VAL B 1 37 ? 13.953 19.841 50.969 1.00 17.40 19 VAL B CA 1
ATOM 2754 C C . VAL B 1 37 ? 14.055 18.339 50.653 1.00 17.85 19 VAL B C 1
ATOM 2755 O O . VAL B 1 37 ? 14.930 17.656 51.236 1.00 18.63 19 VAL B O 1
ATOM 2759 N N . ASP B 1 38 ? 13.200 17.844 49.759 1.00 17.60 20 ASP B N 1
ATOM 2760 C CA . ASP B 1 38 ? 13.054 16.390 49.484 1.00 18.10 20 ASP B CA 1
ATOM 2761 C C . ASP B 1 38 ? 14.327 15.825 48.847 1.00 18.93 20 ASP B C 1
ATOM 2762 O O . ASP B 1 38 ? 14.570 14.616 49.032 1.00 19.12 20 ASP B O 1
ATOM 2767 N N . MET B 1 39 ? 15.100 16.657 48.133 1.00 20.00 21 MET B N 1
ATOM 2768 C CA . MET B 1 39 ? 16.356 16.242 47.454 1.00 20.82 21 MET B CA 1
ATOM 2769 C C . MET B 1 39 ? 17.463 15.935 48.474 1.00 19.97 21 MET B C 1
ATOM 2770 O O . MET B 1 39 ? 18.415 15.233 48.096 1.00 20.94 21 MET B O 1
ATOM 2775 N N . GLY B 1 40 ? 17.336 16.416 49.713 1.00 19.78 22 GLY B N 1
ATOM 2776 C CA . GLY B 1 40 ? 18.255 16.114 50.831 1.00 22.05 22 GLY B CA 1
ATOM 2777 C C . GLY B 1 40 ? 19.640 16.730 50.668 1.00 24.61 22 GLY B C 1
ATOM 2778 O O . GLY B 1 40 ? 20.586 16.162 51.214 1.00 32.27 22 GLY B O 1
ATOM 2779 N N . LEU B 1 41 ? 19.769 17.836 49.936 1.00 27.22 23 LEU B N 1
ATOM 2780 C CA . LEU B 1 41 ? 21.062 18.526 49.643 1.00 28.93 23 LEU B CA 1
ATOM 2781 C C . LEU B 1 41 ? 21.352 19.672 50.615 1.00 30.88 23 LEU B C 1
ATOM 2782 O O . LEU B 1 41 ? 22.513 20.141 50.624 1.00 25.76 23 LEU B O 1
ATOM 2787 N N . SER B 1 42 ? 20.360 20.112 51.393 1.00 34.42 24 SER B N 1
ATOM 2788 C CA . SER B 1 42 ? 20.401 21.376 52.176 1.00 35.26 24 SER B CA 1
ATOM 2789 C C . SER B 1 42 ? 21.578 21.325 53.155 1.00 33.27 24 SER B C 1
ATOM 2790 O O . SER B 1 42 ? 22.058 22.388 53.560 1.00 33.00 24 SER B O 1
ATOM 2793 N N . VAL B 1 43 ? 22.013 20.117 53.521 1.00 34.06 25 VAL B N 1
ATOM 2794 C CA . VAL B 1 43 ? 23.175 19.878 54.427 1.00 35.29 25 VAL B CA 1
ATOM 2795 C C . VAL B 1 43 ? 24.415 20.624 53.900 1.00 33.78 25 VAL B C 1
ATOM 2796 O O . VAL B 1 43 ? 25.183 21.149 54.732 1.00 32.42 25 VAL B O 1
ATOM 2800 N N . HIS B 1 44 ? 24.599 20.696 52.578 1.00 29.57 26 HIS B N 1
ATOM 2801 C CA . HIS B 1 44 ? 25.722 21.424 51.920 1.00 28.37 26 HIS B CA 1
ATOM 2802 C C . HIS B 1 44 ? 25.544 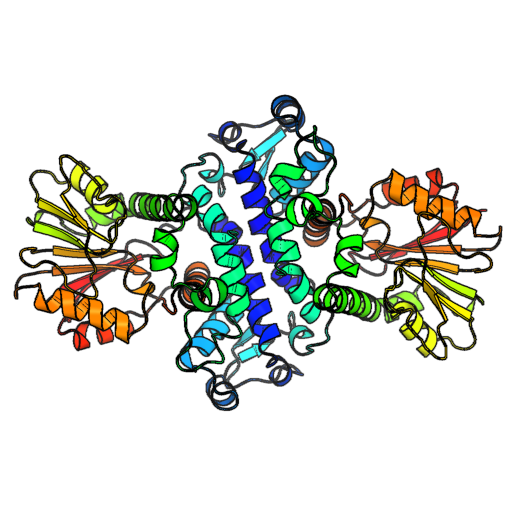22.942 52.075 1.00 25.39 26 HIS B C 1
ATOM 2803 O O . HIS B 1 44 ? 26.530 23.661 51.901 1.00 23.67 26 HIS B O 1
ATOM 2810 N N . PHE B 1 45 ? 24.337 23.404 52.409 1.00 23.30 27 PHE B N 1
ATOM 2811 C CA . PHE B 1 45 ? 23.997 24.837 52.606 1.00 23.22 27 PHE B CA 1
ATOM 2812 C C . PHE B 1 45 ? 24.082 25.217 54.092 1.00 23.32 27 PHE B C 1
ATOM 2813 O O . PHE B 1 45 ? 23.719 26.360 54.426 1.00 24.37 27 PHE B O 1
ATOM 2821 N N . LYS B 1 46 ? 24.557 24.307 54.949 1.00 25.29 28 LYS B N 1
ATOM 2822 C CA . LYS B 1 46 ? 24.746 24.537 56.408 1.00 28.05 28 LYS B CA 1
ATOM 2823 C C . LYS B 1 46 ? 25.694 25.716 56.635 1.00 27.82 28 LYS B C 1
ATOM 2824 O O . LYS B 1 46 ? 26.623 25.884 55.829 1.00 28.19 28 LYS B O 1
ATOM 2830 N N . ASP B 1 47 ? 25.458 26.474 57.712 1.00 29.76 29 ASP B N 1
ATOM 2831 C CA . ASP B 1 47 ? 26.327 27.571 58.218 1.00 31.97 29 ASP B CA 1
ATOM 2832 C C . ASP B 1 47 ? 26.531 28.619 57.120 1.00 31.37 29 ASP B C 1
ATOM 2833 O O . ASP B 1 47 ? 27.644 29.156 57.044 1.00 35.69 29 ASP B O 1
ATOM 2838 N N . GLY B 1 48 ? 25.499 28.878 56.310 1.00 28.13 30 GLY B N 1
ATOM 2839 C CA . GLY B 1 48 ? 25.517 29.843 55.192 1.00 26.30 30 GLY B CA 1
ATOM 2840 C C . GLY B 1 48 ? 26.647 29.588 54.205 1.00 25.11 30 GLY B C 1
ATOM 2841 O O . GLY B 1 48 ? 27.152 30.568 53.631 1.00 24.79 30 GLY B O 1
ATOM 2842 N N . ALA B 1 49 ? 27.021 28.322 53.980 1.00 25.09 31 ALA B N 1
ATOM 2843 C CA . ALA B 1 49 ? 28.117 27.940 53.057 1.00 24.53 31 ALA B CA 1
ATOM 2844 C C . ALA B 1 49 ? 27.723 28.326 51.625 1.00 21.83 31 ALA B C 1
ATOM 2845 O O . ALA B 1 49 ? 26.537 28.207 51.271 1.00 20.78 31 ALA B O 1
ATOM 2847 N N . CYS B 1 50 ? 28.687 28.807 50.845 1.00 21.18 32 CYS B N 1
ATOM 2848 C CA . CYS B 1 50 ? 28.523 29.091 49.398 1.00 21.34 32 CYS B CA 1
ATOM 2849 C C . CYS B 1 50 ? 28.642 27.773 48.630 1.00 20.72 32 CYS B C 1
ATOM 2850 O O . CYS B 1 50 ? 29.681 27.113 48.746 1.00 23.31 32 CYS B O 1
ATOM 2853 N N . VAL B 1 51 ? 27.601 27.396 47.892 1.00 19.63 33 VAL B N 1
ATOM 2854 C CA . VAL B 1 51 ? 27.537 26.102 47.160 1.00 20.60 33 VAL B CA 1
ATOM 2855 C C . VAL B 1 51 ? 27.718 26.355 45.661 1.00 20.19 33 VAL B C 1
ATOM 2856 O O . VAL B 1 51 ? 26.997 27.199 45.096 1.00 19.57 33 VAL B O 1
ATOM 2860 N N . ASN B 1 52 ? 28.658 25.636 45.047 1.00 20.35 34 ASN B N 1
ATOM 2861 C CA . ASN B 1 52 ? 28.924 25.664 43.586 1.00 21.16 34 ASN B CA 1
ATOM 2862 C C . ASN B 1 52 ? 27.927 24.717 42.905 1.00 20.63 34 ASN B C 1
ATOM 2863 O O . ASN B 1 52 ? 27.981 23.492 43.193 1.00 20.75 34 ASN B O 1
ATOM 2868 N N . ILE B 1 53 ? 27.049 25.255 42.048 1.00 20.98 35 ILE B N 1
ATOM 2869 C CA . ILE B 1 53 ? 25.900 24.513 41.436 1.00 22.55 35 ILE B CA 1
ATOM 2870 C C . ILE B 1 53 ? 26.435 23.340 40.596 1.00 22.56 35 ILE B C 1
ATOM 2871 O O . ILE B 1 53 ? 25.897 22.215 40.720 1.00 21.34 35 ILE B O 1
ATOM 2876 N N . SER B 1 54 ? 27.449 23.588 39.761 1.00 24.04 36 SER B N 1
ATOM 2877 C CA . SER B 1 54 ? 28.031 22.578 38.835 1.00 24.65 36 SER B CA 1
ATOM 2878 C C . SER B 1 54 ? 28.661 21.428 39.638 1.00 24.67 36 SER B C 1
ATOM 2879 O O . SER B 1 54 ? 28.454 20.248 39.256 1.00 24.78 36 SER B O 1
ATOM 2882 N N . GLU B 1 55 ? 29.398 21.753 40.707 1.00 23.93 37 GLU B N 1
ATOM 2883 C CA . GLU B 1 55 ? 30.064 20.757 41.591 1.00 25.53 37 GLU B CA 1
ATOM 2884 C C . GLU B 1 55 ? 29.008 19.893 42.287 1.00 24.17 37 GLU B C 1
ATOM 2885 O O . GLU B 1 55 ? 29.188 18.665 42.304 1.00 22.44 37 GLU B O 1
ATOM 2891 N N . LEU B 1 56 ? 27.956 20.510 42.838 1.00 23.19 38 LEU B N 1
ATOM 2892 C CA . LEU B 1 56 ? 26.881 19.791 43.571 1.00 23.13 38 LEU B CA 1
ATOM 2893 C C . LEU B 1 56 ? 26.136 18.867 42.604 1.00 22.74 38 LEU B C 1
ATOM 2894 O O . LEU B 1 56 ? 25.897 17.676 42.976 1.00 25.58 38 LEU B O 1
ATOM 2899 N N . ALA B 1 57 ? 25.779 19.384 41.427 1.00 20.27 39 ALA B N 1
ATOM 2900 C CA . ALA B 1 57 ? 25.101 18.635 40.342 1.00 21.71 39 ALA B CA 1
ATOM 2901 C C . ALA B 1 57 ? 25.934 17.399 39.966 1.00 22.69 39 ALA B C 1
ATOM 2902 O O . ALA B 1 57 ? 25.353 16.299 39.851 1.00 22.96 39 ALA B O 1
ATOM 2904 N N A SER B 1 58 ? 27.248 17.573 39.789 0.50 22.94 40 SER B N 1
ATOM 2905 N N B SER B 1 58 ? 27.250 17.572 39.800 0.50 23.48 40 SER B N 1
ATOM 2906 C CA A SER B 1 58 ? 28.211 16.490 39.451 0.50 24.01 40 SER B CA 1
ATOM 2907 C CA B SER B 1 58 ? 28.211 16.491 39.446 0.50 24.82 40 SER B CA 1
ATOM 2908 C C A SER B 1 58 ? 28.222 15.436 40.564 0.50 25.14 40 SER B C 1
ATOM 2909 C C B SER B 1 58 ? 28.245 15.436 40.560 0.50 25.43 40 SER B C 1
ATOM 2910 O O A SER B 1 58 ? 28.065 14.242 40.243 0.50 27.52 40 SER B O 1
ATOM 2911 O O B SER B 1 58 ? 28.125 14.239 40.236 0.50 27.91 40 SER B O 1
ATOM 2916 N N . GLN B 1 59 ? 28.379 15.871 41.819 1.00 25.16 41 GLN B N 1
ATOM 2917 C CA . GLN B 1 59 ? 28.480 14.979 43.006 1.00 27.86 41 GLN B CA 1
ATOM 2918 C C . GLN B 1 59 ? 27.229 14.099 43.131 1.00 28.03 41 GLN B C 1
ATOM 2919 O O . GLN B 1 59 ? 27.385 12.933 43.499 1.00 27.87 41 GLN B O 1
ATOM 2925 N N . TYR B 1 60 ? 26.039 14.632 42.832 1.00 28.76 42 TYR B N 1
ATOM 2926 C CA . TYR B 1 60 ? 24.740 13.943 43.057 1.00 28.40 42 TYR B CA 1
ATOM 2927 C C . TYR B 1 60 ? 24.168 13.355 41.762 1.00 27.85 42 TYR B C 1
ATOM 2928 O O . TYR B 1 60 ? 23.137 12.664 41.856 1.00 31.39 42 TYR B O 1
ATOM 2937 N N . GLY B 1 61 ? 24.819 13.576 40.617 1.00 28.02 43 GLY B N 1
ATOM 2938 C CA . GLY B 1 61 ? 24.323 13.140 39.297 1.00 29.46 43 GLY B CA 1
ATOM 2939 C C . GLY B 1 61 ? 23.025 13.842 38.916 1.00 29.39 43 GLY B C 1
ATOM 2940 O O . GLY B 1 61 ? 22.146 13.180 38.338 1.00 32.73 43 GLY B O 1
ATOM 2941 N N . LEU B 1 62 ? 22.898 15.140 39.212 1.00 27.88 44 LEU B N 1
ATOM 2942 C CA . LEU B 1 62 ? 21.723 15.962 38.800 1.00 27.14 44 LEU B CA 1
ATOM 2943 C C . LEU B 1 62 ? 21.966 16.489 37.386 1.00 27.07 44 LEU B C 1
ATOM 2944 O O . LEU B 1 62 ? 23.143 16.691 37.030 1.00 30.45 44 LEU B O 1
ATOM 2949 N N . ASP B 1 63 ? 20.907 16.720 36.609 1.00 26.60 45 ASP B N 1
ATOM 2950 C CA . ASP B 1 63 ? 21.029 17.491 35.344 1.00 27.22 45 ASP B CA 1
ATOM 2951 C C . ASP B 1 63 ? 21.415 18.923 35.738 1.00 24.46 45 ASP B C 1
ATOM 2952 O O . ASP B 1 63 ? 20.610 19.591 36.411 1.00 23.35 45 ASP B O 1
ATOM 2957 N N . HIS B 1 64 ? 22.625 19.355 35.362 1.00 24.16 46 HIS B N 1
ATOM 2958 C CA . HIS B 1 64 ? 23.227 20.657 35.755 1.00 23.02 46 HIS B CA 1
ATOM 2959 C C . HIS B 1 64 ? 22.264 21.806 35.418 1.00 20.32 46 HIS B C 1
ATOM 2960 O O . HIS B 1 64 ? 22.030 22.635 36.306 1.00 23.20 46 HIS B O 1
ATOM 2967 N N . SER B 1 65 ? 21.717 21.851 34.198 1.00 19.30 47 SER B N 1
ATOM 2968 C CA . SER B 1 65 ? 20.888 22.984 33.705 1.00 20.40 47 SER B CA 1
ATOM 2969 C C . SER B 1 65 ? 19.516 22.962 34.394 1.00 18.90 47 SER B C 1
ATOM 2970 O O . SER B 1 65 ? 19.047 24.031 34.797 1.00 17.37 47 SER B O 1
ATOM 2973 N N . ARG B 1 66 ? 18.908 21.784 34.561 1.00 18.81 48 ARG B N 1
ATOM 2974 C CA . ARG B 1 66 ? 17.602 21.658 35.263 1.00 17.94 48 ARG B CA 1
ATOM 2975 C C . ARG B 1 66 ? 17.751 22.129 36.716 1.00 16.85 48 ARG B C 1
ATOM 2976 O O . ARG B 1 66 ? 16.881 22.888 37.191 1.00 16.93 48 ARG B O 1
ATOM 2984 N N . PHE B 1 67 ? 18.821 21.722 37.394 1.00 16.42 49 PHE B N 1
ATOM 2985 C CA . PHE B 1 67 ? 19.095 22.094 38.805 1.00 17.72 49 PHE B CA 1
ATOM 2986 C C . PHE B 1 67 ? 19.448 23.586 38.908 1.00 17.88 49 PHE B C 1
ATOM 2987 O O . PHE B 1 67 ? 19.012 24.238 39.882 1.00 18.25 49 PHE B O 1
ATOM 2995 N N . SER B 1 68 ? 20.226 24.122 37.961 1.00 18.17 50 SER B N 1
ATOM 2996 C CA . SER B 1 68 ? 20.552 25.568 37.947 1.00 19.89 50 SER B CA 1
ATOM 2997 C C . SER B 1 68 ? 19.242 26.369 37.818 1.00 18.94 50 SER B C 1
ATOM 2998 O O . SER B 1 68 ? 19.096 27.367 38.556 1.00 18.91 50 SER B O 1
ATOM 3001 N N . ARG B 1 69 ? 18.296 25.907 36.991 1.00 18.45 51 ARG B N 1
ATOM 3002 C CA . ARG B 1 69 ? 16.988 26.590 36.761 1.00 19.13 51 ARG B CA 1
ATOM 3003 C C . ARG B 1 69 ? 16.136 26.585 38.039 1.00 18.74 51 ARG B C 1
ATOM 3004 O O . ARG B 1 69 ? 15.459 27.604 38.297 1.00 20.19 51 ARG B O 1
ATOM 3012 N N . LEU B 1 70 ? 16.139 25.481 38.799 1.00 17.52 52 LEU B N 1
ATOM 3013 C CA . LEU B 1 70 ? 15.519 25.413 40.147 1.00 16.68 52 LEU B CA 1
ATOM 3014 C C . LEU B 1 70 ? 16.159 26.475 41.052 1.00 16.01 52 LEU B C 1
ATOM 3015 O O . LEU B 1 70 ? 15.415 27.263 41.658 1.00 16.47 52 LEU B O 1
ATOM 3020 N N . CYS B 1 71 ? 17.492 26.497 41.127 1.00 16.13 53 CYS B N 1
ATOM 3021 C CA . CYS B 1 71 ? 18.270 27.440 41.976 1.00 16.67 53 CYS B CA 1
ATOM 3022 C C . CYS B 1 71 ? 17.917 28.895 41.637 1.00 16.98 53 CYS B C 1
ATOM 3023 O O . CYS B 1 71 ? 17.770 29.690 42.587 1.00 16.97 53 CYS B O 1
ATOM 3026 N N . GLU B 1 72 ? 17.775 29.228 40.351 1.00 16.79 54 GLU B N 1
ATOM 3027 C CA . GLU B 1 72 ? 17.416 30.597 39.880 1.00 18.02 54 GLU B CA 1
ATOM 3028 C C . GLU B 1 72 ? 16.053 30.995 40.460 1.00 17.12 54 GLU B C 1
ATOM 3029 O O . GLU B 1 72 ? 15.927 32.111 40.977 1.00 18.88 54 GLU B O 1
ATOM 3035 N N . TYR B 1 73 ? 15.058 30.101 40.409 1.00 16.31 55 TYR B N 1
ATOM 3036 C CA . TYR B 1 73 ? 13.704 30.402 40.942 1.00 15.81 55 TYR B CA 1
ATOM 3037 C C . TYR B 1 73 ? 13.778 30.569 42.467 1.00 14.85 55 TYR B C 1
ATOM 3038 O O . TYR B 1 73 ? 13.133 31.503 43.008 1.00 15.19 55 TYR B O 1
ATOM 3047 N N . LEU B 1 74 ? 14.546 29.705 43.140 1.00 14.72 56 LEU B N 1
ATOM 3048 C CA . LEU B 1 74 ? 14.759 29.766 44.610 1.00 15.25 56 LEU B CA 1
ATOM 3049 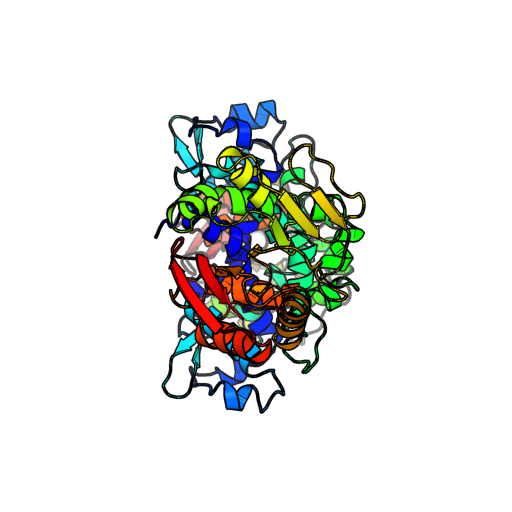C C . LEU B 1 74 ? 15.405 31.105 45.006 1.00 16.64 56 LEU B C 1
ATOM 3050 O O . LEU B 1 74 ? 15.065 31.614 46.090 1.00 18.18 56 LEU B O 1
ATOM 3055 N N . ILE B 1 75 ? 16.299 31.664 44.178 1.00 17.14 57 ILE B N 1
ATOM 3056 C CA . ILE B 1 75 ? 16.863 33.028 44.420 1.00 17.86 57 ILE B CA 1
ATOM 3057 C C . ILE B 1 75 ? 15.728 34.056 44.327 1.00 17.90 57 ILE B C 1
ATOM 3058 O O . ILE B 1 75 ? 15.628 34.917 45.218 1.00 19.36 57 ILE B O 1
ATOM 3063 N N . LYS B 1 76 ? 14.901 33.951 43.288 1.00 18.96 58 LYS B N 1
ATOM 3064 C CA . LYS B 1 76 ? 13.838 34.936 42.962 1.00 20.43 58 LYS B CA 1
ATOM 3065 C C . LYS B 1 76 ? 12.813 35.013 44.103 1.00 20.23 58 LYS B C 1
ATOM 3066 O O . LYS B 1 76 ? 12.349 36.116 44.377 1.00 21.38 58 LYS B O 1
ATOM 3072 N N . ILE B 1 77 ? 12.450 33.884 44.725 1.00 18.51 59 ILE B N 1
ATOM 3073 C CA . ILE B 1 77 ? 11.424 33.853 45.811 1.00 17.90 59 ILE B CA 1
ATOM 3074 C C . ILE B 1 77 ? 12.085 34.149 47.166 1.00 17.53 59 ILE B C 1
ATOM 3075 O O . ILE B 1 77 ? 11.342 34.359 48.132 1.00 19.43 59 ILE B O 1
ATOM 3080 N N . GLY B 1 78 ? 13.419 34.140 47.247 1.00 16.95 60 GLY B N 1
ATOM 3081 C CA . GLY B 1 78 ? 14.183 34.591 48.429 1.00 17.19 60 GLY B CA 1
ATOM 3082 C C . GLY B 1 78 ? 14.733 33.455 49.286 1.00 16.57 60 GLY B C 1
ATOM 3083 O O . GLY B 1 78 ? 15.228 33.739 50.392 1.00 17.66 60 GLY B O 1
ATOM 3084 N N . VAL B 1 79 ? 14.668 32.208 48.816 1.00 15.95 61 VAL B N 1
ATOM 3085 C CA . VAL B 1 79 ? 15.202 31.030 49.561 1.00 15.21 61 VAL B CA 1
ATOM 3086 C C . VAL B 1 79 ? 16.736 31.056 49.472 1.00 15.32 61 VAL B C 1
ATOM 3087 O O . VAL B 1 79 ? 17.398 30.908 50.510 1.00 15.07 61 VAL B O 1
ATOM 3091 N N . LEU B 1 80 ? 17.273 31.230 48.269 1.00 15.85 62 LEU B N 1
ATOM 3092 C CA . LEU B 1 80 ? 18.734 31.290 48.021 1.00 16.21 62 LEU B CA 1
ATOM 3093 C C . LEU B 1 80 ? 19.144 32.734 47.709 1.00 16.37 62 LEU B C 1
ATOM 3094 O O . LEU B 1 80 ? 18.289 33.530 47.294 1.00 17.13 62 LEU B O 1
ATOM 3099 N N . VAL B 1 81 ? 20.419 33.040 47.914 1.00 17.10 63 VAL B N 1
ATOM 3100 C CA . VAL B 1 81 ? 21.056 34.308 47.460 1.00 17.65 63 VAL B CA 1
ATOM 3101 C C . VAL B 1 81 ? 22.323 33.937 46.691 1.00 17.91 63 VAL B C 1
ATOM 3102 O O . VAL B 1 81 ? 22.882 32.851 46.958 1.00 19.12 63 VAL B O 1
ATOM 3106 N N . SER B 1 82 ? 22.741 34.813 45.771 1.00 19.08 64 SER B N 1
ATOM 3107 C CA . SER B 1 82 ? 23.995 34.674 44.995 1.00 19.16 64 SER B CA 1
ATOM 3108 C C . SER B 1 82 ? 25.184 34.837 45.942 1.00 18.68 64 SER B C 1
ATOM 3109 O O . SER B 1 82 ? 25.116 35.697 46.848 1.00 18.59 64 SER B O 1
ATOM 3112 N N . CYS B 1 83 ? 26.219 34.025 45.740 1.00 19.78 65 CYS B N 1
ATOM 3113 C CA . CYS B 1 83 ? 27.574 34.209 46.320 1.00 20.24 65 CYS B CA 1
ATOM 3114 C C . CYS B 1 83 ? 28.592 34.026 45.189 1.00 20.83 65 CYS B C 1
ATOM 3115 O O . CYS B 1 83 ? 28.177 33.633 44.077 1.00 19.59 65 CYS B O 1
ATOM 3118 N N . ASN B 1 84 ? 29.865 34.330 45.438 1.00 20.85 66 ASN B N 1
ATOM 3119 C CA . ASN B 1 84 ? 30.903 34.355 44.374 1.00 21.79 66 ASN B CA 1
ATOM 3120 C C . ASN B 1 84 ? 30.950 33.007 43.638 1.00 22.71 66 ASN B C 1
ATOM 3121 O O . ASN B 1 84 ? 31.059 33.035 42.410 1.00 25.15 66 ASN B O 1
ATOM 3126 N N . GLU B 1 85 ? 30.816 31.874 44.336 1.00 25.28 67 GLU B N 1
ATOM 3127 C CA . GLU B 1 85 ? 30.994 30.525 43.723 1.00 26.79 67 GLU B CA 1
ATOM 3128 C C . GLU B 1 85 ? 29.649 29.926 43.278 1.00 24.51 67 GLU B C 1
ATOM 3129 O O . GLU B 1 85 ? 29.679 28.881 42.608 1.00 25.25 67 GLU B O 1
ATOM 3135 N N . GLY B 1 86 ? 28.513 30.550 43.608 1.00 23.19 68 GLY B N 1
ATOM 3136 C CA . GLY B 1 86 ? 27.183 30.019 43.246 1.00 21.70 68 GLY B CA 1
ATOM 3137 C C . GLY B 1 86 ? 26.071 30.561 44.126 1.00 20.07 68 GLY B C 1
ATOM 3138 O O . GLY B 1 86 ? 25.728 31.744 43.958 1.00 18.70 68 GLY B O 1
ATOM 3139 N N . VAL B 1 87 ? 25.524 29.731 45.028 1.00 19.43 69 VAL B N 1
ATOM 3140 C CA . VAL B 1 87 ? 24.321 30.069 45.844 1.00 18.74 69 VAL B CA 1
ATOM 3141 C C . VAL B 1 87 ? 24.536 29.668 47.307 1.00 18.48 69 VAL B C 1
ATOM 3142 O O . VAL B 1 87 ? 25.254 28.675 47.584 1.00 17.93 69 VAL B O 1
ATOM 3146 N N . ALA B 1 88 ? 23.942 30.449 48.208 1.00 17.52 70 ALA B N 1
ATOM 3147 C CA . ALA B 1 88 ? 23.852 30.182 49.659 1.00 17.45 70 ALA B CA 1
ATOM 3148 C C . ALA B 1 88 ? 22.379 30.304 50.070 1.00 17.48 70 ALA B C 1
ATOM 3149 O O . ALA B 1 88 ? 21.613 30.977 49.337 1.00 17.39 70 ALA B O 1
ATOM 3151 N N . LEU B 1 89 ? 21.986 29.652 51.165 1.00 18.09 71 LEU B N 1
ATOM 3152 C CA . LEU B 1 89 ? 20.666 29.903 51.799 1.00 17.98 71 LEU B CA 1
ATOM 3153 C C . LEU B 1 89 ? 20.687 31.332 52.343 1.00 19.34 71 LEU B C 1
ATOM 3154 O O . LEU B 1 89 ? 21.710 31.705 52.964 1.00 20.90 71 LEU B O 1
ATOM 3159 N N . SER B 1 90 ? 19.625 32.102 52.106 1.00 18.61 72 SER B N 1
ATOM 3160 C CA . SER B 1 90 ? 19.375 33.382 52.816 1.00 20.20 72 SER B CA 1
ATOM 3161 C C . SER B 1 90 ? 19.347 33.067 54.314 1.00 20.49 72 SER B C 1
ATOM 3162 O O . SER B 1 90 ? 18.884 31.961 54.692 1.00 20.32 72 SER B O 1
ATOM 3165 N N A GLU B 1 91 ? 19.837 34.002 55.130 0.50 20.85 73 GLU B N 1
ATOM 3166 N N B GLU B 1 91 ? 19.842 33.970 55.163 0.50 20.95 73 GLU B N 1
ATOM 3167 C CA A GLU B 1 91 ? 19.800 33.920 56.613 0.50 22.96 73 GLU B CA 1
ATOM 3168 C CA B GLU B 1 91 ? 19.812 33.765 56.637 0.50 23.51 73 GLU B CA 1
ATOM 3169 C C A GLU B 1 91 ? 18.365 33.604 57.055 0.50 23.08 73 GLU B C 1
ATOM 3170 C C B GLU B 1 91 ? 18.363 33.491 57.059 0.50 22.83 73 GLU B C 1
ATOM 3171 O O A GLU B 1 91 ? 18.205 32.791 57.985 0.50 24.18 73 GLU B O 1
ATOM 3172 O O B GLU B 1 91 ? 18.158 32.639 57.942 0.50 23.58 73 GLU B O 1
ATOM 3183 N N A GLU B 1 92 ? 17.374 34.198 56.381 0.50 21.90 74 GLU B N 1
ATOM 3184 N N B GLU B 1 92 ? 17.405 34.166 56.414 0.50 21.42 74 GLU B N 1
ATOM 3185 C CA A GLU B 1 92 ? 15.924 34.028 56.668 0.50 22.82 74 GLU B CA 1
ATOM 3186 C CA B GLU B 1 92 ? 15.945 34.030 56.667 0.50 21.90 74 GLU B CA 1
ATOM 3187 C C A GLU B 1 92 ? 15.502 32.561 56.509 0.50 22.50 74 GLU B C 1
ATOM 3188 C C B GLU B 1 92 ? 15.496 32.570 56.499 0.50 22.05 74 GLU B C 1
ATOM 3189 O O A GLU B 1 92 ? 14.609 32.127 57.265 0.50 22.66 74 GLU B O 1
ATOM 3190 O O B GLU B 1 92 ? 14.580 32.153 57.237 0.50 22.22 74 GLU B O 1
ATOM 3201 N N . CYS B 1 93 ? 16.091 31.839 55.550 1.00 21.01 75 CYS B N 1
ATOM 3202 C CA . CYS B 1 93 ? 15.711 30.443 55.195 1.00 19.38 75 CYS B CA 1
ATOM 3203 C C . CYS B 1 93 ? 16.787 29.441 55.640 1.00 19.62 75 CYS B C 1
ATOM 3204 O O . CYS B 1 93 ? 16.743 28.286 55.178 1.00 19.24 75 CYS B O 1
ATOM 3207 N N . SER B 1 94 ? 17.665 29.831 56.566 1.00 18.89 76 SER B N 1
ATOM 3208 C CA . SER B 1 94 ? 18.789 28.990 57.055 1.00 20.86 76 SER B CA 1
ATOM 3209 C C . SER B 1 94 ? 18.272 27.686 57.684 1.00 19.76 76 SER B C 1
ATOM 3210 O O . SER B 1 94 ? 19.046 26.728 57.732 1.00 20.44 76 SER B O 1
ATOM 3213 N N . ALA B 1 95 ? 17.026 27.647 58.161 1.00 19.97 77 ALA B N 1
ATOM 3214 C CA . ALA B 1 95 ? 16.417 26.459 58.809 1.00 19.95 77 ALA B CA 1
ATOM 3215 C C . ALA B 1 95 ? 16.304 25.288 57.820 1.00 19.20 77 ALA B C 1
ATOM 3216 O O . ALA B 1 95 ? 16.296 24.143 58.285 1.00 20.82 77 ALA B O 1
ATOM 3218 N N . LEU B 1 96 ? 16.217 25.558 56.513 1.00 18.91 78 LEU B N 1
ATOM 3219 C CA . LEU B 1 96 ? 16.107 24.508 55.466 1.00 18.57 78 LEU B CA 1
ATOM 3220 C C . LEU B 1 96 ? 17.423 23.731 55.349 1.00 19.03 78 LEU B C 1
ATOM 3221 O O . LEU B 1 96 ? 17.404 22.695 54.679 1.00 20.07 78 LEU B O 1
ATOM 3226 N N . ALA B 1 97 ? 18.518 24.222 55.939 1.00 20.55 79 ALA B N 1
ATOM 3227 C CA . ALA B 1 97 ? 19.836 23.538 55.974 1.00 22.63 79 ALA B CA 1
ATOM 3228 C C . ALA B 1 97 ? 19.740 22.290 56.859 1.00 25.74 79 ALA B C 1
ATOM 3229 O O . ALA B 1 97 ? 20.417 21.283 56.558 1.00 28.81 79 ALA B O 1
ATOM 3231 N N . ASP B 1 98 ? 18.942 22.371 57.926 1.00 25.55 80 ASP B N 1
ATOM 3232 C CA . ASP B 1 98 ? 18.672 21.244 58.852 1.00 24.30 80 ASP B CA 1
ATOM 3233 C C . ASP B 1 98 ? 17.490 20.449 58.305 1.00 23.23 80 ASP B C 1
ATOM 3234 O O . ASP B 1 98 ? 16.357 20.928 58.319 1.00 22.40 80 ASP B O 1
ATOM 3239 N N . PRO B 1 99 ? 17.711 19.213 57.796 1.00 24.13 81 PRO B N 1
ATOM 3240 C CA . PRO B 1 99 ? 16.617 18.405 57.254 1.00 24.40 81 PRO B CA 1
ATOM 3241 C C . PRO B 1 99 ? 15.597 17.976 58.322 1.00 23.62 81 PRO B C 1
ATOM 3242 O O . PRO B 1 99 ? 14.516 17.544 57.966 1.00 24.53 81 PRO B O 1
ATOM 3246 N N . GLU B 1 100 ? 15.958 18.121 59.599 1.00 23.10 82 GLU B N 1
ATOM 3247 C CA . GLU B 1 100 ? 15.097 17.752 60.750 1.00 24.83 82 GLU B CA 1
ATOM 3248 C C . GLU B 1 100 ? 14.512 19.018 61.390 1.00 21.95 82 GLU B C 1
ATOM 3249 O O . GLU B 1 100 ? 13.921 18.893 62.468 1.00 21.11 82 GLU B O 1
ATOM 3255 N N . SER B 1 101 ? 14.659 20.192 60.760 1.00 19.43 83 SER B N 1
ATOM 3256 C CA . SER B 1 101 ? 14.093 21.471 61.266 1.00 18.58 83 SER B CA 1
ATOM 3257 C C . SER B 1 101 ? 12.562 21.390 61.247 1.00 17.73 83 SER B C 1
ATOM 3258 O O . SER B 1 101 ? 12.004 20.594 60.465 1.00 18.04 83 SER B O 1
ATOM 3261 N N . MET B 1 102 ? 11.904 22.211 62.065 1.00 17.75 84 MET B N 1
ATOM 3262 C CA . MET B 1 102 ? 10.424 22.333 62.053 1.00 17.58 84 MET B CA 1
ATOM 3263 C C . MET B 1 102 ? 9.960 22.666 60.630 1.00 15.59 84 MET B C 1
ATOM 3264 O O . MET B 1 102 ? 8.993 22.027 60.148 1.00 17.25 84 MET B O 1
ATOM 3269 N N . GLU B 1 103 ? 10.650 23.605 59.977 1.00 14.56 85 GLU B N 1
ATOM 3270 C CA . GLU B 1 103 ? 10.304 24.138 58.631 1.00 14.25 85 GLU B CA 1
ATOM 3271 C C . GLU B 1 103 ? 10.460 23.034 57.582 1.00 13.98 85 GLU B C 1
ATOM 3272 O O . GLU B 1 103 ? 9.571 22.898 56.727 1.00 14.38 85 GLU B O 1
ATOM 3278 N N . SER B 1 104 ? 11.561 22.279 57.630 1.00 14.02 86 SER B N 1
ATOM 3279 C CA . SER B 1 104 ? 11.818 21.136 56.712 1.00 14.05 86 SER B CA 1
ATOM 3280 C C . SER B 1 104 ? 10.648 20.145 56.785 1.00 14.10 86 SER B C 1
ATOM 3281 O O . SER B 1 104 ? 10.199 19.666 55.729 1.00 14.99 86 SER B O 1
ATOM 3284 N N . LEU B 1 105 ? 10.169 19.848 57.991 1.00 14.10 87 LEU B N 1
ATOM 3285 C CA . LEU B 1 105 ? 9.081 18.856 58.211 1.00 14.72 87 LEU B CA 1
ATOM 3286 C C . LEU B 1 105 ? 7.733 19.507 57.898 1.00 14.23 87 LEU B C 1
ATOM 3287 O O . LEU B 1 105 ? 6.868 18.825 57.345 1.00 15.69 87 LEU B O 1
ATOM 3292 N N . MET B 1 106 ? 7.590 20.809 58.166 1.00 14.75 88 MET B N 1
ATOM 3293 C CA . MET B 1 106 ? 6.328 21.546 57.909 1.00 14.25 88 MET B CA 1
ATOM 3294 C C . MET B 1 106 ? 5.960 21.434 56.426 1.00 14.58 88 MET B C 1
ATOM 3295 O O . MET B 1 106 ? 4.799 21.096 56.128 1.00 15.72 88 MET B O 1
ATOM 3300 N N . ILE B 1 107 ? 6.905 21.693 55.521 1.00 14.14 89 ILE B N 1
ATOM 3301 C CA . ILE B 1 107 ? 6.616 21.713 54.054 1.00 13.88 89 ILE B CA 1
ATOM 3302 C C . ILE B 1 107 ? 6.189 20.313 53.585 1.00 13.88 89 ILE B C 1
ATOM 3303 O O . ILE B 1 107 ? 5.432 20.242 52.616 1.00 13.07 89 ILE B O 1
ATOM 3308 N N . ARG B 1 108 ? 6.650 19.242 54.236 1.00 14.98 90 ARG B N 1
ATOM 3309 C CA . ARG B 1 108 ? 6.275 17.848 53.867 1.00 15.09 90 ARG B CA 1
ATOM 3310 C C . ARG B 1 108 ? 4.775 17.649 54.122 1.00 15.28 90 ARG B C 1
ATOM 3311 O O . ARG B 1 108 ? 4.117 16.997 53.314 1.00 16.45 90 ARG B O 1
ATOM 3319 N N . CYS B 1 109 ? 4.250 18.225 55.198 1.00 15.33 91 CYS B N 1
ATOM 3320 C CA . CYS B 1 109 ? 2.805 18.172 55.555 1.00 15.96 91 CYS B CA 1
ATOM 3321 C C . CYS B 1 109 ? 2.029 19.109 54.633 1.00 15.57 91 CYS B C 1
ATOM 3322 O O . CYS B 1 109 ? 0.991 18.702 54.084 1.00 16.36 91 CYS B O 1
ATOM 3325 N N . GLU B 1 110 ? 2.543 20.327 54.472 1.00 15.68 92 GLU B N 1
ATOM 3326 C CA . GLU B 1 110 ? 1.853 21.439 53.783 1.00 15.79 92 GLU B CA 1
ATOM 3327 C C . GLU B 1 110 ? 1.435 21.027 52.364 1.00 15.94 92 GLU B C 1
ATOM 3328 O O . GLU B 1 110 ? 0.286 21.338 51.973 1.00 17.11 92 GLU B O 1
ATOM 3334 N N . VAL B 1 111 ? 2.308 20.356 51.613 1.00 15.63 93 VAL B N 1
ATOM 3335 C CA . VAL B 1 111 ? 2.019 19.988 50.193 1.00 16.18 93 VAL B CA 1
ATOM 3336 C C . VAL B 1 111 ? 1.824 18.468 50.076 1.00 16.96 93 VAL B C 1
ATOM 3337 O O . VAL B 1 111 ? 1.921 17.948 48.960 1.00 20.63 93 VAL B O 1
ATOM 3341 N N . SER B 1 112 ? 1.487 17.802 51.179 1.00 17.44 94 SER B N 1
ATOM 3342 C CA . SER B 1 112 ? 1.084 16.374 51.212 1.00 18.31 94 SER B CA 1
ATOM 3343 C C . SER B 1 112 ? -0.167 16.182 50.357 1.00 18.81 94 SER B C 1
ATOM 3344 O O . SER B 1 112 ? -1.015 17.073 50.278 1.00 19.10 94 SER B O 1
ATOM 3347 N N . PRO B 1 113 ? -0.332 15.021 49.683 1.00 20.32 95 PRO B N 1
ATOM 3348 C CA . PRO B 1 113 ? -1.581 14.721 48.986 1.00 21.57 95 PRO B CA 1
ATOM 3349 C C . PRO B 1 113 ? -2.797 14.871 49.916 1.00 21.66 95 PRO B C 1
ATOM 3350 O O . PRO B 1 113 ? -3.849 15.229 49.430 1.00 22.84 95 PRO B O 1
ATOM 3354 N N . GLU B 1 114 ? -2.612 14.578 51.210 1.00 21.60 96 GLU B N 1
ATOM 3355 C CA . GLU B 1 114 ? -3.637 14.689 52.280 1.00 21.70 96 GLU B CA 1
ATOM 3356 C C . GLU B 1 114 ? -4.162 16.131 52.332 1.00 19.88 96 GLU B C 1
ATOM 3357 O O . GLU B 1 114 ? -5.395 16.334 52.324 1.00 20.73 96 GLU B O 1
ATOM 3363 N N . TYR B 1 115 ? -3.254 17.102 52.384 1.00 17.48 97 TYR B N 1
ATOM 3364 C CA . TYR B 1 115 ? -3.595 18.544 52.476 1.00 17.63 97 TYR B CA 1
ATOM 3365 C C . TYR B 1 115 ? -4.242 18.992 51.164 1.00 17.53 97 TYR B C 1
ATOM 3366 O O . TYR B 1 115 ? -5.344 19.576 51.215 1.00 17.85 97 TYR B O 1
ATOM 3375 N N . TRP B 1 116 ? -3.587 18.716 50.034 1.00 18.14 98 TRP B N 1
ATOM 3376 C CA . TRP B 1 116 ? -4.049 19.114 48.676 1.00 20.30 98 TRP B CA 1
ATOM 3377 C C . TRP B 1 116 ? -5.507 18.679 48.494 1.00 20.05 98 TRP B C 1
ATOM 3378 O O . TRP B 1 116 ? -6.338 19.521 48.129 1.00 21.08 98 TRP B O 1
ATOM 3389 N N . LYS B 1 117 ? -5.808 17.405 48.745 1.00 20.64 99 LYS B N 1
ATOM 3390 C CA . LYS B 1 117 ? -7.153 16.839 48.453 1.00 21.25 99 LYS B CA 1
ATOM 3391 C C . LYS B 1 117 ? -8.186 17.405 49.433 1.00 20.62 99 LYS B C 1
ATOM 3392 O O . LYS B 1 117 ? -9.338 17.634 49.002 1.00 20.85 99 LYS B O 1
ATOM 3398 N N . ALA B 1 118 ? -7.803 17.621 50.694 1.00 19.19 100 ALA B N 1
ATOM 3399 C CA . ALA B 1 118 ? -8.631 18.323 51.704 1.00 19.13 100 ALA B CA 1
ATOM 3400 C C . ALA B 1 118 ? -8.969 19.732 51.196 1.00 18.54 100 ALA B C 1
ATOM 3401 O O . ALA B 1 118 ? -10.157 20.100 51.224 1.00 20.44 100 ALA B O 1
ATOM 3403 N N . TRP B 1 119 ? -7.970 20.488 50.724 1.00 17.10 101 TRP B N 1
ATOM 3404 C CA . TRP B 1 119 ? -8.151 21.860 50.170 1.00 18.09 101 TRP B CA 1
ATOM 3405 C C . TRP B 1 119 ? -9.156 21.870 49.005 1.00 19.47 101 TRP B C 1
ATOM 3406 O O . TRP B 1 119 ? -9.986 22.791 48.951 1.00 22.18 101 TRP B O 1
ATOM 3417 N N A SER B 1 120 ? -9.077 20.878 48.109 0.50 20.53 102 SER B N 1
ATOM 3418 N N B SER B 1 120 ? -9.099 20.885 48.106 0.50 20.07 102 SER B N 1
ATOM 3419 C CA A SER B 1 120 ? -10.006 20.681 46.960 0.50 22.47 102 SER B CA 1
ATOM 3420 C CA B SER B 1 120 ? -10.026 20.766 46.946 0.50 20.95 102 SER B CA 1
ATOM 3421 C C A SER B 1 120 ? -11.469 20.685 47.432 0.50 22.68 102 SER B C 1
ATOM 3422 C C B SER B 1 120 ? -11.487 20.661 47.415 0.50 21.80 102 SER B C 1
ATOM 3423 O O A SER B 1 120 ? -12.329 21.175 46.676 0.50 24.09 102 SER B O 1
ATOM 3424 O O B SER B 1 120 ? -12.374 21.054 46.633 0.50 22.48 102 SER B O 1
ATOM 3429 N N . MET B 1 121 ? -11.733 20.135 48.621 1.00 22.53 103 MET B N 1
ATOM 3430 C CA . MET B 1 121 ? -13.107 19.899 49.153 1.00 23.97 103 MET B CA 1
ATOM 3431 C C . MET B 1 121 ? -13.533 20.992 50.142 1.00 24.33 103 MET B C 1
ATOM 3432 O O . MET B 1 121 ? -14.635 20.872 50.711 1.00 24.21 103 MET B O 1
ATOM 3437 N N . TYR B 1 122 ? -12.716 22.033 50.322 1.00 23.10 104 TYR B N 1
ATOM 3438 C CA . TYR B 1 122 ? -12.994 23.174 51.233 1.00 23.69 104 TYR B CA 1
ATOM 3439 C C . TYR B 1 122 ? -14.283 23.885 50.796 1.00 25.08 104 TYR B C 1
ATOM 3440 O O . TYR B 1 122 ? -15.129 24.179 51.662 1.00 26.36 104 TYR B O 1
ATOM 3449 N N . SER B 1 123 ? -14.426 24.139 49.493 1.00 24.92 105 SER B N 1
ATOM 3450 C CA . SER B 1 123 ? -15.623 24.753 48.862 1.00 27.23 105 SER B CA 1
ATOM 3451 C C . SER B 1 123 ? -16.885 23.955 49.215 1.00 30.27 105 SER B C 1
ATOM 3452 O O . SER B 1 123 ? -17.916 24.594 49.526 1.00 32.60 105 SER B O 1
ATOM 3455 N N . LYS B 1 124 ? -16.810 22.618 49.178 1.00 31.41 106 LYS B N 1
ATOM 3456 C CA . LYS B 1 124 ? -17.967 21.710 49.435 1.00 33.11 106 LYS B CA 1
ATOM 3457 C C . LYS B 1 124 ? -18.268 21.656 50.937 1.00 31.57 106 LYS B C 1
ATOM 3458 O O . LYS B 1 124 ? -19.444 21.434 51.290 1.00 33.90 106 LYS B O 1
ATOM 3464 N N . SER B 1 125 ? -17.257 21.841 51.789 1.00 28.50 107 SER B N 1
ATOM 3465 C CA . SER B 1 125 ? -17.388 21.766 53.271 1.00 29.98 107 SER B CA 1
ATOM 3466 C C . SER B 1 125 ? -18.126 22.998 53.822 1.00 29.80 107 SER B C 1
ATOM 3467 O O . SER B 1 125 ? -18.692 22.895 54.922 1.00 27.95 107 SER B O 1
ATOM 3470 N N . LEU B 1 126 ? -18.116 24.121 53.097 1.00 29.84 108 LEU B N 1
ATOM 3471 C CA . LEU B 1 126 ? -18.630 25.426 53.596 1.00 32.01 108 LEU B CA 1
ATOM 3472 C C . LEU B 1 126 ? -20.160 25.479 53.497 1.00 36.41 108 LEU B C 1
ATOM 3473 O O . LEU B 1 126 ? -20.753 26.394 54.105 1.00 36.42 108 LEU B O 1
ATOM 3478 N N . TYR B 1 127 ? -20.777 24.535 52.782 1.00 43.33 109 TYR B N 1
ATOM 3479 C CA . TYR B 1 127 ? -22.248 24.487 52.580 1.00 48.71 109 TYR B CA 1
ATOM 3480 C C . TYR B 1 127 ? -22.916 24.125 53.912 1.00 53.77 109 TYR B C 1
ATOM 3481 O O . TYR B 1 127 ? -22.564 23.091 54.513 1.00 52.52 109 TYR B O 1
ATOM 3490 N N . GLU B 1 128 ? -23.829 25.009 54.340 1.00 60.58 110 GLU B N 1
ATOM 3491 C CA . GLU B 1 128 ? -24.549 25.050 55.647 1.00 64.52 110 GLU B CA 1
ATOM 3492 C C . GLU B 1 128 ? -25.094 23.664 56.012 1.00 65.30 110 GLU B C 1
ATOM 3493 O O . GLU B 1 128 ? -25.002 23.286 57.200 1.00 61.40 110 GLU B O 1
ATOM 3499 N N . ASN B 1 129 ? -25.649 22.954 55.024 1.00 67.86 111 ASN B N 1
ATOM 3500 C CA . ASN B 1 129 ? -26.331 21.638 55.183 1.00 67.16 111 ASN B CA 1
ATOM 3501 C C . ASN B 1 129 ? -25.333 20.553 55.620 1.00 67.91 111 ASN B C 1
ATOM 3502 O O . ASN B 1 129 ? -25.783 19.566 56.238 1.00 68.81 111 ASN B O 1
ATOM 3507 N N . ASN B 1 130 ? -24.042 20.712 55.305 1.00 63.95 112 ASN B N 1
ATOM 3508 C CA . ASN B 1 130 ? -22.988 19.696 55.584 1.00 56.63 112 ASN B CA 1
ATOM 3509 C C . ASN B 1 130 ? -22.430 19.916 56.998 1.00 54.00 112 ASN B C 1
ATOM 3510 O O . ASN B 1 130 ? -22.491 21.066 57.486 1.00 58.88 112 ASN B O 1
ATOM 3515 N N . SER B 1 131 ? -21.906 18.854 57.622 1.00 51.50 113 SER B N 1
ATOM 3516 C CA . SER B 1 131 ? -21.247 18.885 58.958 1.00 48.97 113 SER B CA 1
ATOM 3517 C C . SER B 1 131 ? -19.911 18.116 58.948 1.00 43.01 113 SER B C 1
ATOM 3518 O O . SER B 1 131 ? -19.324 17.944 60.038 1.00 41.16 113 SER B O 1
ATOM 3521 N N . LYS B 1 132 ? -19.420 17.694 57.777 1.00 38.32 114 LYS B N 1
ATOM 3522 C CA . LYS B 1 132 ? -18.148 16.929 57.635 1.00 34.49 114 LYS B CA 1
ATOM 3523 C C . LYS B 1 132 ? -16.993 17.900 57.366 1.00 30.79 114 LYS B C 1
ATOM 3524 O O . LYS B 1 132 ? -17.233 18.919 56.689 1.00 32.34 114 LYS B O 1
ATOM 3530 N N . THR B 1 133 ? -15.786 17.591 57.853 1.00 26.67 115 THR B N 1
ATOM 3531 C CA . THR B 1 133 ? -14.549 18.358 57.525 1.00 25.87 115 THR B CA 1
ATOM 3532 C C . THR B 1 133 ? -14.242 18.162 56.040 1.00 25.50 115 THR B C 1
ATOM 3533 O O . THR B 1 133 ? -14.619 17.106 55.491 1.00 26.49 115 THR B O 1
ATOM 3537 N N . ALA B 1 134 ? -13.592 19.145 55.410 1.00 23.68 116 ALA B N 1
ATOM 3538 C CA . ALA B 1 134 ? -13.131 19.049 54.010 1.00 23.18 116 ALA B CA 1
ATOM 3539 C C . ALA B 1 134 ? -12.237 17.807 53.888 1.00 23.75 116 ALA B C 1
ATOM 3540 O O . ALA B 1 134 ? -12.307 17.111 52.853 1.00 24.68 116 ALA B O 1
ATOM 3542 N N . PHE B 1 135 ? -11.457 17.526 54.935 1.00 23.29 117 PHE B N 1
ATOM 3543 C CA . PHE B 1 135 ? -10.526 16.374 55.010 1.00 23.33 117 PHE B CA 1
ATOM 3544 C C . PHE B 1 135 ? -11.321 15.069 54.936 1.00 24.57 117 PHE B C 1
ATOM 3545 O O . PHE B 1 135 ? -10.903 14.160 54.190 1.00 25.55 117 PHE B O 1
ATOM 3553 N N . GLU B 1 136 ? -12.415 14.972 55.697 1.00 26.37 118 GLU B N 1
ATOM 3554 C CA . GLU B 1 136 ? -13.251 13.74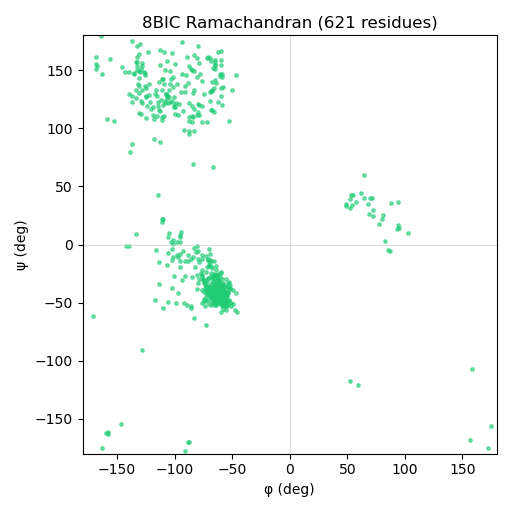1 55.746 1.00 28.34 118 GLU B CA 1
ATOM 3555 C C . GLU B 1 136 ? -13.983 13.580 54.408 1.00 28.75 118 GLU B C 1
ATOM 3556 O O . GLU B 1 136 ? -14.085 12.436 53.933 1.00 31.08 118 GLU B O 1
ATOM 3562 N N . ILE B 1 137 ? -14.459 14.677 53.813 1.00 28.95 119 ILE B N 1
ATOM 3563 C CA . ILE B 1 137 ? -15.120 14.659 52.473 1.00 29.94 119 ILE B CA 1
ATOM 3564 C C . ILE B 1 137 ? -14.116 14.092 51.463 1.00 28.72 119 ILE B C 1
ATOM 3565 O O . ILE B 1 137 ? -14.514 13.272 50.623 1.00 29.74 119 ILE B O 1
ATOM 3570 N N . ALA B 1 138 ? -12.850 14.499 51.569 1.00 27.67 120 ALA B N 1
ATOM 3571 C CA . ALA B 1 138 ? -11.758 14.100 50.653 1.00 26.91 120 ALA B CA 1
ATOM 3572 C C . ALA B 1 138 ? -11.357 12.635 50.887 1.00 27.23 120 ALA B C 1
ATOM 3573 O O . ALA B 1 138 ? -11.244 11.898 49.891 1.00 27.42 120 ALA B O 1
ATOM 3575 N N . HIS B 1 139 ? -11.129 12.237 52.144 1.00 26.00 121 HIS B N 1
ATOM 3576 C CA . HIS B 1 139 ? -10.407 10.986 52.517 1.00 26.17 121 HIS B CA 1
ATOM 3577 C C . HIS B 1 139 ? -11.354 9.903 53.050 1.00 27.44 121 HIS B C 1
ATOM 3578 O O . HIS B 1 139 ? -10.922 8.738 53.100 1.00 29.04 121 HIS B O 1
ATOM 3585 N N . GLY B 1 140 ? -12.574 10.262 53.459 1.00 29.75 122 GLY B N 1
ATOM 3586 C CA . GLY B 1 140 ? -13.578 9.300 53.962 1.00 29.91 122 GLY B CA 1
ATOM 3587 C C . GLY B 1 140 ? -13.416 8.998 55.446 1.00 30.73 122 GLY B C 1
ATOM 3588 O O . GLY B 1 140 ? -14.271 8.270 55.977 1.00 33.43 122 GLY B O 1
ATOM 3589 N N . LYS B 1 141 ? -12.364 9.530 56.088 1.00 31.52 123 LYS B N 1
ATOM 3590 C CA . LYS B 1 141 ? -12.126 9.487 57.559 1.00 30.67 123 LYS B CA 1
ATOM 3591 C C . LYS B 1 141 ? -11.740 10.876 58.058 1.00 29.11 123 LYS B C 1
ATOM 3592 O O . LYS B 1 141 ? -11.141 11.657 57.317 1.00 31.04 123 LYS B O 1
ATOM 3598 N N . PRO B 1 142 ? -11.999 11.206 59.344 1.00 30.18 124 PRO B N 1
ATOM 3599 C CA . PRO B 1 142 ? -11.505 12.454 59.928 1.00 29.36 124 PRO B CA 1
ATOM 3600 C C . PRO B 1 142 ? -9.986 12.379 60.149 1.00 27.50 124 PRO B C 1
ATOM 3601 O O . PRO B 1 142 ? -9.444 11.285 60.183 1.00 28.56 124 PRO B O 1
ATOM 3605 N N . PHE B 1 143 ? -9.346 13.539 60.295 1.00 24.19 125 PHE B N 1
ATOM 3606 C CA . PHE B 1 143 ? -7.870 13.724 60.285 1.00 23.21 125 PHE B CA 1
ATOM 3607 C C . PHE B 1 143 ? -7.186 12.698 61.200 1.00 24.12 125 PHE B C 1
ATOM 3608 O O . PHE B 1 143 ? -6.314 11.948 60.716 1.00 24.25 125 PHE B O 1
ATOM 3616 N N . PHE B 1 144 ? -7.564 12.655 62.482 1.00 24.87 126 PHE B N 1
ATOM 3617 C CA . PHE B 1 144 ? -6.835 11.886 63.529 1.00 24.97 126 PHE B CA 1
ATOM 3618 C C . PHE B 1 144 ? -7.096 10.383 63.382 1.00 25.09 126 PHE B C 1
ATOM 3619 O O . PHE B 1 144 ? -6.186 9.592 63.710 1.00 26.56 126 PHE B O 1
ATOM 3627 N N . GLU B 1 145 ? -8.268 9.990 62.882 1.00 25.47 127 GLU B N 1
ATOM 3628 C CA . GLU B 1 145 ? -8.561 8.569 62.543 1.00 28.47 127 GLU B CA 1
ATOM 3629 C C . GLU B 1 145 ? -7.665 8.164 61.365 1.00 29.22 127 GLU B C 1
ATOM 3630 O O . GLU B 1 145 ? -7.107 7.049 61.389 1.00 29.00 127 GLU B O 1
ATOM 3636 N N . TYR B 1 146 ? -7.518 9.059 60.384 1.00 28.49 128 TYR B N 1
ATOM 3637 C CA . TYR B 1 146 ? -6.702 8.847 59.164 1.00 27.01 128 TYR B CA 1
ATOM 3638 C C . TYR B 1 146 ? -5.238 8.603 59.555 1.00 27.94 128 TYR B C 1
ATOM 3639 O O . TYR B 1 146 ? -4.616 7.710 58.938 1.00 26.69 128 TYR B O 1
ATOM 3648 N N . LEU B 1 147 ? -4.712 9.337 60.546 1.00 26.98 129 LEU B N 1
ATOM 3649 C CA . LEU B 1 147 ? -3.323 9.148 61.057 1.00 28.86 129 LEU B CA 1
ATOM 3650 C C . LEU B 1 147 ? -3.082 7.673 61.423 1.00 30.28 129 LEU B C 1
ATOM 3651 O O . LEU B 1 147 ? -1.958 7.197 61.189 1.00 30.08 129 LEU B O 1
ATOM 3656 N N . ASP B 1 148 ? -4.081 6.982 61.987 1.00 32.06 130 ASP B N 1
ATOM 3657 C CA . ASP B 1 148 ? -3.961 5.575 62.465 1.00 34.38 130 ASP B CA 1
ATOM 3658 C C . ASP B 1 148 ? -3.569 4.637 61.315 1.00 37.09 130 ASP B C 1
ATOM 3659 O O . ASP B 1 148 ? -2.823 3.664 61.583 1.00 40.07 130 ASP B O 1
ATOM 3664 N N . HIS B 1 149 ? -4.064 4.891 60.097 1.00 37.05 131 HIS B N 1
ATOM 3665 C CA . HIS B 1 149 ? -3.960 3.969 58.930 1.00 38.51 131 HIS B CA 1
ATOM 3666 C C . HIS B 1 149 ? -2.852 4.408 57.967 1.00 34.48 131 HIS B C 1
ATOM 3667 O O . HIS B 1 149 ? -2.693 3.738 56.934 1.00 38.28 131 HIS B O 1
ATOM 3674 N N . HIS B 1 150 ? -2.135 5.501 58.265 1.00 34.71 132 HIS B N 1
ATOM 3675 C CA . HIS B 1 150 ? -1.123 6.102 57.354 1.00 32.41 132 HIS B CA 1
ATOM 3676 C C . HIS B 1 150 ? 0.128 6.488 58.150 1.00 30.49 132 HIS B C 1
ATOM 3677 O O . HIS B 1 150 ? 0.229 7.657 58.580 1.00 28.01 132 HIS B O 1
ATOM 3684 N N . GLU B 1 151 ? 1.038 5.523 58.317 1.00 32.07 133 GLU B N 1
ATOM 3685 C CA . GLU B 1 151 ? 2.232 5.602 59.204 1.00 32.41 133 GLU B CA 1
ATOM 3686 C C . GLU B 1 151 ? 3.173 6.730 58.750 1.00 31.27 133 GLU B C 1
ATOM 3687 O O . GLU B 1 151 ? 3.698 7.444 59.621 1.00 32.35 133 GLU B O 1
ATOM 3693 N N . LEU B 1 152 ? 3.404 6.855 57.442 1.00 30.28 134 LEU B N 1
ATOM 3694 C CA . LEU B 1 152 ? 4.354 7.838 56.851 1.00 30.10 134 LEU B CA 1
ATOM 3695 C C . LEU B 1 152 ? 3.839 9.258 57.127 1.00 29.22 134 LEU B C 1
ATOM 3696 O O . LEU B 1 152 ? 4.626 10.099 57.619 1.00 26.19 134 LEU B O 1
ATOM 3701 N N . PHE B 1 153 ? 2.562 9.506 56.821 1.00 28.85 135 PHE B N 1
ATOM 3702 C CA . PHE B 1 153 ? 1.894 10.815 57.037 1.00 28.05 135 PHE B CA 1
ATOM 3703 C C . PHE B 1 153 ? 1.898 11.150 58.534 1.00 25.85 135 PHE B C 1
ATOM 3704 O O . PHE B 1 153 ? 2.211 12.295 58.885 1.00 26.24 135 PHE B O 1
ATOM 3712 N N . ARG B 1 154 ? 1.561 10.179 59.389 1.00 25.14 136 ARG B N 1
ATOM 3713 C CA . ARG B 1 154 ? 1.564 10.354 60.864 1.00 25.28 136 ARG B CA 1
ATOM 3714 C C . ARG B 1 154 ? 2.988 10.683 61.326 1.00 22.92 136 ARG B C 1
ATOM 3715 O O . ARG B 1 154 ? 3.135 11.598 62.144 1.00 22.34 136 ARG B O 1
ATOM 3723 N N . SER B 1 155 ? 3.989 9.950 60.829 1.00 22.72 137 SER B N 1
ATOM 3724 C CA . SER B 1 155 ? 5.414 10.098 61.227 1.00 24.44 137 SER B CA 1
ATOM 3725 C C . SER B 1 155 ? 5.887 11.533 60.945 1.00 23.57 137 SER B C 1
ATOM 3726 O O . SER B 1 155 ? 6.459 12.164 61.855 1.00 24.91 137 SER B O 1
ATOM 3729 N N . ASN B 1 156 ? 5.634 12.043 59.739 1.00 23.12 138 ASN B N 1
ATOM 3730 C CA . ASN B 1 156 ? 6.006 13.428 59.336 1.00 23.56 138 ASN B CA 1
ATOM 3731 C C . ASN B 1 156 ? 5.276 14.423 60.250 1.00 22.33 138 ASN B C 1
ATOM 3732 O O . ASN B 1 156 ? 5.933 15.365 60.748 1.00 22.66 138 ASN B O 1
ATOM 3737 N N . PHE B 1 157 ? 3.977 14.208 60.485 1.00 21.61 139 PHE B N 1
ATOM 3738 C CA . PHE B 1 157 ? 3.108 15.118 61.278 1.00 21.53 139 PHE B CA 1
ATOM 3739 C C . PHE B 1 157 ? 3.594 15.168 62.731 1.00 21.04 139 PHE B C 1
ATOM 3740 O O . PHE B 1 157 ? 3.804 16.273 63.249 1.00 23.32 139 PHE B O 1
ATOM 3748 N N . ASP B 1 158 ? 3.772 14.000 63.359 1.00 21.14 140 ASP B N 1
ATOM 3749 C CA . ASP B 1 158 ? 4.237 13.872 64.767 1.00 21.12 140 ASP B CA 1
ATOM 3750 C C . ASP B 1 158 ? 5.635 14.493 64.901 1.00 21.61 140 ASP B C 1
ATOM 3751 O O . ASP B 1 158 ? 5.881 15.164 65.927 1.00 21.74 140 ASP B O 1
ATOM 3756 N N . SER B 1 159 ? 6.521 14.255 63.924 1.00 23.23 141 SER B N 1
ATOM 3757 C CA . SER B 1 159 ? 7.900 14.816 63.890 1.00 22.61 141 SER B CA 1
ATOM 3758 C C . SER B 1 159 ? 7.839 16.342 63.787 1.00 21.97 141 SER B C 1
ATOM 3759 O O . SER B 1 159 ? 8.559 17.008 64.548 1.00 21.85 141 SER B O 1
ATOM 3762 N N . PHE B 1 160 ? 7.025 16.855 62.860 1.00 22.06 142 PHE B N 1
ATOM 3763 C CA . PHE B 1 160 ? 6.736 18.305 62.676 1.00 20.63 142 PHE B CA 1
ATOM 3764 C C . PHE B 1 160 ? 6.371 18.904 64.040 1.00 20.32 142 PHE B C 1
ATOM 3765 O O . PHE B 1 160 ? 6.998 19.889 64.451 1.00 21.96 142 PHE B O 1
ATOM 3773 N N . MET B 1 161 ? 5.429 18.287 64.756 1.00 20.18 143 MET B N 1
ATOM 3774 C CA . MET B 1 161 ? 4.911 18.804 66.054 1.00 20.30 143 MET B CA 1
ATOM 3775 C C . MET B 1 161 ? 6.040 18.803 67.091 1.00 18.90 143 MET B C 1
ATOM 3776 O O . MET B 1 161 ? 6.152 19.785 67.824 1.00 19.10 143 MET B O 1
ATOM 3781 N N . SER B 1 162 ? 6.867 17.751 67.130 1.00 19.42 144 SER B N 1
ATOM 3782 C CA . SER B 1 162 ? 8.003 17.625 68.083 1.00 20.22 144 SER B CA 1
ATOM 3783 C C . SER B 1 162 ? 8.979 18.794 67.894 1.00 20.50 144 SER B C 1
ATOM 3784 O O . SER B 1 162 ? 9.489 19.313 68.903 1.00 19.27 144 SER B O 1
ATOM 3787 N N . LYS B 1 163 ? 9.210 19.220 66.652 1.00 20.87 145 LYS B N 1
ATOM 3788 C CA . LYS B 1 163 ? 10.183 20.305 66.353 1.00 21.95 145 LYS B CA 1
ATOM 3789 C C . LYS B 1 163 ? 9.575 21.658 66.730 1.00 21.99 145 LYS B C 1
ATOM 3790 O O . LYS B 1 163 ? 10.343 22.579 67.065 1.00 23.29 145 LYS B O 1
ATOM 3796 N N . ASN B 1 164 ? 8.248 21.769 66.698 1.00 20.79 146 ASN B N 1
ATOM 3797 C CA . ASN B 1 164 ? 7.534 22.985 67.159 1.00 21.38 146 ASN B CA 1
ATOM 3798 C C . ASN B 1 164 ? 7.861 23.204 68.642 1.00 22.93 146 ASN B C 1
ATOM 3799 O O . ASN B 1 164 ? 8.089 24.358 69.032 1.00 25.79 146 ASN B O 1
ATOM 3804 N N . SER B 1 165 ? 7.924 22.132 69.433 1.00 22.80 147 SER B N 1
ATOM 3805 C CA . SER B 1 165 ? 8.275 22.176 70.877 1.00 22.96 147 SER B CA 1
ATOM 3806 C C . SER B 1 165 ? 9.734 22.612 71.043 1.00 24.20 147 SER B C 1
ATOM 3807 O O . SER B 1 165 ? 10.005 23.410 71.953 1.00 26.46 147 SER B O 1
ATOM 3810 N N . ASP B 1 166 ? 10.635 22.114 70.195 1.00 25.26 148 ASP B N 1
ATOM 3811 C CA . ASP B 1 166 ? 12.081 22.470 70.224 1.00 26.94 148 ASP B CA 1
ATOM 3812 C C . ASP B 1 166 ? 12.251 23.988 70.061 1.00 28.04 148 ASP B C 1
ATOM 3813 O O . ASP B 1 166 ? 13.130 24.548 70.736 1.00 29.55 148 ASP B O 1
ATOM 3818 N N . LYS B 1 167 ? 11.449 24.624 69.204 1.00 27.98 149 LYS B N 1
ATOM 3819 C CA . LYS B 1 167 ? 11.553 26.080 68.901 1.00 31.50 149 LYS B CA 1
ATOM 3820 C C . LYS B 1 167 ? 11.196 26.927 70.133 1.00 32.00 149 LYS B C 1
ATOM 3821 O O . LYS B 1 167 ? 11.833 27.981 70.315 1.00 34.28 149 LYS B O 1
ATOM 3827 N N . ILE B 1 168 ? 10.221 26.513 70.949 1.00 30.40 150 ILE B N 1
ATOM 3828 C CA . ILE B 1 168 ? 9.665 27.386 72.029 1.00 29.44 150 ILE B CA 1
ATOM 3829 C C . ILE B 1 168 ? 10.220 26.998 73.407 1.00 29.83 150 ILE B C 1
ATOM 3830 O O . ILE B 1 168 ? 10.030 27.802 74.336 1.00 33.01 150 ILE B O 1
ATOM 3835 N N . ILE B 1 169 ? 10.873 25.836 73.549 1.00 30.27 151 ILE B N 1
ATOM 3836 C CA . ILE B 1 169 ? 11.213 25.245 74.883 1.00 31.74 151 ILE B CA 1
ATOM 3837 C C . ILE B 1 169 ? 12.028 26.241 75.717 1.00 32.75 151 ILE B C 1
ATOM 3838 O O . ILE B 1 169 ? 11.717 26.389 76.913 1.00 32.32 151 ILE B O 1
ATOM 3843 N N . GLU B 1 170 ? 13.043 26.874 75.125 1.00 33.28 152 GLU B N 1
ATOM 3844 C CA . GLU B 1 170 ? 13.980 27.770 75.850 1.00 36.21 152 GLU B CA 1
ATOM 3845 C C . GLU B 1 170 ? 13.179 28.905 76.500 1.00 35.93 152 GLU B C 1
ATOM 3846 O O . GLU B 1 170 ? 13.334 29.114 77.725 1.00 37.73 152 GLU B O 1
ATOM 3852 N N . LYS B 1 171 ? 12.356 29.596 75.704 1.00 32.89 153 LYS B N 1
ATOM 3853 C CA . LYS B 1 171 ? 11.464 30.699 76.156 1.00 32.20 153 LYS B CA 1
ATOM 3854 C C . LYS B 1 171 ? 10.458 30.159 77.184 1.00 30.24 153 LYS B C 1
ATOM 3855 O O . LYS B 1 171 ? 10.255 30.825 78.216 1.00 31.14 153 LYS B O 1
ATOM 3861 N N . LEU B 1 172 ? 9.865 28.991 76.924 1.00 28.41 154 LEU B N 1
ATOM 3862 C CA . LEU B 1 172 ? 8.821 28.391 77.799 1.00 29.71 154 LEU B CA 1
ATOM 3863 C C . LEU B 1 172 ? 9.369 28.171 79.219 1.00 31.84 154 LEU B C 1
ATOM 3864 O O . LEU B 1 172 ? 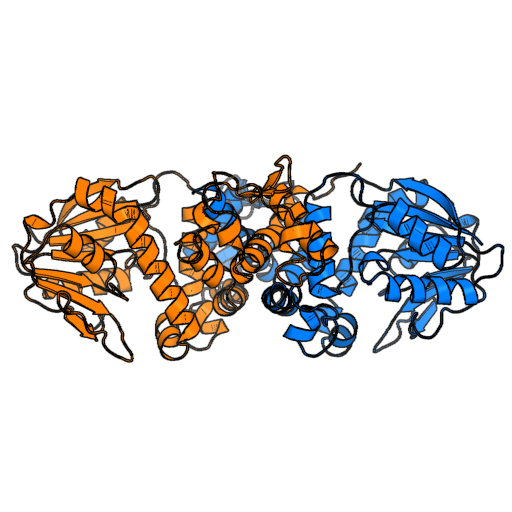8.683 28.564 80.174 1.00 31.57 154 LEU B O 1
ATOM 3869 N N . LEU B 1 173 ? 10.560 27.575 79.351 1.00 33.66 155 LEU B N 1
ATOM 3870 C CA . LEU B 1 173 ? 11.224 27.303 80.659 1.00 36.44 155 LEU B CA 1
ATOM 3871 C C . LEU B 1 173 ? 11.546 28.620 81.378 1.00 37.09 155 LEU B C 1
ATOM 3872 O O . LEU B 1 173 ? 11.619 28.612 82.622 1.00 35.51 155 LEU B O 1
ATOM 3877 N N . ASP B 1 174 ? 11.769 29.698 80.624 1.00 38.04 156 ASP B N 1
ATOM 3878 C CA . ASP B 1 174 ? 12.160 31.022 81.173 1.00 40.30 156 ASP B CA 1
ATOM 3879 C C . ASP B 1 174 ? 10.946 31.693 81.826 1.00 41.10 156 ASP B C 1
ATOM 3880 O O . ASP B 1 174 ? 11.152 32.407 82.820 1.00 45.63 156 ASP B O 1
ATOM 3885 N N . ILE B 1 175 ? 9.737 31.464 81.298 1.00 37.36 157 ILE B N 1
ATOM 3886 C CA . ILE B 1 175 ? 8.503 32.216 81.679 1.00 38.21 157 ILE B CA 1
ATOM 3887 C C . ILE B 1 175 ? 7.580 31.358 82.551 1.00 37.80 157 ILE B C 1
ATOM 3888 O O . ILE B 1 175 ? 6.567 31.901 83.015 1.00 36.31 157 ILE B O 1
ATOM 3893 N N . TYR B 1 176 ? 7.876 30.070 82.742 1.00 35.74 158 TYR B N 1
ATOM 3894 C CA . TYR B 1 176 ? 7.113 29.191 83.667 1.00 36.00 158 TYR B CA 1
ATOM 3895 C C . TYR B 1 176 ? 8.078 28.274 84.424 1.00 34.46 158 TYR B C 1
ATOM 3896 O O . TYR B 1 176 ? 8.937 27.634 83.794 1.00 33.45 158 TYR B O 1
ATOM 3905 N N . ASP B 1 177 ? 7.937 28.244 85.751 1.00 37.34 159 ASP B N 1
ATOM 3906 C CA . ASP B 1 177 ? 8.712 27.371 86.671 1.00 39.45 159 ASP B CA 1
ATOM 3907 C C . ASP B 1 177 ? 8.047 25.989 86.712 1.00 38.61 159 ASP B C 1
ATOM 3908 O O . ASP B 1 177 ? 7.069 25.821 87.464 1.00 38.98 159 ASP B O 1
ATOM 3913 N N . PHE B 1 178 ? 8.562 25.042 85.924 1.00 37.08 160 PHE B N 1
ATOM 3914 C CA . PHE B 1 178 ? 8.060 23.646 85.841 1.00 36.81 160 PHE B CA 1
ATOM 3915 C C . PHE B 1 178 ? 8.535 22.855 87.064 1.00 38.06 160 PHE B C 1
ATOM 3916 O O . PHE B 1 178 ? 7.860 21.874 87.427 1.00 39.01 160 PHE B O 1
ATOM 3924 N N . SER B 1 179 ? 9.638 23.287 87.683 1.00 40.47 161 SER B N 1
ATOM 3925 C CA . SER B 1 179 ? 10.302 22.617 88.834 1.00 41.01 161 SER B CA 1
ATOM 3926 C C . SER B 1 179 ? 9.384 22.613 90.062 1.00 40.29 161 SER B C 1
ATOM 3927 O O . SER B 1 179 ? 9.612 21.774 90.946 1.00 40.29 161 SER B O 1
ATOM 3930 N N . GLN B 1 180 ? 8.405 23.523 90.125 1.00 41.05 162 GLN B N 1
ATOM 3931 C CA . GLN B 1 180 ? 7.444 23.631 91.257 1.00 42.04 162 GLN B CA 1
ATOM 3932 C C . GLN B 1 180 ? 6.549 22.383 91.289 1.00 39.38 162 GLN B C 1
ATOM 3933 O O . GLN B 1 180 ? 6.068 22.036 92.375 1.00 40.35 162 GLN B O 1
ATOM 3939 N N . HIS B 1 181 ? 6.342 21.735 90.139 1.00 38.90 163 HIS B N 1
ATOM 3940 C CA . HIS B 1 181 ? 5.433 20.571 89.965 1.00 36.91 163 HIS B CA 1
ATOM 3941 C C . HIS B 1 181 ? 6.184 19.257 90.222 1.00 38.96 163 HIS B C 1
ATOM 3942 O O . HIS B 1 181 ? 7.433 19.254 90.184 1.00 41.31 163 HIS B O 1
ATOM 3949 N N . ASN B 1 182 ? 5.435 18.184 90.484 1.00 38.08 164 ASN B N 1
ATOM 3950 C CA . ASN B 1 182 ? 5.964 16.823 90.773 1.00 39.04 164 ASN B CA 1
ATOM 3951 C C . ASN B 1 182 ? 5.501 15.846 89.687 1.00 34.20 164 ASN B C 1
ATOM 3952 O O . ASN B 1 182 ? 6.339 15.063 89.198 1.00 34.45 164 ASN B O 1
ATOM 3957 N N . ARG B 1 183 ? 4.211 15.877 89.352 1.00 32.33 165 ARG B N 1
ATOM 3958 C CA . ARG B 1 183 ? 3.582 14.986 88.342 1.00 31.81 165 ARG B CA 1
ATOM 3959 C C . ARG B 1 183 ? 3.013 15.850 87.211 1.00 28.73 165 ARG B C 1
ATOM 3960 O O . ARG B 1 183 ? 2.118 16.679 87.491 1.00 28.96 165 ARG B O 1
ATOM 3968 N N . ILE B 1 184 ? 3.525 15.657 85.991 1.00 26.33 166 ILE B N 1
ATOM 3969 C CA . ILE B 1 184 ? 3.213 16.474 84.779 1.00 24.27 166 ILE B CA 1
ATOM 3970 C C . ILE B 1 184 ? 2.702 15.539 83.673 1.00 21.88 166 ILE B C 1
ATOM 3971 O O . ILE B 1 184 ? 3.457 14.617 83.264 1.00 21.99 166 ILE B O 1
ATOM 3976 N N . LEU B 1 185 ? 1.467 15.763 83.215 1.00 20.06 167 LEU B N 1
ATOM 3977 C CA . LEU B 1 185 ? 0.854 15.051 82.063 1.00 20.29 167 LEU B CA 1
ATOM 3978 C C . LEU B 1 185 ? 0.799 15.988 80.852 1.00 19.95 167 LEU B C 1
ATOM 3979 O O . LEU B 1 185 ? 0.235 17.106 80.981 1.00 21.74 167 LEU B O 1
ATOM 3984 N N . ASP B 1 186 ? 1.358 15.541 79.725 1.00 20.42 168 ASP B N 1
ATOM 3985 C CA . ASP B 1 186 ? 1.295 16.221 78.406 1.00 21.70 168 ASP B CA 1
ATOM 3986 C C . ASP B 1 186 ? 0.079 15.666 77.656 1.00 20.72 168 ASP B C 1
ATOM 3987 O O . ASP B 1 186 ? 0.181 14.547 77.100 1.00 22.43 168 ASP B O 1
ATOM 3992 N N . VAL B 1 187 ? -1.041 16.395 77.693 1.00 19.59 169 VAL B N 1
ATOM 3993 C CA . VAL B 1 187 ? -2.346 15.966 77.111 1.00 19.18 169 VAL B CA 1
ATOM 3994 C C . VAL B 1 187 ? -2.303 16.191 75.592 1.00 19.59 169 VAL B C 1
ATOM 3995 O O . VAL B 1 187 ? -2.277 17.350 75.161 1.00 20.10 169 VAL B O 1
ATOM 3999 N N . GLY B 1 188 ? -2.294 15.107 74.810 1.00 20.14 170 GLY B N 1
ATOM 4000 C CA . GLY B 1 188 ? -2.102 15.158 73.346 1.00 19.42 170 GLY B CA 1
ATOM 4001 C C . GLY B 1 188 ? -0.669 15.522 72.988 1.00 19.09 170 GLY B C 1
ATOM 4002 O O . GLY B 1 188 ? -0.465 16.263 72.007 1.00 19.16 170 GLY B O 1
ATOM 4003 N N . GLY B 1 189 ? 0.294 14.974 73.734 1.00 19.29 171 GLY B N 1
ATOM 4004 C CA . GLY B 1 189 ? 1.733 15.285 73.612 1.00 20.27 171 GLY B CA 1
ATOM 4005 C C . GLY B 1 189 ? 2.423 14.544 72.477 1.00 18.55 171 GLY B C 1
ATOM 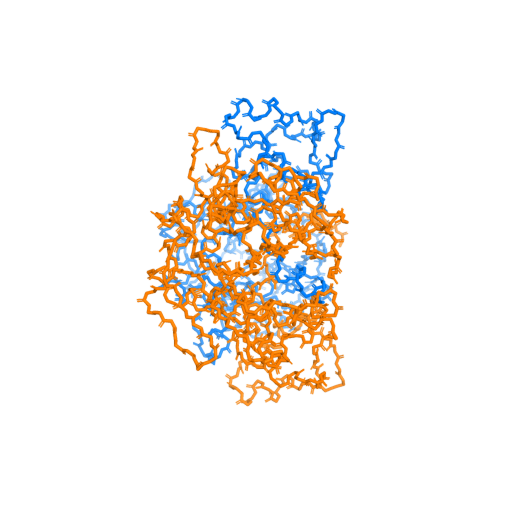4006 O O . GLY B 1 189 ? 3.637 14.778 72.296 1.00 19.02 171 GLY B O 1
ATOM 4007 N N . GLY B 1 190 ? 1.700 13.692 71.738 1.00 19.22 172 GLY B N 1
ATOM 4008 C CA . GLY B 1 190 ? 2.250 12.923 70.601 1.00 19.38 172 GLY B CA 1
ATOM 4009 C C . GLY B 1 190 ? 3.503 12.160 71.003 1.00 20.22 172 GLY B C 1
ATOM 4010 O O . GLY B 1 190 ? 3.418 11.328 71.922 1.00 20.92 172 GLY B O 1
ATOM 4011 N N . GLU B 1 191 ? 4.646 12.474 70.384 1.00 22.07 173 GLU B N 1
ATOM 4012 C CA . GLU B 1 191 ? 5.944 11.791 70.659 1.00 23.23 173 GLU B CA 1
ATOM 4013 C C . GLU B 1 191 ? 6.453 12.125 72.069 1.00 21.04 173 GLU B C 1
ATOM 4014 O O . GLU B 1 191 ? 7.394 11.452 72.520 1.00 20.76 173 GLU B O 1
ATOM 4020 N N . GLY B 1 192 ? 5.882 13.141 72.720 1.00 20.03 174 GLY B N 1
ATOM 4021 C CA . GLY B 1 192 ? 6.255 13.568 74.082 1.00 21.55 174 GLY B CA 1
ATOM 4022 C C . GLY B 1 192 ? 7.508 14.429 74.104 1.00 21.95 174 GLY B C 1
ATOM 4023 O O . GLY B 1 192 ? 8.146 14.520 75.176 1.00 24.54 174 GLY B O 1
ATOM 4024 N N . ASN B 1 193 ? 7.852 15.063 72.981 1.00 21.86 175 ASN B N 1
ATOM 4025 C CA . ASN B 1 193 ? 9.122 15.827 72.837 1.00 22.79 175 ASN B CA 1
ATOM 4026 C C . ASN B 1 193 ? 9.122 17.059 73.754 1.00 22.25 175 ASN B C 1
ATOM 4027 O O . ASN B 1 193 ? 10.210 17.447 74.218 1.00 22.35 175 ASN B O 1
ATOM 4032 N N . LEU B 1 194 ? 7.962 17.667 74.013 1.00 21.11 176 LEU B N 1
ATOM 4033 C CA . LEU B 1 194 ? 7.873 18.781 74.991 1.00 21.94 176 LEU B CA 1
ATOM 4034 C C . LEU B 1 194 ? 8.419 18.298 76.344 1.00 22.49 176 LEU B C 1
ATOM 4035 O O . LEU B 1 194 ? 9.244 19.014 76.930 1.00 25.89 176 LEU B O 1
ATOM 4040 N N . LEU B 1 195 ? 7.989 17.124 76.819 1.00 22.53 177 LEU B N 1
ATOM 4041 C CA . LEU B 1 195 ? 8.409 16.578 78.139 1.00 25.02 177 LEU B CA 1
ATOM 4042 C C . LEU B 1 195 ? 9.863 16.098 78.062 1.00 26.65 177 LEU B C 1
ATOM 4043 O O . LEU B 1 195 ? 10.586 16.277 79.064 1.00 31.52 177 LEU B O 1
ATOM 4048 N N . ILE B 1 196 ? 10.279 15.527 76.926 1.00 27.89 178 ILE B N 1
ATOM 4049 C CA . ILE B 1 196 ? 11.694 15.099 76.695 1.00 29.73 178 ILE B CA 1
ATOM 4050 C C . ILE B 1 196 ? 12.600 16.316 76.922 1.00 31.25 178 ILE B C 1
ATOM 4051 O O . ILE B 1 196 ? 13.588 16.181 77.660 1.00 33.66 178 ILE B O 1
ATOM 4056 N N . ARG B 1 197 ? 12.247 17.466 76.340 1.00 30.60 179 ARG B N 1
ATOM 4057 C CA . ARG B 1 197 ? 13.076 18.702 76.372 1.00 31.13 179 ARG B CA 1
ATOM 4058 C C . ARG B 1 197 ? 13.040 19.312 77.778 1.00 31.04 179 ARG B C 1
ATOM 4059 O O . ARG B 1 197 ? 14.096 19.773 78.229 1.00 36.14 179 ARG B O 1
ATOM 4067 N N . ILE B 1 198 ? 11.887 19.296 78.453 1.00 31.36 180 ILE B N 1
ATOM 4068 C CA . ILE B 1 198 ? 11.753 19.776 79.863 1.00 33.74 180 ILE B CA 1
ATOM 4069 C C . ILE B 1 198 ? 12.604 18.875 80.770 1.00 35.21 180 ILE B C 1
ATOM 4070 O O . ILE B 1 198 ? 13.363 19.427 81.599 1.00 34.21 180 ILE B O 1
ATOM 4075 N N . ASN B 1 199 ? 12.501 17.550 80.595 1.00 35.00 181 ASN B N 1
ATOM 4076 C CA . ASN B 1 199 ? 13.185 16.520 81.429 1.00 37.11 181 ASN B CA 1
ATOM 4077 C C . ASN B 1 199 ? 14.706 16.725 81.382 1.00 39.40 181 ASN B C 1
ATOM 4078 O O . ASN B 1 199 ? 15.363 16.453 82.403 1.00 43.54 181 ASN B O 1
ATOM 4083 N N . GLU B 1 200 ? 15.240 17.172 80.242 1.00 40.82 182 GLU B N 1
ATOM 4084 C CA . GLU B 1 200 ? 16.694 17.427 80.042 1.00 43.40 182 GLU B CA 1
ATOM 4085 C C . GLU B 1 200 ? 17.178 18.492 81.034 1.00 43.23 182 GLU B C 1
ATOM 4086 O O . GLU B 1 200 ? 18.325 18.363 81.499 1.00 44.99 182 GLU B O 1
ATOM 4092 N N . LYS B 1 201 ? 16.338 19.486 81.352 1.00 43.39 183 LYS B N 1
ATOM 4093 C CA . LYS B 1 201 ? 16.679 20.630 82.244 1.00 47.46 183 LYS B CA 1
ATOM 4094 C C . LYS B 1 201 ? 16.191 20.369 83.676 1.00 46.27 183 LYS B C 1
ATOM 4095 O O . LYS B 1 201 ? 16.939 20.703 84.616 1.00 44.20 183 LYS B O 1
ATOM 4101 N N . ILE B 1 202 ? 14.978 19.827 83.838 1.00 45.85 184 ILE B N 1
ATOM 4102 C CA . ILE B 1 202 ? 14.324 19.608 85.164 1.00 47.09 184 ILE B CA 1
ATOM 4103 C C . ILE B 1 202 ? 14.091 18.105 85.363 1.00 49.58 184 ILE B C 1
ATOM 4104 O O . ILE B 1 202 ? 13.183 17.553 84.715 1.00 49.19 184 ILE B O 1
ATOM 4109 N N . LYS B 1 203 ? 14.871 17.485 86.252 1.00 51.13 185 LYS B N 1
ATOM 4110 C CA . LYS B 1 203 ? 14.930 16.012 86.452 1.00 52.08 185 LYS B CA 1
ATOM 4111 C C . LYS B 1 203 ? 14.134 15.617 87.701 1.00 52.94 185 LYS B C 1
ATOM 4112 O O . LYS B 1 203 ? 13.807 16.508 88.511 1.00 51.51 185 LYS B O 1
ATOM 4118 N N . GLY B 1 204 ? 13.829 14.323 87.833 1.00 51.52 186 GLY B N 1
ATOM 4119 C CA . GLY B 1 204 ? 13.277 13.712 89.058 1.00 50.67 186 GLY B CA 1
ATOM 4120 C C . GLY B 1 204 ? 11.762 13.793 89.136 1.00 50.23 186 GLY B C 1
ATOM 4121 O O . GLY B 1 204 ? 11.209 13.212 90.083 1.00 55.50 186 GLY B O 1
ATOM 4122 N N . LYS B 1 205 ? 11.107 14.485 88.197 1.00 46.50 187 LYS B N 1
ATOM 4123 C CA . LYS B 1 205 ? 9.625 14.616 88.151 1.00 42.45 187 LYS B CA 1
ATOM 4124 C C . LYS B 1 205 ? 9.039 13.350 87.521 1.00 41.60 187 LYS B C 1
ATOM 4125 O O . LYS B 1 205 ? 9.797 12.634 86.833 1.00 42.67 187 LYS B O 1
ATOM 4131 N N . HIS B 1 206 ? 7.748 13.092 87.755 1.00 39.75 188 HIS B N 1
ATOM 4132 C CA . HIS B 1 206 ? 6.945 12.076 87.025 1.00 38.12 188 HIS B CA 1
ATOM 4133 C C . HIS B 1 206 ? 6.358 12.733 85.772 1.00 36.25 188 HIS B C 1
ATOM 4134 O O . HIS B 1 206 ? 5.422 13.554 85.905 1.00 35.14 188 HIS B O 1
ATOM 4141 N N . TYR B 1 207 ? 6.917 12.398 84.607 1.00 32.72 189 TYR B N 1
ATOM 4142 C CA . TYR B 1 207 ? 6.483 12.877 83.270 1.00 30.88 189 TYR B CA 1
ATOM 4143 C C . TYR B 1 207 ? 5.680 11.777 82.577 1.00 28.62 189 TYR B C 1
ATOM 4144 O O . TYR B 1 207 ? 6.220 10.670 82.397 1.00 28.49 189 TYR B O 1
ATOM 4153 N N . ALA B 1 208 ? 4.441 12.085 82.186 1.00 25.97 190 ALA B N 1
ATOM 4154 C CA . ALA B 1 208 ? 3.564 11.179 81.409 1.00 24.28 190 ALA B CA 1
ATOM 4155 C C . ALA B 1 208 ? 3.001 11.924 80.193 1.00 21.61 190 ALA B C 1
ATOM 4156 O O . ALA B 1 208 ? 2.848 13.167 80.267 1.00 22.23 190 ALA B O 1
ATOM 4158 N N . VAL B 1 209 ? 2.716 11.183 79.119 1.00 20.19 191 VAL B N 1
ATOM 4159 C CA . VAL B 1 209 ? 2.141 11.697 77.844 1.00 20.36 191 VAL B CA 1
ATOM 4160 C C . VAL B 1 209 ? 0.862 10.912 77.535 1.00 20.03 191 VAL B C 1
ATOM 4161 O O . VAL B 1 209 ? 0.909 9.659 77.568 1.00 21.96 191 VAL B O 1
ATOM 4165 N N . LEU B 1 210 ? -0.245 11.615 77.280 1.00 19.67 192 LEU B N 1
ATOM 4166 C CA . LEU B 1 210 ? -1.523 11.022 76.802 1.00 19.89 192 LEU B CA 1
ATOM 4167 C C . LEU B 1 210 ? -1.688 11.339 75.312 1.00 19.24 192 LEU B C 1
ATOM 4168 O O . LEU B 1 210 ? -1.595 12.528 74.950 1.00 19.74 192 LEU B O 1
ATOM 4173 N N . ASP B 1 211 ? -1.921 10.319 74.483 1.00 19.47 193 ASP B N 1
ATOM 4174 C CA . ASP B 1 211 ? -2.259 10.476 73.043 1.00 19.94 193 ASP B CA 1
ATOM 4175 C C . ASP B 1 211 ? -2.857 9.160 72.532 1.00 20.92 193 ASP B C 1
ATOM 4176 O O . ASP B 1 211 ? -3.104 8.252 73.362 1.00 21.88 193 ASP B O 1
ATOM 4181 N N . ARG B 1 212 ? -3.126 9.084 71.228 1.00 21.54 194 ARG B N 1
ATOM 4182 C CA . ARG B 1 212 ? -3.653 7.885 70.529 1.00 23.94 194 ARG B CA 1
ATOM 4183 C C . ARG B 1 212 ? -2.466 7.216 69.828 1.00 24.79 194 ARG B C 1
ATOM 4184 O O . ARG B 1 212 ? -1.830 7.886 69.000 1.00 26.39 194 ARG B O 1
ATOM 4192 N N . TYR B 1 213 ? -2.140 5.973 70.201 1.00 27.54 195 TYR B N 1
ATOM 4193 C CA . TYR B 1 213 ? -0.966 5.225 69.683 1.00 28.32 195 TYR B CA 1
ATOM 4194 C C . TYR B 1 213 ? -1.414 3.846 69.188 1.00 30.98 195 TYR B C 1
ATOM 4195 O O . TYR B 1 213 ? -2.166 3.179 69.915 1.00 37.17 195 TYR B O 1
ATOM 4204 N N . ASN B 1 214 ? -0.969 3.454 67.992 1.00 33.07 196 ASN B N 1
ATOM 4205 C CA . ASN B 1 214 ? -1.049 2.057 67.480 1.00 35.10 196 ASN B CA 1
ATOM 4206 C C . ASN B 1 214 ? -0.087 1.189 68.299 1.00 38.12 196 ASN B C 1
ATOM 4207 O O . ASN B 1 214 ? -0.444 0.035 68.620 1.00 39.56 196 ASN B O 1
ATOM 4212 N N . GLU B 1 215 ? 1.094 1.734 68.599 1.00 38.28 197 GLU B N 1
ATOM 4213 C CA . GLU B 1 215 ? 2.127 1.135 69.485 1.00 39.98 197 GLU B CA 1
ATOM 4214 C C . GLU B 1 215 ? 2.543 2.195 70.511 1.00 37.31 197 GLU B C 1
ATOM 4215 O O . GLU B 1 215 ? 3.151 3.203 70.104 1.00 37.67 197 GLU B O 1
ATOM 4221 N N . THR B 1 216 ? 2.211 1.985 71.787 1.00 35.11 198 THR B N 1
ATOM 4222 C CA . THR B 1 216 ? 2.532 2.916 72.899 1.00 34.96 198 THR B CA 1
ATOM 4223 C C . THR B 1 216 ? 4.046 3.093 72.965 1.00 34.83 198 THR B C 1
ATOM 4224 O O . THR B 1 216 ? 4.767 2.122 73.156 1.00 38.30 198 THR B O 1
ATOM 4228 N N . PRO B 1 217 ? 4.579 4.323 72.801 1.00 33.60 199 PRO B N 1
ATOM 4229 C CA . PRO B 1 217 ? 6.020 4.550 72.901 1.00 33.63 199 PRO B CA 1
ATOM 4230 C C . PRO B 1 217 ? 6.555 4.147 74.282 1.00 32.55 199 PRO B C 1
ATOM 4231 O O . PRO B 1 217 ? 5.783 4.076 75.212 1.00 35.15 199 PRO B O 1
ATOM 4235 N N . VAL B 1 218 ? 7.860 3.893 74.372 1.00 34.32 200 VAL B N 1
ATOM 4236 C CA . VAL B 1 218 ? 8.554 3.527 75.640 1.00 39.81 200 VAL B CA 1
ATOM 4237 C C . VAL B 1 218 ? 9.799 4.412 75.781 1.00 39.24 200 VAL B C 1
ATOM 4238 O O . VAL B 1 218 ? 10.560 4.543 74.798 1.00 42.52 200 VAL B O 1
ATOM 4242 N N . LEU B 1 219 ? 9.961 5.029 76.953 1.00 38.35 201 LEU B N 1
ATOM 4243 C CA . LEU B 1 219 ? 11.138 5.855 77.337 1.00 42.81 201 LEU B CA 1
ATOM 4244 C C . LEU B 1 219 ? 11.394 5.663 78.834 1.00 45.60 201 LEU B C 1
ATOM 4245 O O . LEU B 1 219 ? 10.417 5.401 79.573 1.00 47.00 201 LEU B O 1
ATOM 4250 N N . GLU B 1 220 ? 12.649 5.822 79.260 1.00 45.05 202 GLU B N 1
ATOM 4251 C CA . GLU B 1 220 ? 13.099 5.569 80.656 1.00 48.23 202 GLU B CA 1
ATOM 4252 C C . GLU B 1 220 ? 12.420 6.562 81.610 1.00 47.74 202 GLU B C 1
ATOM 4253 O O . GLU B 1 220 ? 11.858 6.104 82.630 1.00 50.96 202 GLU B O 1
ATOM 4259 N N . ASP B 1 221 ? 12.463 7.858 81.279 1.00 45.94 203 ASP B N 1
ATOM 4260 C CA . ASP B 1 221 ? 12.053 8.984 82.166 1.00 44.35 203 ASP B CA 1
ATOM 4261 C C . ASP B 1 221 ? 10.603 9.409 81.893 1.00 39.02 203 ASP B C 1
ATOM 4262 O O . ASP B 1 221 ? 10.039 10.107 82.755 1.00 39.66 203 ASP B O 1
ATOM 4267 N N . ILE B 1 222 ? 10.037 9.058 80.733 1.00 36.03 204 ILE B N 1
ATOM 4268 C CA . ILE B 1 222 ? 8.676 9.501 80.300 1.00 34.20 204 ILE B CA 1
ATOM 4269 C C . ILE B 1 222 ? 7.766 8.277 80.195 1.00 31.47 204 ILE B C 1
ATOM 4270 O O . ILE B 1 222 ? 8.133 7.351 79.480 1.00 34.52 204 ILE B O 1
ATOM 4275 N N . GLU B 1 223 ? 6.605 8.315 80.846 1.00 31.65 205 GLU B N 1
ATOM 4276 C CA . GLU B 1 223 ? 5.544 7.280 80.734 1.00 31.95 205 GLU B CA 1
ATOM 4277 C C . GLU B 1 223 ? 4.598 7.689 79.601 1.00 28.19 205 GLU B C 1
ATOM 4278 O O . GLU B 1 223 ? 4.252 8.886 79.534 1.00 27.99 205 GLU B O 1
ATOM 4284 N N . PHE B 1 224 ? 4.202 6.750 78.736 1.00 26.91 206 PHE B N 1
ATOM 4285 C CA . PHE B 1 224 ? 3.250 7.010 77.623 1.00 26.80 206 PHE B CA 1
ATOM 4286 C C . PHE B 1 224 ? 1.933 6.290 77.912 1.00 25.91 206 PHE B C 1
ATOM 4287 O O . PHE B 1 224 ? 1.956 5.111 78.288 1.00 28.43 206 PHE B O 1
ATOM 4295 N N . ILE B 1 225 ? 0.818 7.005 77.751 1.00 25.04 207 ILE B N 1
ATOM 4296 C CA . ILE B 1 225 ? -0.551 6.500 78.049 1.00 25.55 207 ILE B CA 1
ATOM 4297 C C . ILE B 1 225 ? -1.380 6.575 76.765 1.00 24.24 207 ILE B C 1
ATOM 4298 O O . ILE B 1 225 ? -1.572 7.683 76.238 1.00 25.64 207 ILE B O 1
ATOM 4303 N N . ASN B 1 226 ? -1.824 5.422 76.263 1.00 23.86 208 ASN B N 1
ATOM 4304 C CA . ASN B 1 226 ? -2.746 5.346 75.105 1.00 24.29 208 ASN B CA 1
ATOM 4305 C C . ASN B 1 226 ? -4.147 5.644 75.640 1.00 24.45 208 ASN B C 1
ATOM 4306 O O . ASN B 1 226 ? -4.584 4.935 76.548 1.00 27.20 208 ASN B O 1
ATOM 4311 N N . GLY B 1 227 ? -4.804 6.687 75.133 1.00 22.72 209 GLY B N 1
ATOM 4312 C CA . GLY B 1 227 ? -6.125 7.101 75.629 1.00 22.84 209 GLY B CA 1
ATOM 4313 C C . GLY B 1 227 ? -6.880 7.948 74.630 1.00 23.10 209 GLY B C 1
ATOM 4314 O O . GLY B 1 227 ? -6.544 7.921 73.430 1.00 22.96 209 GLY B O 1
ATOM 4315 N N . ASP B 1 228 ? -7.888 8.658 75.135 1.00 23.85 210 ASP B N 1
ATOM 4316 C CA . ASP B 1 228 ? -8.833 9.500 74.363 1.00 23.24 210 ASP B CA 1
ATOM 4317 C C . ASP B 1 228 ? -9.317 10.594 75.316 1.00 22.56 210 ASP B C 1
ATOM 4318 O O . ASP B 1 228 ? -10.098 10.267 76.228 1.00 23.74 210 ASP B O 1
ATOM 4323 N N . PHE B 1 229 ? -8.854 11.835 75.147 1.00 20.37 211 PHE B N 1
ATOM 4324 C CA . PHE B 1 229 ? -9.141 12.927 76.116 1.00 21.25 211 PHE B CA 1
ATOM 4325 C C . PHE B 1 229 ? -10.632 13.308 76.050 1.00 21.24 211 PHE B C 1
ATOM 4326 O O . PHE B 1 229 ? -11.079 14.060 76.929 1.00 21.45 211 PHE B O 1
ATOM 4334 N N . PHE B 1 230 ? -11.389 12.779 75.082 1.00 22.28 212 PHE B N 1
ATOM 4335 C CA . PHE B 1 230 ? -12.861 12.972 74.968 1.00 24.26 212 PHE B CA 1
ATOM 4336 C C . PHE B 1 230 ? -13.594 12.019 75.915 1.00 25.37 212 PHE B C 1
ATOM 4337 O O . PHE B 1 230 ? -14.714 12.355 76.330 1.00 29.18 212 PHE B O 1
ATOM 4345 N N . LYS B 1 231 ? -12.983 10.876 76.245 1.00 26.48 213 LYS B N 1
ATOM 4346 C CA . LYS B 1 231 ? -13.537 9.863 77.181 1.00 28.69 213 LYS B CA 1
ATOM 4347 C C . LYS B 1 231 ? -13.158 10.249 78.614 1.00 27.07 213 LYS B C 1
ATOM 4348 O O . LYS B 1 231 ? -14.067 10.368 79.462 1.00 29.96 213 LYS B O 1
ATOM 4354 N N . LEU B 1 232 ? -11.862 10.434 78.876 1.00 25.18 214 LEU B N 1
ATOM 4355 C CA . LEU B 1 232 ? -11.334 10.824 80.209 1.00 27.03 214 LEU B CA 1
ATOM 4356 C C . LEU B 1 232 ? -9.861 11.228 80.091 1.00 25.74 214 LEU B C 1
ATOM 4357 O O . LEU B 1 232 ? -9.203 10.833 79.098 1.00 24.47 214 LEU B O 1
ATOM 4362 N N . VAL B 1 233 ? -9.379 11.959 81.098 1.00 24.39 215 VAL B N 1
ATOM 4363 C CA . VAL B 1 233 ? -7.957 12.368 81.275 1.00 23.96 215 VAL B CA 1
ATOM 4364 C C . VAL B 1 233 ? -7.442 11.721 82.556 1.00 24.97 215 VAL B C 1
ATOM 4365 O O . VAL B 1 233 ? -8.125 11.753 83.578 1.00 27.09 215 VAL B O 1
ATOM 4369 N N . PRO B 1 234 ? -6.245 11.089 82.533 1.00 24.18 216 PRO B N 1
ATOM 4370 C CA . PRO B 1 234 ? -5.655 10.508 83.739 1.00 26.19 216 PRO B CA 1
ATOM 4371 C C . PRO B 1 234 ? -5.613 11.471 84.937 1.00 27.15 216 PRO B C 1
ATOM 4372 O O . PRO B 1 234 ? -5.200 12.612 84.776 1.00 28.54 216 PRO B O 1
ATOM 4376 N N . SER B 1 235 ? -6.044 10.984 86.103 1.00 26.39 217 SER B N 1
ATOM 4377 C CA . SER B 1 235 ? -6.103 11.731 87.385 1.00 28.73 217 SER B CA 1
ATOM 4378 C C . SER B 1 235 ? -4.732 11.712 88.068 1.00 28.11 217 SER B C 1
ATOM 4379 O O . SER B 1 235 ? -3.896 10.871 87.705 1.00 29.17 217 SER B O 1
ATOM 4382 N N . GLY B 1 236 ? -4.525 12.617 89.029 1.00 30.34 218 GLY B N 1
ATOM 4383 C CA . GLY B 1 236 ? -3.406 12.572 89.991 1.00 32.26 218 GLY B CA 1
ATOM 4384 C C . GLY B 1 236 ? -2.190 13.364 89.540 1.00 30.70 218 GLY B C 1
ATOM 4385 O O . GLY B 1 236 ? -1.119 13.187 90.152 1.00 32.91 218 GLY B O 1
ATOM 4386 N N . TYR B 1 237 ? -2.326 14.210 88.516 1.00 28.17 219 TYR B N 1
ATOM 4387 C CA . TYR B 1 237 ? -1.233 15.089 88.021 1.00 26.93 219 TYR B CA 1
ATOM 4388 C C . TYR B 1 237 ? -1.487 16.514 88.528 1.00 27.75 219 TYR B C 1
ATOM 4389 O O . TYR B 1 237 ? -2.653 16.934 88.613 1.00 26.70 219 TYR B O 1
ATOM 4398 N N . ASP B 1 238 ? -0.422 17.233 88.883 1.00 27.10 220 ASP B N 1
ATOM 4399 C CA . ASP B 1 238 ? -0.531 18.614 89.426 1.00 30.32 220 ASP B CA 1
ATOM 4400 C C . ASP B 1 238 ? -0.279 19.633 88.302 1.00 29.59 220 ASP B C 1
ATOM 4401 O O . ASP B 1 238 ? -0.526 20.820 88.547 1.00 30.17 220 ASP B O 1
ATOM 4406 N N . LEU B 1 239 ? 0.166 19.192 87.116 1.00 26.30 221 LEU B N 1
ATOM 4407 C CA . LEU B 1 239 ? 0.220 20.025 85.885 1.00 24.85 221 LEU B CA 1
ATOM 4408 C C . LEU B 1 239 ? -0.275 19.223 84.678 1.00 24.01 221 LEU B C 1
ATOM 4409 O O . LEU B 1 239 ? 0.320 18.163 84.379 1.00 27.13 221 LEU B O 1
ATOM 4414 N N . TYR B 1 240 ? -1.305 19.733 83.997 1.00 22.58 222 TYR B N 1
ATOM 4415 C CA . TYR B 1 240 ? -1.799 19.243 82.684 1.00 22.51 222 TYR B CA 1
ATOM 4416 C C . TYR B 1 240 ? -1.433 20.262 81.597 1.00 22.44 222 TYR B C 1
ATOM 4417 O O . TYR B 1 240 ? -1.832 21.428 81.717 1.00 24.64 222 TYR B O 1
ATOM 4426 N N . ILE B 1 241 ? -0.682 19.837 80.577 1.00 21.76 223 ILE B N 1
ATOM 4427 C CA . ILE B 1 241 ? -0.252 20.700 79.438 1.00 21.52 223 ILE B CA 1
ATOM 4428 C C . ILE B 1 241 ? -1.095 20.353 78.204 1.00 20.70 223 ILE B C 1
ATOM 4429 O O . ILE B 1 241 ? -1.116 19.171 77.816 1.00 21.63 223 ILE B O 1
ATOM 4434 N N . LEU B 1 242 ? -1.787 21.354 77.642 1.00 20.98 224 LEU B N 1
ATOM 4435 C CA . LEU B 1 242 ? -2.512 21.277 76.344 1.00 20.83 224 LEU B CA 1
ATOM 4436 C C . LEU B 1 242 ? -1.800 22.200 75.351 1.00 20.77 224 LEU B C 1
ATOM 4437 O O . LEU B 1 242 ? -2.179 23.394 75.280 1.00 23.83 224 LEU B O 1
ATOM 4442 N N . LYS B 1 243 ? -0.794 21.673 74.646 1.00 19.96 225 LYS B N 1
ATOM 4443 C CA . LYS B 1 243 ? 0.017 22.428 73.655 1.00 19.64 225 LYS B CA 1
ATOM 4444 C C . LYS B 1 243 ? -0.501 22.125 72.247 1.00 18.77 225 LYS B C 1
ATOM 4445 O O . LYS B 1 243 ? -0.505 20.923 71.856 1.00 19.64 225 LYS B O 1
ATOM 4451 N N . ASN B 1 244 ? -0.902 23.177 71.525 1.00 17.79 226 ASN B N 1
ATOM 4452 C CA . ASN B 1 244 ? -1.368 23.117 70.115 1.00 17.86 226 ASN B CA 1
ATOM 4453 C C . ASN B 1 244 ? -2.479 22.067 69.983 1.00 17.96 226 ASN B C 1
ATOM 4454 O O . ASN B 1 244 ? -2.478 21.346 68.960 1.00 19.13 226 ASN B O 1
ATOM 4459 N N . VAL B 1 245 ? -3.378 21.984 70.975 1.00 16.84 227 VAL B N 1
ATOM 4460 C CA . VAL B 1 245 ? -4.553 21.058 70.990 1.00 16.61 227 VAL B CA 1
ATOM 4461 C C . VAL B 1 245 ? -5.840 21.851 70.733 1.00 16.62 227 VAL B C 1
ATOM 4462 O O . VAL B 1 245 ? -6.611 21.440 69.855 1.00 17.28 227 VAL B O 1
ATOM 4466 N N . ILE B 1 246 ? -6.057 22.953 71.456 1.00 16.86 228 ILE B N 1
ATOM 4467 C CA . ILE B 1 246 ? -7.360 23.692 71.478 1.00 17.24 228 ILE B CA 1
ATOM 4468 C C . ILE B 1 246 ? -7.756 24.113 70.056 1.00 17.11 228 ILE B C 1
ATOM 4469 O O . ILE B 1 246 ? -8.944 23.985 69.722 1.00 18.45 228 ILE B O 1
ATOM 4474 N N . HIS B 1 247 ? -6.810 24.573 69.233 1.00 17.57 229 HIS B N 1
ATOM 4475 C CA . HIS B 1 247 ? -7.107 25.138 67.887 1.00 18.17 229 HIS B CA 1
ATOM 4476 C C . HIS B 1 247 ? -7.548 24.031 66.915 1.00 18.12 229 HIS B C 1
ATOM 4477 O O . HIS B 1 247 ? -8.081 24.375 65.848 1.00 19.31 229 HIS B O 1
ATOM 4484 N N . ASN B 1 248 ? -7.377 22.755 67.279 1.00 18.94 230 ASN B N 1
ATOM 4485 C CA . ASN B 1 248 ? -7.830 21.593 66.465 1.00 18.20 230 ASN B CA 1
ATOM 4486 C C . ASN B 1 248 ? -9.343 21.385 66.579 1.00 18.19 230 ASN B C 1
ATOM 4487 O O . ASN B 1 248 ? -9.850 20.546 65.815 1.00 19.45 230 ASN B O 1
ATOM 4492 N N . TRP B 1 249 ? -10.045 22.096 67.479 1.00 19.03 231 TRP B N 1
ATOM 4493 C CA . TRP B 1 249 ? -11.400 21.678 67.934 1.00 19.18 231 TRP B CA 1
ATOM 4494 C C . TRP B 1 249 ? -12.416 22.822 67.886 1.00 20.50 231 TRP B C 1
ATOM 4495 O O . TRP B 1 249 ? -12.036 23.994 68.097 1.00 21.50 231 TRP B O 1
ATOM 4506 N N . SER B 1 250 ? -13.680 22.469 67.640 1.00 22.26 232 SER B N 1
ATOM 4507 C CA . SER B 1 250 ? -14.852 23.364 67.817 1.00 23.60 232 SER B CA 1
ATOM 4508 C C . SER B 1 250 ? -14.958 23.766 69.293 1.00 22.45 232 SER B C 1
ATOM 4509 O O . SER B 1 250 ? -14.314 23.118 70.142 1.00 22.96 232 SER B O 1
ATOM 4512 N N . ASP B 1 251 ? -15.762 24.784 69.589 1.00 24.06 233 ASP B N 1
ATOM 4513 C CA . ASP B 1 251 ? -15.982 25.295 70.969 1.00 25.60 233 ASP B CA 1
ATOM 4514 C C . ASP B 1 251 ? -16.410 24.125 71.867 1.00 25.67 233 ASP B C 1
ATOM 4515 O O . ASP B 1 251 ? -15.785 23.919 72.936 1.00 27.07 233 ASP B O 1
ATOM 4520 N N . SER B 1 252 ? -17.421 23.367 71.438 1.00 27.05 234 SER B N 1
ATOM 4521 C CA . SER B 1 252 ? -18.028 22.261 72.223 1.00 29.42 234 SER B CA 1
ATOM 4522 C C . SER B 1 252 ? -16.991 21.152 72.456 1.00 27.76 234 SER B C 1
ATOM 4523 O O . SER B 1 252 ? -16.897 20.658 73.601 1.00 28.91 234 SER B O 1
ATOM 4526 N N . ASN B 1 253 ? -16.211 20.790 71.436 1.00 26.62 235 ASN B N 1
ATOM 4527 C CA . ASN B 1 253 ? -15.176 19.727 71.573 1.00 26.10 235 ASN B CA 1
ATOM 4528 C C . ASN B 1 253 ? -14.063 20.232 72.495 1.00 24.20 235 ASN B C 1
ATOM 4529 O O . ASN B 1 253 ? -13.595 19.444 73.326 1.00 24.54 235 ASN B O 1
ATOM 4534 N N . ALA B 1 254 ? -13.677 21.504 72.367 1.00 24.36 236 ALA B N 1
ATOM 4535 C CA . ALA B 1 254 ? -12.649 22.160 73.211 1.00 23.57 236 ALA B CA 1
ATOM 4536 C C . ALA B 1 254 ? -13.085 22.131 74.683 1.00 23.39 236 ALA B C 1
ATOM 4537 O O . ALA B 1 254 ? -12.255 21.767 75.536 1.00 23.43 236 ALA B O 1
ATOM 4539 N N . ILE B 1 255 ? -14.340 22.502 74.961 1.00 23.58 237 ILE B N 1
ATOM 4540 C CA . ILE B 1 255 ? -14.930 22.561 76.332 1.00 24.72 237 ILE B CA 1
ATOM 4541 C C . ILE B 1 255 ? -14.966 21.137 76.913 1.00 24.43 237 ILE B C 1
ATOM 4542 O O . ILE B 1 255 ? -14.642 20.968 78.106 1.00 24.38 237 ILE B O 1
ATOM 4547 N N . LEU B 1 256 ? -15.324 20.146 76.097 1.00 25.50 238 LEU B N 1
ATOM 4548 C CA . LEU B 1 256 ? -15.371 18.712 76.504 1.00 26.65 238 LEU B CA 1
ATOM 4549 C C . LEU B 1 256 ? -13.985 18.263 77.000 1.00 25.84 238 LEU B C 1
ATOM 4550 O O . LEU B 1 256 ? -13.916 17.650 78.081 1.00 27.42 238 LEU B O 1
ATOM 4555 N N . ILE B 1 257 ? -12.915 18.574 76.261 1.00 24.06 239 ILE B N 1
ATOM 4556 C CA . ILE B 1 257 ? -11.511 18.258 76.670 1.00 24.87 239 ILE B CA 1
ATOM 4557 C C . ILE B 1 257 ? -11.217 18.924 78.022 1.00 24.25 239 ILE B C 1
ATOM 4558 O O . ILE B 1 257 ? -10.672 18.266 78.921 1.00 25.57 239 ILE B O 1
ATOM 4563 N N . LEU B 1 258 ? -11.554 20.205 78.156 1.00 24.64 240 LEU B N 1
ATOM 4564 C CA . LEU B 1 258 ? -11.271 20.990 79.385 1.00 24.87 240 LEU B CA 1
ATOM 4565 C C . LEU B 1 258 ? -12.091 20.434 80.557 1.00 25.02 240 LEU B C 1
ATOM 4566 O O . LEU B 1 258 ? -11.530 20.313 81.661 1.00 25.62 240 LEU B O 1
ATOM 4571 N N . GLU B 1 259 ? -13.360 20.095 80.323 1.00 25.85 241 GLU B N 1
ATOM 4572 C CA . GLU B 1 259 ? -14.248 19.474 81.347 1.00 28.41 241 GLU B CA 1
ATOM 4573 C C . GLU B 1 259 ? -13.615 18.161 81.838 1.00 28.19 241 GLU B C 1
ATOM 4574 O O . GLU B 1 259 ? -13.567 17.940 83.071 1.00 28.82 241 GLU B O 1
ATOM 4580 N N . ASN B 1 260 ? -13.119 17.327 80.925 1.00 25.48 242 ASN B N 1
ATOM 4581 C CA . ASN B 1 260 ? -12.487 16.031 81.289 1.00 25.74 242 ASN B CA 1
ATOM 4582 C C . ASN B 1 260 ? -11.232 16.311 82.121 1.00 25.52 242 ASN B C 1
ATOM 4583 O O . ASN B 1 260 ? -11.001 15.577 83.093 1.00 28.21 242 ASN B O 1
ATOM 4588 N N . CYS B 1 261 ? -10.484 17.367 81.791 1.00 26.02 243 CYS B N 1
ATOM 4589 C CA . CYS B 1 261 ? -9.290 17.804 82.564 1.00 26.82 243 CYS B CA 1
ATOM 4590 C C . CYS B 1 261 ? -9.707 18.209 83.982 1.00 28.52 243 CYS B C 1
ATOM 4591 O O . CYS B 1 261 ? -9.048 17.754 84.936 1.00 31.09 243 CYS B O 1
ATOM 4594 N N . ARG B 1 262 ? -10.763 19.019 84.118 1.00 30.65 244 ARG B N 1
ATOM 4595 C CA . ARG B 1 262 ? -11.261 19.509 85.434 1.00 32.34 244 ARG B CA 1
ATOM 4596 C C . ARG B 1 262 ? -11.672 18.313 86.298 1.00 30.30 244 ARG B C 1
ATOM 4597 O O . ARG B 1 262 ? -11.326 18.307 87.492 1.00 30.92 244 ARG B O 1
ATOM 4605 N N . LYS B 1 263 ? -12.380 17.344 85.713 1.00 30.21 245 LYS B N 1
ATOM 4606 C CA . LYS B 1 263 ? -12.877 16.133 86.425 1.00 32.45 245 LYS B CA 1
ATOM 4607 C C . LYS B 1 263 ? -11.678 15.318 86.925 1.00 31.63 245 LYS B C 1
ATOM 4608 O O . LYS B 1 263 ? -11.763 14.771 88.042 1.00 30.56 245 LYS B O 1
ATOM 4614 N N . ALA B 1 264 ? -10.590 15.281 86.154 1.00 32.34 246 ALA B N 1
ATOM 4615 C CA . ALA B 1 264 ? -9.343 14.547 86.477 1.00 33.78 246 ALA B CA 1
ATOM 4616 C C . ALA B 1 264 ? -8.556 15.276 87.576 1.00 34.37 246 ALA B C 1
ATOM 4617 O O . ALA B 1 264 ? -7.878 14.593 88.362 1.00 37.21 246 ALA B O 1
ATOM 4619 N N . MET B 1 265 ? -8.646 16.610 87.632 1.00 33.12 247 MET B N 1
ATOM 4620 C CA . MET B 1 265 ? -7.792 17.477 88.491 1.00 34.54 247 MET B CA 1
ATOM 4621 C C . MET B 1 265 ? -8.358 17.590 89.912 1.00 35.52 247 MET B C 1
ATOM 4622 O O . MET B 1 265 ? -9.599 17.570 90.066 1.00 35.13 247 MET B O 1
ATOM 4627 N N . ASP B 1 266 ? -7.475 17.769 90.903 1.00 34.95 248 ASP B N 1
ATOM 4628 C CA . ASP B 1 266 ? -7.839 18.201 92.281 1.00 38.40 248 ASP B CA 1
ATOM 4629 C C . ASP B 1 266 ? -7.775 19.734 92.346 1.00 38.26 248 ASP B C 1
ATOM 4630 O O . ASP B 1 266 ? -7.469 20.362 91.301 1.00 36.37 248 ASP B O 1
ATOM 4635 N N . ASP B 1 267 ? -8.031 20.308 93.528 1.00 39.13 249 ASP B N 1
ATOM 4636 C CA . ASP B 1 267 ? -8.172 21.773 93.751 1.00 42.44 249 ASP B CA 1
ATOM 4637 C C . ASP B 1 267 ? -6.823 22.476 93.558 1.00 41.37 249 ASP B C 1
ATOM 4638 O O . ASP B 1 267 ? -6.835 23.688 93.256 1.00 42.93 249 ASP B O 1
ATOM 4643 N N . ASN B 1 268 ? -5.711 21.754 93.725 1.00 39.28 250 ASN B N 1
ATOM 4644 C CA . ASN B 1 268 ? -4.338 22.324 93.730 1.00 41.08 250 ASN B CA 1
ATOM 4645 C C . ASN B 1 268 ? -3.737 22.324 92.317 1.00 38.03 250 ASN B C 1
ATOM 4646 O O . ASN B 1 268 ? -2.720 23.014 92.124 1.00 42.99 250 ASN B O 1
ATOM 4651 N N . ALA B 1 269 ? -4.330 21.590 91.369 1.00 35.72 251 ALA B N 1
ATOM 4652 C CA . ALA B 1 269 ? -3.724 21.260 90.055 1.00 34.82 251 ALA B CA 1
ATOM 4653 C C . ALA B 1 269 ? -3.825 22.451 89.088 1.00 33.09 251 ALA B C 1
ATOM 4654 O O . ALA B 1 269 ? -4.723 23.309 89.260 1.00 35.09 251 ALA B O 1
ATOM 4656 N N . THR B 1 270 ? -2.930 22.479 88.096 1.00 29.83 252 THR B N 1
ATOM 4657 C CA . THR B 1 270 ? -2.799 23.546 87.070 1.00 28.17 252 THR B CA 1
ATOM 4658 C C . THR B 1 270 ? -2.941 22.949 85.667 1.00 27.50 252 THR B C 1
ATOM 4659 O O . THR B 1 270 ? -2.358 21.868 85.423 1.00 28.66 252 THR B O 1
ATOM 4663 N N . ILE B 1 271 ? -3.665 23.645 84.784 1.00 25.35 253 ILE B N 1
ATOM 4664 C CA . ILE B 1 271 ? -3.611 23.462 83.303 1.00 26.32 253 ILE B CA 1
ATOM 4665 C C . ILE B 1 271 ? -2.755 24.593 82.716 1.00 25.05 253 ILE B C 1
ATOM 4666 O O . ILE B 1 271 ? -2.957 25.757 83.132 1.00 26.65 253 ILE B O 1
ATOM 4671 N N . LEU B 1 272 ? -1.854 24.268 81.786 1.00 25.04 254 LEU B N 1
ATOM 4672 C CA . LEU B 1 272 ? -1.180 25.253 80.892 1.00 26.06 254 LEU B CA 1
ATOM 4673 C C . LEU B 1 272 ? -1.690 25.054 79.461 1.00 23.52 254 LEU B C 1
ATOM 4674 O O . LEU B 1 272 ? -1.359 24.007 78.859 1.00 23.72 254 LEU B O 1
ATOM 4679 N N . LEU B 1 273 ? -2.483 26.004 78.960 1.00 24.00 255 LEU B N 1
ATOM 4680 C CA . LEU B 1 273 ? -2.852 26.129 77.524 1.00 24.15 255 LEU B CA 1
ATOM 4681 C C . LEU B 1 273 ? -1.692 26.820 76.805 1.00 23.97 255 LEU B C 1
ATOM 4682 O O . LEU B 1 273 ? -1.456 28.002 77.091 1.00 26.12 255 LEU B O 1
ATOM 4687 N N . ILE B 1 274 ? -0.978 26.094 75.944 1.00 22.61 256 ILE B N 1
ATOM 4688 C CA . ILE B 1 274 ? 0.155 26.621 75.131 1.00 21.38 256 ILE B CA 1
ATOM 4689 C C . ILE B 1 274 ? -0.267 26.563 73.664 1.00 21.68 256 ILE B C 1
ATOM 4690 O O . ILE B 1 274 ? -0.634 25.479 73.192 1.00 23.07 256 ILE B O 1
ATOM 4695 N N . GLY B 1 275 ? -0.244 27.698 72.965 1.00 21.34 257 GLY B N 1
ATOM 4696 C CA . GLY B 1 275 ? -0.654 27.700 71.554 1.00 21.49 257 GLY B CA 1
ATOM 4697 C C . GLY B 1 275 ? -0.758 29.081 70.966 1.00 22.17 257 GLY B C 1
ATOM 4698 O O . GLY B 1 275 ? -0.401 30.071 71.651 1.00 25.52 257 GLY B O 1
ATOM 4699 N N . THR B 1 276 ? -1.221 29.121 69.719 1.00 23.74 258 THR B N 1
ATOM 4700 C CA . THR B 1 276 ? -1.345 30.348 68.901 1.00 24.87 258 THR B CA 1
ATOM 4701 C C . THR B 1 276 ? -2.565 31.118 69.412 1.00 25.54 258 THR B C 1
ATOM 4702 O O . THR B 1 276 ? -3.565 30.469 69.800 1.00 26.01 258 THR B O 1
ATOM 4706 N N . VAL B 1 277 ? -2.447 32.443 69.475 1.00 27.38 259 VAL B N 1
ATOM 4707 C CA . VAL B 1 277 ? -3.540 33.381 69.867 1.00 28.33 259 VAL B CA 1
ATOM 4708 C C . VAL B 1 277 ? -3.671 34.402 68.740 1.00 30.57 259 VAL B C 1
ATOM 4709 O O . VAL B 1 277 ? -2.624 34.851 68.246 1.00 32.56 259 VAL B O 1
ATOM 4713 N N . LYS B 1 278 ? -4.894 34.739 68.335 1.00 34.25 260 LYS B N 1
ATOM 4714 C CA . LYS B 1 278 ? -5.139 35.879 67.413 1.00 36.14 260 LYS B CA 1
ATOM 4715 C C . LYS B 1 278 ? -4.896 37.169 68.201 1.00 41.09 260 LYS B C 1
ATOM 4716 O O . LYS B 1 278 ? -5.730 37.489 69.061 1.00 41.23 260 LYS B O 1
ATOM 4722 N N . LYS B 1 279 ? -3.762 37.839 67.954 1.00 46.66 261 LYS B N 1
ATOM 4723 C CA . LYS B 1 279 ? -3.373 39.118 68.612 1.00 48.96 261 LYS B CA 1
ATOM 4724 C C . LYS B 1 279 ? -3.011 40.135 67.521 1.00 56.31 261 LYS B C 1
ATOM 4725 O O . LYS B 1 279 ? -3.933 40.834 67.053 1.00 58.26 261 LYS B O 1
ATOM 4731 N N . LEU B 1 280 ? -1.737 40.200 67.115 1.00 60.78 262 LEU B N 1
ATOM 4732 C CA . LEU B 1 280 ? -1.268 41.061 65.992 1.00 58.37 262 LEU B CA 1
ATOM 4733 C C . LEU B 1 280 ? -1.878 40.476 64.714 1.00 60.70 262 LEU B C 1
ATOM 4734 O O . LEU B 1 280 ? -1.808 39.235 64.561 1.00 66.52 262 LEU B O 1
ATOM 4739 N N . LYS B 1 281 ? -2.487 41.302 63.857 1.00 52.38 263 LYS B N 1
ATOM 4740 C CA . LYS B 1 281 ? -3.314 40.815 62.716 1.00 49.88 263 LYS B CA 1
ATOM 4741 C C . LYS B 1 281 ? -2.410 40.099 61.700 1.00 47.08 263 LYS B C 1
ATOM 4742 O O . LYS B 1 281 ? -2.271 40.603 60.575 1.00 47.62 263 LYS B O 1
ATOM 4748 N N . LEU B 1 282 ? -1.845 38.948 62.089 1.00 38.20 264 LEU B N 1
ATOM 4749 C CA . LEU B 1 282 ? -0.798 38.212 61.327 1.00 36.79 264 LEU B CA 1
ATOM 4750 C C . LEU B 1 282 ? -1.459 37.352 60.248 1.00 36.45 264 LEU B C 1
ATOM 4751 O O . LEU B 1 282 ? -2.422 36.612 60.575 1.00 35.22 264 LEU B O 1
ATOM 4756 N N . GLU B 1 283 ? -0.922 37.416 59.027 1.00 32.81 265 GLU B N 1
ATOM 4757 C CA . GLU B 1 283 ? -1.377 36.613 57.861 1.00 32.87 265 GLU B CA 1
ATOM 4758 C C . GLU B 1 283 ? -1.242 35.112 58.176 1.00 30.75 265 GLU B C 1
ATOM 4759 O O . GLU B 1 283 ? -2.157 34.342 57.792 1.00 26.85 265 GLU B O 1
ATOM 4765 N N . ILE B 1 284 ? -0.157 34.709 58.848 1.00 26.32 266 ILE B N 1
ATOM 4766 C CA . ILE B 1 284 ? 0.156 33.278 59.149 1.00 24.64 266 ILE B CA 1
ATOM 4767 C C . ILE B 1 284 ? -0.924 32.695 60.070 1.00 26.37 266 ILE B C 1
ATOM 4768 O O . ILE B 1 284 ? -1.279 31.522 59.882 1.00 26.51 266 ILE B O 1
ATOM 4773 N N . ILE B 1 285 ? -1.420 33.476 61.034 1.00 27.45 267 ILE B N 1
ATOM 4774 C CA . ILE B 1 285 ? -2.486 33.037 61.979 1.00 28.69 267 ILE B CA 1
ATOM 4775 C C . ILE B 1 285 ? -3.804 32.928 61.208 1.00 24.56 267 ILE B C 1
ATOM 4776 O O . ILE B 1 285 ? -4.531 31.940 61.427 1.00 23.89 267 ILE B O 1
ATOM 4781 N N . ASP B 1 286 ? -4.081 33.881 60.314 1.00 23.97 268 ASP B N 1
ATOM 4782 C CA . ASP B 1 286 ? -5.296 33.866 59.455 1.00 25.67 268 ASP B CA 1
ATOM 4783 C C . ASP B 1 286 ? -5.266 32.634 58.544 1.00 22.04 268 ASP B C 1
ATOM 4784 O O . ASP B 1 286 ? -6.325 31.992 58.397 1.00 22.01 268 ASP B O 1
ATOM 4789 N N . SER B 1 287 ? -4.110 32.323 57.944 1.00 19.31 269 SER B N 1
ATOM 4790 C CA . SER B 1 287 ? -3.957 31.172 57.018 1.00 18.31 269 SER B CA 1
ATOM 4791 C C . SER B 1 287 ? -4.123 29.861 57.807 1.00 17.52 269 SER B C 1
ATOM 4792 O O . SER B 1 287 ? -4.779 28.945 57.295 1.00 19.05 269 SER B O 1
ATOM 4795 N N . THR B 1 288 ? -3.586 29.792 59.029 1.00 17.34 270 THR B N 1
ATOM 4796 C CA . THR B 1 288 ? -3.676 28.602 59.912 1.00 17.27 270 THR B CA 1
ATOM 4797 C C . THR B 1 288 ? -5.124 28.433 60.391 1.00 17.30 270 THR B C 1
ATOM 4798 O O . THR B 1 288 ? -5.589 27.276 60.483 1.00 17.49 270 THR B O 1
ATOM 4802 N N . ASP B 1 289 ? -5.825 29.540 60.657 1.00 17.85 271 ASP B N 1
ATOM 4803 C CA . ASP B 1 289 ? -7.270 29.516 60.989 1.00 18.25 271 ASP B CA 1
ATOM 4804 C C . ASP B 1 289 ? -8.017 28.741 59.899 1.00 18.69 271 ASP B C 1
ATOM 4805 O O . ASP B 1 289 ? -8.839 27.865 60.252 1.00 19.95 271 ASP B O 1
ATOM 4810 N N . ILE B 1 290 ? -7.756 29.057 58.628 1.00 18.33 272 ILE B N 1
ATOM 4811 C CA . ILE B 1 290 ? -8.443 28.404 57.473 1.00 18.40 272 ILE B CA 1
ATOM 4812 C C . ILE B 1 290 ? -7.990 26.940 57.393 1.00 17.36 272 ILE B C 1
ATOM 4813 O O . ILE B 1 290 ? -8.863 26.075 57.222 1.00 17.73 272 ILE B O 1
ATOM 4818 N N . LEU B 1 291 ? -6.688 26.674 57.534 1.00 17.14 273 LEU B N 1
ATOM 4819 C CA . LEU B 1 291 ? -6.151 25.285 57.534 1.00 17.25 273 LEU B CA 1
ATOM 4820 C C . LEU B 1 291 ? -6.852 24.451 58.612 1.00 17.34 273 LEU B C 1
ATOM 4821 O O . LEU B 1 291 ? -7.246 23.319 58.296 1.00 18.24 273 LEU B O 1
ATOM 4826 N N . MET B 1 292 ? -6.983 24.986 59.832 1.00 17.82 274 MET B N 1
ATOM 4827 C CA . MET B 1 292 ? -7.658 24.292 60.960 1.00 19.49 274 MET B CA 1
ATOM 4828 C C . MET B 1 292 ? -9.115 24.002 60.580 1.00 20.40 274 MET B C 1
ATOM 4829 O O . MET B 1 292 ? -9.635 22.933 60.999 1.00 20.06 274 MET B O 1
ATOM 4834 N N . ASP B 1 293 ? -9.744 24.892 59.804 1.00 20.74 275 ASP B N 1
ATOM 4835 C CA . ASP B 1 293 ? -11.132 24.694 59.309 1.00 22.69 275 ASP B CA 1
ATOM 4836 C C . ASP B 1 293 ? -11.151 23.521 58.319 1.00 22.22 275 ASP B C 1
ATOM 4837 O O . ASP B 1 293 ? -11.997 22.621 58.474 1.00 22.15 275 ASP B O 1
ATOM 4842 N N . VAL B 1 294 ? -10.242 23.536 57.345 1.00 20.75 276 VAL B N 1
ATOM 4843 C CA . VAL B 1 294 ? -10.141 22.524 56.251 1.00 20.92 276 VAL B CA 1
ATOM 4844 C C . VAL B 1 294 ? -9.883 21.134 56.852 1.00 20.33 276 VAL B C 1
ATOM 4845 O O . VAL B 1 294 ? -10.572 20.182 56.441 1.00 20.59 276 VAL B O 1
ATOM 4849 N N . LEU B 1 295 ? -8.925 21.014 57.777 1.00 18.98 277 LEU B N 1
ATOM 4850 C CA . LEU B 1 295 ? -8.468 19.696 58.297 1.00 19.02 277 LEU B CA 1
ATOM 4851 C C . LEU B 1 295 ? -9.425 19.158 59.366 1.00 19.46 277 LEU B C 1
ATOM 4852 O O . LEU B 1 295 ? -9.607 17.932 59.392 1.00 19.63 277 LEU B O 1
ATOM 4857 N N . LEU B 1 296 ? -9.962 20.024 60.238 1.00 20.08 278 LEU B N 1
ATOM 4858 C CA . LEU B 1 296 ? -10.484 19.626 61.573 1.00 20.57 278 LEU B CA 1
ATOM 4859 C C . LEU B 1 296 ? -11.759 20.385 61.977 1.00 21.38 278 LEU B C 1
ATOM 4860 O O . LEU B 1 296 ? -12.261 20.086 63.068 1.00 22.61 278 LEU B O 1
ATOM 4865 N N . LEU B 1 297 ? -12.267 21.316 61.158 1.00 21.32 279 LEU B N 1
ATOM 4866 C CA . LEU B 1 297 ? -13.324 22.288 61.560 1.00 22.30 279 LEU B CA 1
ATOM 4867 C C . LEU B 1 297 ? -12.907 22.930 62.893 1.00 22.65 279 LEU B C 1
ATOM 4868 O O . LEU B 1 297 ? -13.784 23.249 63.717 1.00 22.93 279 LEU B O 1
ATOM 4873 N N . GLY B 1 298 ? -11.597 23.113 63.089 1.00 22.50 280 GLY B N 1
ATOM 4874 C CA . GLY B 1 298 ? -11.026 23.872 64.215 1.00 21.24 280 GLY B CA 1
ATOM 4875 C C . GLY B 1 298 ? -10.927 25.349 63.872 1.00 20.27 280 GLY B C 1
ATOM 4876 O O . GLY B 1 298 ? -11.473 25.761 62.826 1.00 19.35 280 GLY B O 1
ATOM 4877 N N . LYS B 1 299 ? -10.249 26.128 64.712 1.00 19.74 281 LYS B N 1
ATOM 4878 C CA . LYS B 1 299 ? -10.165 27.602 64.545 1.00 20.71 281 LYS B CA 1
ATOM 4879 C C . LYS B 1 299 ? -9.094 28.174 65.472 1.00 19.64 281 LYS B C 1
ATOM 4880 O O . LYS B 1 299 ? -8.871 27.596 66.554 1.00 20.29 281 LYS B O 1
ATOM 4886 N N . GLU B 1 300 ? -8.487 29.288 65.061 1.00 19.21 282 GLU B N 1
ATOM 4887 C CA . GLU B 1 300 ? -7.649 30.144 65.936 1.00 18.71 282 GLU B CA 1
ATOM 4888 C C . GLU B 1 300 ? -8.589 31.071 66.714 1.00 19.78 282 GLU B C 1
ATOM 4889 O O . GLU B 1 300 ? -9.688 31.401 66.198 1.00 22.22 282 GLU B O 1
ATOM 4895 N N . ARG B 1 301 ? -8.197 31.449 67.927 1.00 19.45 283 ARG B N 1
ATOM 4896 C CA . ARG B 1 301 ? -9.077 32.202 68.854 1.00 19.74 283 ARG B CA 1
ATOM 4897 C C . ARG B 1 301 ? -8.333 33.416 69.408 1.00 19.89 283 ARG B C 1
ATOM 4898 O O . ARG B 1 301 ? -7.123 33.313 69.666 1.00 20.40 283 ARG B O 1
ATOM 4906 N N . TYR B 1 302 ? -9.058 34.517 69.586 1.00 20.57 284 TYR B N 1
ATOM 4907 C CA . TYR B 1 302 ? -8.621 35.687 70.387 1.00 23.04 284 TYR B CA 1
ATOM 4908 C C . TYR B 1 302 ? -8.502 35.257 71.850 1.00 22.40 284 TYR B C 1
ATOM 4909 O O . TYR B 1 302 ? -9.112 34.237 72.253 1.00 22.78 284 TYR B O 1
ATOM 4918 N N . LEU B 1 303 ? -7.732 36.020 72.622 1.00 23.45 285 LEU B N 1
ATOM 4919 C CA . LEU B 1 303 ? -7.476 35.752 74.059 1.00 24.54 285 LEU B CA 1
ATOM 4920 C C . LEU B 1 303 ? -8.807 35.672 74.812 1.00 24.23 285 LEU B C 1
ATOM 4921 O O . LEU B 1 303 ? -8.938 34.768 75.636 1.00 25.78 285 LEU B O 1
ATOM 4926 N N . ASN B 1 304 ? -9.755 36.575 74.537 1.00 24.89 286 ASN B N 1
ATOM 4927 C CA . ASN B 1 304 ? -11.073 36.608 75.232 1.00 25.17 286 ASN B CA 1
ATOM 4928 C C . ASN B 1 304 ? -11.850 35.320 74.924 1.00 24.83 286 ASN B C 1
ATOM 4929 O O . ASN B 1 304 ? -12.589 34.853 75.812 1.00 25.65 286 ASN B O 1
ATOM 4934 N N . GLU B 1 305 ? -11.711 34.781 73.710 1.00 24.96 287 GLU B N 1
ATOM 4935 C CA . GLU B 1 305 ? -12.425 33.551 73.265 1.00 24.24 287 GLU B CA 1
ATOM 4936 C C . GLU B 1 305 ? -11.859 32.337 74.009 1.00 23.72 287 GLU B C 1
ATOM 4937 O O . GLU B 1 305 ? -12.649 31.447 74.371 1.00 24.08 287 GLU B O 1
ATOM 4943 N N . LEU B 1 306 ? -10.541 32.301 74.219 1.00 23.28 288 LEU B N 1
ATOM 4944 C CA . LEU B 1 306 ? -9.851 31.248 75.007 1.00 23.81 288 LEU B CA 1
ATOM 4945 C C . LEU B 1 306 ? -10.251 31.356 76.484 1.00 24.12 288 LEU B C 1
ATOM 4946 O O . LEU B 1 306 ? -10.566 30.308 77.085 1.00 25.98 288 LEU B O 1
ATOM 4951 N N . GLU B 1 307 ? -10.258 32.576 77.043 1.00 25.35 289 GLU B N 1
ATOM 4952 C CA . GLU B 1 307 ? -10.743 32.857 78.424 1.00 25.98 289 GLU B CA 1
ATOM 4953 C C . GLU B 1 307 ? -12.180 32.341 78.576 1.00 25.84 289 GLU B C 1
ATOM 4954 O O . GLU B 1 307 ? -12.492 31.751 79.634 1.00 26.65 289 GLU B O 1
ATOM 4960 N N . ASP B 1 308 ? -13.017 32.538 77.555 1.00 26.13 290 ASP B N 1
ATOM 4961 C CA . ASP B 1 308 ? -14.445 32.121 77.570 1.00 28.17 290 ASP B CA 1
ATOM 4962 C C . ASP B 1 308 ? -14.538 30.587 77.621 1.00 27.28 290 ASP B C 1
ATOM 4963 O O . ASP B 1 308 ? -15.343 30.077 78.422 1.00 25.70 290 ASP B O 1
ATOM 4968 N N . LEU B 1 309 ? -13.754 29.870 76.806 1.00 26.10 291 LEU B N 1
ATOM 4969 C CA . LEU B 1 309 ? -13.726 28.382 76.827 1.00 26.13 291 LEU B CA 1
ATOM 4970 C C . LEU B 1 309 ? -13.404 27.920 78.252 1.00 25.77 291 LEU B C 1
ATOM 4971 O O . LEU B 1 309 ? -14.139 27.067 78.772 1.00 26.43 291 LEU B O 1
ATOM 4976 N N . ALA B 1 310 ? -12.340 28.474 78.842 1.00 24.98 292 ALA B N 1
ATOM 4977 C CA . ALA B 1 310 ? -11.823 28.119 80.184 1.00 27.68 292 ALA B CA 1
ATOM 4978 C C . ALA B 1 310 ? -12.916 28.331 81.234 1.00 28.31 292 ALA B C 1
ATOM 4979 O O . ALA B 1 310 ? -13.119 27.433 82.076 1.00 27.86 292 ALA B O 1
ATOM 4981 N N . HIS B 1 311 ? -13.582 29.490 81.182 1.00 29.48 293 HIS B N 1
ATOM 4982 C CA . HIS B 1 311 ? -14.674 29.883 82.109 1.00 30.13 293 HIS B CA 1
ATOM 4983 C C . HIS B 1 311 ? -15.855 28.909 81.964 1.00 29.20 293 HIS B C 1
ATOM 4984 O O . HIS B 1 311 ? -16.356 28.450 83.003 1.00 31.06 293 HIS B O 1
ATOM 4991 N N . GLN B 1 312 ? -16.276 28.596 80.733 1.00 28.30 294 GLN B N 1
ATOM 4992 C CA . GLN B 1 312 ? -17.413 27.673 80.450 1.00 30.93 294 GLN B CA 1
ATOM 4993 C C . GLN B 1 312 ? -17.079 26.262 80.952 1.00 31.43 294 GLN B C 1
ATOM 4994 O O . GLN B 1 312 ? -18.008 25.552 81.374 1.00 35.26 294 GLN B O 1
ATOM 5000 N N . ALA B 1 313 ? -15.803 25.870 80.902 1.00 31.83 295 ALA B N 1
ATOM 5001 C CA . ALA B 1 313 ? -15.311 24.551 81.365 1.00 31.95 295 ALA B CA 1
ATOM 5002 C C . ALA B 1 313 ? -15.161 24.552 82.892 1.00 31.49 295 ALA B C 1
ATOM 5003 O O . ALA B 1 313 ? -14.828 23.494 83.437 1.00 33.04 295 ALA B O 1
ATOM 5005 N N . GLY B 1 314 ? -15.357 25.703 83.545 1.00 31.58 296 GLY B N 1
ATOM 5006 C CA . GLY B 1 314 ? -15.374 25.844 85.014 1.00 31.71 296 GLY B CA 1
ATOM 5007 C C . GLY B 1 314 ? -13.993 26.081 85.603 1.00 33.33 296 GLY B C 1
ATOM 5008 O O . GLY B 1 314 ? -13.749 25.585 86.718 1.00 35.89 296 GLY B O 1
ATOM 5009 N N . PHE B 1 315 ? -13.130 26.827 84.902 1.00 32.35 297 PHE B N 1
ATOM 5010 C CA . PHE B 1 315 ? -11.747 27.167 85.335 1.00 30.13 297 PHE B CA 1
ATOM 5011 C C . PHE B 1 315 ? -11.630 28.662 85.621 1.00 29.06 297 PHE B C 1
ATOM 5012 O O . PHE B 1 315 ? -12.390 29.446 85.037 1.00 31.07 297 PHE B O 1
ATOM 5020 N N . VAL B 1 316 ? -10.675 29.011 86.486 1.00 30.85 298 VAL B N 1
ATOM 5021 C CA . VAL B 1 316 ? -10.147 30.389 86.699 1.00 32.29 298 VAL B CA 1
ATOM 5022 C C . VAL B 1 316 ? -8.958 30.576 85.751 1.00 30.39 298 VAL B C 1
ATOM 5023 O O . VAL B 1 316 ? -8.084 29.681 85.745 1.00 30.58 298 VAL B O 1
ATOM 5027 N N . VAL B 1 317 ? -8.923 31.688 85.003 1.00 30.31 299 VAL B N 1
ATOM 5028 C CA . VAL B 1 317 ? -7.727 32.112 84.214 1.00 30.06 299 VAL B CA 1
ATOM 5029 C C . VAL B 1 317 ? -6.809 32.871 85.175 1.00 31.71 299 VAL B C 1
ATOM 5030 O O . VAL B 1 317 ? -7.182 33.991 85.604 1.00 32.68 299 VAL B O 1
ATOM 5034 N N . LYS B 1 318 ? -5.666 32.273 85.518 1.00 30.55 300 LYS B N 1
ATOM 5035 C CA . LYS B 1 318 ? -4.802 32.701 86.651 1.00 36.58 300 LYS B CA 1
ATOM 5036 C C . LYS B 1 318 ? -3.605 33.516 86.142 1.00 36.44 300 LYS B C 1
ATOM 5037 O O . LYS B 1 318 ? -3.097 34.367 86.909 1.00 39.85 300 LYS B O 1
ATOM 5043 N N . ASP B 1 319 ? -3.169 33.285 84.901 1.00 35.04 301 ASP B N 1
ATOM 5044 C CA . ASP B 1 319 ? -2.020 34.011 84.300 1.00 35.55 301 ASP B CA 1
ATOM 5045 C C . ASP B 1 319 ? -2.041 33.836 82.778 1.00 32.89 301 ASP B C 1
ATOM 5046 O O . ASP B 1 319 ? -2.473 32.758 82.304 1.00 34.44 301 ASP B O 1
ATOM 5051 N N . ILE B 1 320 ? -1.597 34.871 82.057 1.00 34.07 302 ILE B N 1
ATOM 5052 C CA . ILE B 1 320 ? -1.338 34.857 80.587 1.00 33.16 302 ILE B CA 1
ATOM 5053 C C . ILE B 1 320 ? 0.073 35.412 80.366 1.00 33.76 302 ILE B C 1
ATOM 5054 O O . ILE B 1 320 ? 0.343 36.523 80.844 1.00 34.17 302 ILE B O 1
ATOM 5059 N N . LYS B 1 321 ? 0.949 34.656 79.702 1.00 32.77 303 LYS B N 1
ATOM 5060 C CA . LYS B 1 321 ? 2.332 35.100 79.384 1.00 33.68 303 LYS B CA 1
ATOM 5061 C C . LYS B 1 321 ? 2.630 34.817 77.911 1.00 31.30 303 LYS B C 1
ATOM 5062 O O . LYS B 1 321 ? 2.240 33.736 77.416 1.00 29.65 303 LYS B O 1
ATOM 5068 N N . GLU B 1 322 ? 3.291 35.772 77.252 1.00 30.57 304 GLU B N 1
ATOM 5069 C CA . GLU B 1 322 ? 3.630 35.738 75.809 1.00 31.43 304 GLU B CA 1
ATOM 5070 C C . GLU B 1 322 ? 4.930 34.946 75.615 1.00 29.96 304 GLU B C 1
ATOM 5071 O O . GLU B 1 322 ? 5.915 35.219 76.331 1.00 35.77 304 GLU B O 1
ATOM 5077 N N . ILE B 1 323 ? 4.931 33.984 74.693 1.00 29.15 305 ILE B N 1
ATOM 5078 C CA . ILE B 1 323 ? 6.172 33.308 74.214 1.00 29.71 305 ILE B CA 1
ATOM 5079 C C . ILE B 1 323 ? 6.762 34.169 73.093 1.00 29.34 305 ILE B C 1
ATOM 5080 O O . ILE B 1 323 ? 7.949 34.520 73.183 1.00 29.28 305 ILE B O 1
ATOM 5085 N N . ASN B 1 324 ? 5.946 34.491 72.086 1.00 30.76 306 ASN B N 1
ATOM 5086 C CA . ASN B 1 324 ? 6.322 35.361 70.940 1.00 31.97 306 ASN B CA 1
ATOM 5087 C C . ASN B 1 324 ? 5.040 35.944 70.329 1.00 33.90 306 ASN B C 1
ATOM 5088 O O . ASN B 1 324 ? 3.994 35.895 71.012 1.00 34.62 306 ASN B O 1
ATOM 5093 N N . GLU B 1 325 ? 5.123 36.456 69.095 1.00 34.94 307 GLU B N 1
ATOM 5094 C CA . GLU B 1 325 ? 4.039 37.200 68.390 1.00 36.13 307 GLU B CA 1
ATOM 5095 C C . GLU B 1 325 ? 2.842 36.277 68.123 1.00 32.55 307 GLU B C 1
ATOM 5096 O O . GLU B 1 325 ? 1.719 36.803 67.978 1.00 32.60 307 GLU B O 1
ATOM 5102 N N . LYS B 1 326 ? 3.086 34.969 68.010 1.00 32.00 308 LYS B N 1
ATOM 5103 C CA . LYS B 1 326 ? 2.058 33.936 67.706 1.00 31.63 308 LYS B CA 1
ATOM 5104 C C . LYS B 1 326 ? 1.612 33.245 69.001 1.00 28.76 308 LYS B C 1
ATOM 5105 O O . LYS B 1 326 ? 0.393 33.151 69.220 1.00 30.22 308 LYS B O 1
ATOM 5111 N N . TYR B 1 327 ? 2.561 32.781 69.819 1.00 24.82 309 TYR B N 1
ATOM 5112 C CA . TYR B 1 327 ? 2.323 31.818 70.929 1.00 25.85 309 TYR B CA 1
ATOM 5113 C C . TYR B 1 327 ? 2.192 32.539 72.276 1.00 25.24 309 TYR B C 1
ATOM 5114 O O . TYR B 1 327 ? 2.960 33.473 72.566 1.00 25.87 309 TYR B O 1
ATOM 5123 N N . SER B 1 328 ? 1.226 32.097 73.087 1.00 25.04 310 SER B N 1
ATOM 5124 C CA . SER B 1 328 ? 1.065 32.476 74.516 1.00 25.31 310 SER B CA 1
ATOM 5125 C C . SER B 1 328 ? 0.801 31.231 75.363 1.00 23.61 310 SER B C 1
ATOM 5126 O O . SER B 1 328 ? 0.362 30.196 74.799 1.00 25.73 310 SER B O 1
ATOM 5129 N N . ILE B 1 329 ? 1.093 31.327 76.663 1.00 24.32 311 ILE B N 1
ATOM 5130 C CA . ILE B 1 329 ? 0.691 30.323 77.689 1.00 24.78 311 ILE B CA 1
ATOM 5131 C C . ILE B 1 329 ? -0.426 30.949 78.532 1.00 25.57 311 ILE B C 1
ATOM 5132 O O . ILE B 1 329 ? -0.290 32.120 78.940 1.00 25.61 311 ILE B O 1
ATOM 5137 N N . ILE B 1 330 ? -1.528 30.218 78.697 1.00 24.69 312 ILE B N 1
ATOM 5138 C CA . ILE B 1 330 ? -2.668 30.582 79.584 1.00 24.94 312 ILE B CA 1
ATOM 5139 C C . ILE B 1 330 ? -2.686 29.557 80.721 1.00 25.31 312 ILE B C 1
ATOM 5140 O O . ILE B 1 330 ? -2.871 28.355 80.425 1.00 25.51 312 ILE B O 1
ATOM 5145 N N . GLU B 1 331 ? -2.445 30.014 81.955 1.00 25.80 313 GLU B N 1
ATOM 5146 C CA . GLU B 1 331 ? -2.479 29.178 83.183 1.00 27.85 313 GLU B CA 1
ATOM 5147 C C . GLU B 1 331 ? -3.916 29.154 83.714 1.00 27.68 313 GLU B C 1
ATOM 5148 O O . GLU B 1 331 ? -4.468 30.232 83.993 1.00 27.94 313 GLU B O 1
ATOM 5154 N N . LEU B 1 332 ? -4.499 27.960 83.832 1.00 28.91 314 LEU B N 1
ATOM 5155 C CA . LEU B 1 332 ? -5.848 27.741 84.416 1.00 28.82 314 LEU B CA 1
ATOM 5156 C C . LEU B 1 332 ? -5.693 27.033 85.764 1.00 30.77 314 LEU B C 1
ATOM 5157 O O . LEU B 1 332 ? -4.793 26.171 85.899 1.00 30.88 314 LEU B O 1
ATOM 5162 N N . GLY B 1 333 ? -6.534 27.403 86.727 1.00 31.65 315 GLY B N 1
ATOM 5163 C CA . GLY B 1 333 ? -6.752 26.653 87.977 1.00 35.01 315 GLY B CA 1
ATOM 5164 C C . GLY B 1 333 ? -8.235 26.451 88.206 1.00 35.86 315 GLY B C 1
ATOM 5165 O O . GLY B 1 333 ? -9.031 27.021 87.439 1.00 36.28 315 GLY B O 1
ATOM 5166 N N . VAL B 1 334 ? -8.602 25.661 89.211 1.00 40.11 316 VAL B N 1
ATOM 5167 C CA . VAL B 1 334 ? -10.032 25.413 89.564 1.00 44.60 316 VAL B CA 1
ATOM 5168 C C . VAL B 1 334 ? -10.473 26.452 90.602 1.00 43.28 316 VAL B C 1
ATOM 5169 O O . VAL B 1 334 ? -11.673 26.770 90.608 1.00 43.97 316 VAL B O 1
ATOM 5173 N N . LYS B 1 335 ? -9.539 26.978 91.410 1.00 46.67 317 LYS B N 1
ATOM 5174 C CA . LYS B 1 335 ? -9.789 28.042 92.425 1.00 52.48 317 LYS B CA 1
ATOM 5175 C C . LYS B 1 335 ? -8.897 29.259 92.140 1.00 54.51 317 LYS B C 1
ATOM 5176 O O . LYS B 1 335 ? -7.720 29.173 91.779 1.00 56.69 317 LYS B O 1
#

Radius of gyration: 28.28 Å; Cα contacts (8 Å, |Δi|>4): 1246; chains: 2; bounding box: 60×48×93 Å

Foldseek 3Di:
DVVVVCVVCVVVLLVLLLVLLVLVLLLCQAPQHFDALVVSCVVSVHDSVVSVVSQVVCVVVQQWPDDDNGIHGHPVNNQSSPCLALVNLVSCLCPPPLQVLLVVQLVVQVPDPPRDFSSCVRPVDAQQRVLLVPVVSVVSVLSSLLNVLVVLLVLVVVPDPCLVWAFEEEEQCRVVSNVVSVCVVHPNGAAEYEHADPDFDDDPRYHYDHDDLLVADAADGQEYEHAPNQQLEDLVSSLSSLLRVVVRYDQNHKYKYKWFAPDQPDPVQVVVQSSSCSRRVGGHYHPVSVQVSQVSSPWHFPDKADSDSGIIITIIGD/DPCVCVVVVCVVCVVVLLVLLLVLLVLVQLLCLAPQDADQLQVSCVVSVHPSVVSLVSVVVCVVVQQWPADPRGIHGDPVNNQSSDCLALVVLVSCLCPPPLLVQLVVQLVVCPPPPHDDFSSCVRPVDAQQVVLLVPVVSVVSVLSSVLNVLVVLLVLVVVVDPPLVWAFEEEEQCRVVSNVVSVCVVHPNHAAEYEHADPDFDDDDRYHYDHDDLLVADAADGQEYEDAPNQQLDDLVSSLSSLLRVVVRYDQNHKYKYKWFACDPVDPVQVVVQSSSCSRRVGGHYHPVSVCVSQVSSQWDFDDWADSDPTIIITMTGND

Nearest PDB structures (foldseek):
  8bic-assembly1_A  TM=1.003E+00  e=4.072E-62  Photorhabdus laumondii subsp. laumondii TTO1
  8bif-assembly2_C  TM=9.800E-01  e=7.814E-47  Photorhabdus laumondii subsp. laumondii TTO1
  8bie-assembly1_B  TM=9.692E-01  e=5.932E-46  Photorhabdus laumondii subsp. laumondii TTO1
  8bij-assembly1_B  TM=9.443E-01  e=5.300E-46  Photorhabdus laumondii subsp. laumondii TTO1
  8big-assembly1_A  TM=9.630E-01  e=5.967E-45  Photorhabdus laumondii subsp. laumondii TTO1